Protein AF-0000000078074619 (afdb_homodimer)

Secondary structure (DSSP, 8-state):
-B-GGG--EEEEESSHHHHHHHHHT-SEEPPPBS---TT----EEEEEETTEEEEEEEPPTT--SHHHHHHHHHHHHHHSTT--EEEEEEEEEE---SS----TT-EEEE--BTTBSSEEETT-EEEETTS--EE----PPPPHHHHHHHHHHHHHHHHH---HHHHHHHHHHH-GGGHHHHSPPSS----B-TT----S--SS-HHHHH---GGGB---PPP-SSTTSPPEEEEEEEE-SEEEE-HHHHHHHHHHH-EEEEESSGGGTTTTS-EEEEEEEEE-SSS---GGGHHHHHHHHHHHHHHHHHTSPTTTTS--------/-B-GGG--EEEEESSHHHHHHHHHT-SEEPPPBS---TT----EEEEEETTEEEEEEEPPTT--SHHHHHHHHHHHHHHSTT--EEEEEEEEEE---SS----TT-EEEE--BTTBSSEEETT-EEEETTS--EE----PPPPHHHHHHHHHHHHHHHHH---HHHHHHHHHHH-GGGHHHHSPPSS----B-TT----S--SS-HHHHH---GGGB---PPP-SSTTSPPEEEEEEEE-SEEEE-HHHHHHHHHHH-EEEEESSGGGTTTTS-EEEEEEEEE-SSS---GGGHHHHHHHHHHHHHHHHHTSPTTTTS--------

Nearest PDB structures (foldseek):
  4p54-assembly1_A  TM=7.807E-01  e=2.893E-13  Helicobacter pylori J99
  4jos-assembly1_A  TM=7.667E-01  e=4.729E-13  Francisella philomiragia subsp. philomiragia ATCC 25017
  2qsu-assembly1_B  TM=6.432E-01  e=9.337E-09  Arabidopsis thaliana
  3bsf-assembly1_B  TM=6.662E-01  e=7.090E-08  Arabidopsis thaliana
  7btb-assembly1_b  TM=4.437E-01  e=3.219E+00  Saccharomyces cerevisiae S288C

Organism: Fusarium culmorum (NCBI:txid5516)

Foldseek 3Di:
DDELQQAAEEEEEEDPLLLVLLVLQFPFWDDAYPDFDPPQPWDWTWGDFAQHTYIYTYFDPPDDFLQSLLVNLLRSCRRRVNHFEYEYFFAFAWQDDPVHDAWALAKEKQPDDPPAQREDAPPAADDDPPDDGDHDDHFHHADPLLVVLVVVVVVVCVVVNDCLLVLLVVSCVVVVVLCQQQPADPDDTWAFDQVQAQDPDDPDQSPVVSDPPVVGTDDDDQDPDVSPDHHYHYGYEYEYQDQAAHSVVSNVCCVVRVHTTYDGHVRSNRRPHRYMYMHFHQHNSHNHDRSSSRNNSSNSSSSVVSSSVNSRDDCPSGPPPPPDDD/DDELQQAAEEEEEEDPLLLVLLVLQFPFWDDAYPDFDPPQPWDWTWGDFAQHTYIYTYFDPPDDFLQSLLVNLLRSCRRRVNHFEYEYFFAFAWQDDPVHDAWALAKEKFPDDPPAQREAAPPAADDDPPDDGDHDDHFHHADPLLVVLVVVVVVVCVPPNDCLLVLLVVSCVVVVVLCQQQPADPDDTWAFDQVQAQDPPDPDQSPVVSDPPVVGTDDDDQDPDVRPDHHYHYGYEYEYQDQAAHSVVSNVCCVVRVHTTYDGHCRSNRHPHRYMYMHFHQHNSHNHDRSSSRNNSSNSSSSVVSSSVNSRDDCPSGPPPPPDDD

Radius of gyration: 26.57 Å; Cα contacts (8 Å, |Δi|>4): 1483; chains: 2; bounding box: 69×81×55 Å

Sequence (652 aa):
MSDPLNYTIGWITALKAEYVAAQVFLDEKHPEPRCTSPGDVNHYTLGRIGDHNVVITVLPTGQYGLTSAAMVTADMRHSFPNINSCLLVGIAGGAPNSKNDIRLGDVVVSTPGNDHGGVFQYDFGRSIQQQDFQHTQHLNQPPMVFQEAAKRLRTQRNAKGNQLHNAVLTTLDKYPKLQKKYGRPSTPDQLYLPDVIHSETDDSTCFQDCGSDPSSLVDRAQRSRCEFEPTVHYGLIASGNTLCRDALLRDRISEERDILCFEMEAAGIMNILPCMVVRGICDYSDSHKNKDWQGYAAMVAAAYAKELLKNIPQGSTGYSRVMGRDMSDPLNYTIGWITALKAEYVAAQVFLDEKHPEPRCTSPGDVNHYTLGRIGDHNVVITVLPTGQYGLTSAAMVTADMRHSFPNINSCLLVGIAGGAPNSKNDIRLGDVVVSTPGNDHGGVFQYDFGRSIQQQDFQHTQHLNQPPMVFQEAAKRLRTQRNAKGNQLHNAVLTTLDKYPKLQKKYGRPSTPDQLYLPDVIHSETDDSTCFQDCGSDPSSLVDRAQRSRCEFEPTVHYGLIASGNTLCRDALLRDRISEERDILCFEMEAAGIMNILPCMVVRGICDYSDSHKNKDWQGYAAMVAAAYAKELLKNIPQGSTGYSRVMGRD

InterPro domains:
  IPR000845 Nucleoside phosphorylase domain [PF01048] (11-173)
  IPR035994 Nucleoside phosphorylase superfamily [G3DSA:3.40.50.1580] (2-315)
  IPR035994 Nucleoside phosphorylase superfamily [SSF53167] (7-313)
  IPR053137 Nucleotide-binding leucine-rich repeat (NLR)-like [PTHR46082] (7-313)

pLDDT: mean 90.21, std 14.2, range [22.0, 98.94]

Solvent-accessible surface area (backbone atoms only — not comparable to full-atom values): 34078 Å² total; per-residue (Å²): 108,34,64,43,75,68,26,30,34,37,36,42,18,60,45,70,62,23,37,52,30,47,58,69,64,41,76,39,80,48,57,52,63,66,62,63,39,66,85,54,82,73,63,67,50,34,27,26,41,78,91,40,38,35,39,34,34,50,41,57,85,94,38,68,30,28,35,41,36,10,33,54,48,45,42,45,40,44,34,24,66,45,44,61,37,33,34,39,39,23,61,28,21,26,31,54,51,99,87,42,88,64,48,69,43,15,31,40,34,41,27,66,53,96,95,36,21,9,50,42,50,80,60,30,29,35,39,40,64,98,51,72,74,41,74,67,76,85,51,49,46,43,40,64,66,58,53,51,15,47,51,52,49,54,54,50,29,71,73,73,47,78,57,44,49,57,49,41,51,56,47,33,67,78,38,60,88,45,37,84,58,37,31,80,58,86,71,76,84,77,52,64,37,63,85,62,78,46,80,80,75,66,94,57,62,40,68,76,70,63,52,87,50,66,88,49,38,58,90,70,82,79,68,68,83,72,64,76,51,54,54,79,43,77,32,30,31,32,15,34,52,43,49,58,18,18,32,60,62,40,48,50,50,23,71,75,67,57,28,50,29,42,38,36,38,60,68,20,33,28,79,77,44,38,31,37,43,30,27,1,14,23,36,59,24,26,45,63,70,41,75,64,32,41,29,23,4,12,31,36,17,34,41,48,50,49,54,38,50,58,52,43,66,87,64,73,71,49,84,75,73,76,79,73,82,125,108,33,63,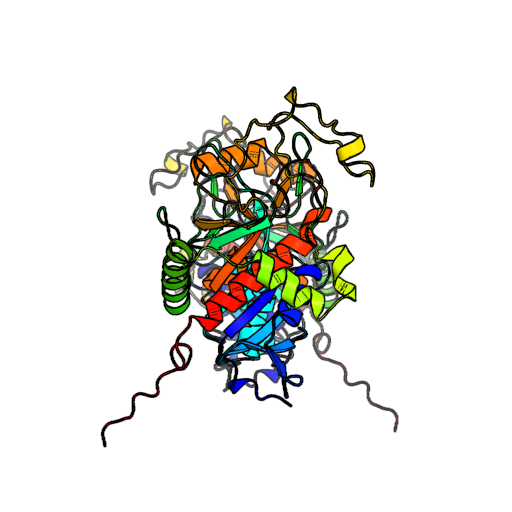42,74,69,27,30,33,36,36,42,18,58,44,69,62,23,37,52,30,47,57,69,62,41,75,38,80,48,57,53,62,66,61,66,39,65,86,54,82,72,63,65,50,33,27,26,39,79,91,39,37,36,40,33,34,51,40,56,87,96,36,69,32,27,37,42,35,10,31,52,49,44,41,46,41,45,34,24,67,45,44,63,38,33,36,41,38,22,63,28,21,26,32,55,51,98,86,40,88,66,49,69,41,14,32,40,34,42,26,67,51,96,95,36,20,9,49,42,51,81,60,30,28,36,39,40,66,98,51,73,73,42,75,67,77,84,52,48,44,44,41,64,67,58,53,51,15,48,52,49,48,52,53,50,28,72,73,73,46,76,60,45,49,57,49,42,51,57,47,33,68,77,37,60,90,45,37,84,58,36,32,81,58,84,72,76,83,78,52,64,36,61,85,61,76,43,81,82,75,65,94,56,62,40,65,76,71,65,51,86,51,65,88,50,36,59,91,69,81,78,67,69,84,73,63,76,50,53,53,79,43,77,32,29,32,32,15,35,52,44,49,57,19,18,32,60,61,39,48,50,50,23,69,74,66,58,26,48,29,41,39,35,37,59,68,19,33,30,80,76,44,37,31,35,43,30,27,1,15,24,38,57,23,27,46,62,71,42,76,64,33,44,29,23,4,13,30,35,17,33,41,48,51,51,55,37,51,59,52,44,65,86,64,72,70,50,82,72,74,74,76,72,81,126

Structure (mmCIF, N/CA/C/O backbone):
data_AF-0000000078074619-model_v1
#
loop_
_entity.id
_entity.type
_entity.pdbx_description
1 polymer 'Nucleoside phosphorylase domain-containing protein'
#
loop_
_atom_site.group_PDB
_atom_site.id
_atom_site.type_symbol
_atom_site.label_atom_id
_atom_site.label_alt_id
_atom_site.label_comp_id
_atom_site.label_asym_id
_atom_site.label_entity_id
_atom_site.label_seq_id
_atom_site.pdbx_PDB_ins_code
_atom_site.Cartn_x
_atom_site.Cartn_y
_atom_site.Cartn_z
_atom_site.occupancy
_atom_site.B_iso_or_equiv
_atom_site.auth_seq_id
_atom_site.auth_comp_id
_atom_site.auth_asym_id
_atom_site.auth_atom_id
_atom_site.pdbx_PDB_model_num
ATOM 1 N N . MET A 1 1 ? -30.562 9.766 11.75 1 85.62 1 MET A N 1
ATOM 2 C CA . MET A 1 1 ? -29.453 9.164 11.016 1 85.62 1 MET A CA 1
ATOM 3 C C . MET A 1 1 ? -29.219 9.891 9.695 1 85.62 1 MET A C 1
ATOM 5 O O . MET A 1 1 ? -30.172 10.406 9.086 1 85.62 1 MET A O 1
ATOM 9 N N . SER A 1 2 ? -27.969 10.141 9.406 1 88.5 2 SER A N 1
ATOM 10 C CA . SER A 1 2 ? -27.609 10.922 8.227 1 88.5 2 SER A CA 1
ATOM 11 C C . SER A 1 2 ? -27.609 10.055 6.973 1 88.5 2 SER A C 1
ATOM 13 O O . SER A 1 2 ? -27.203 8.891 7.016 1 88.5 2 SER A O 1
ATOM 15 N N . ASP A 1 3 ? -28.078 10.602 5.93 1 90.56 3 ASP A N 1
ATOM 16 C CA . ASP A 1 3 ? -28.109 9.914 4.641 1 90.56 3 ASP A CA 1
ATOM 17 C C . ASP A 1 3 ? -26.734 9.977 3.963 1 90.56 3 ASP A C 1
ATOM 19 O O . ASP A 1 3 ? -26.281 11.055 3.57 1 90.56 3 ASP A O 1
ATOM 23 N N . PRO A 1 4 ? -26.141 8.883 3.723 1 89.31 4 PRO A N 1
ATOM 24 C CA . PRO A 1 4 ? -24.797 8.852 3.129 1 89.31 4 PRO A CA 1
ATOM 25 C C . PRO A 1 4 ? -24.75 9.508 1.75 1 89.31 4 PRO A C 1
ATOM 27 O O . PRO A 1 4 ? -23.688 9.938 1.305 1 89.31 4 PRO A O 1
ATOM 30 N N . LEU A 1 5 ? -25.828 9.625 1.089 1 91.19 5 LEU A N 1
ATOM 31 C CA . LEU A 1 5 ? -25.875 10.148 -0.27 1 91.19 5 LEU A CA 1
ATOM 32 C C . LEU A 1 5 ? -25.688 11.664 -0.273 1 91.19 5 LEU A C 1
ATOM 34 O O . LEU A 1 5 ? -25.422 12.258 -1.32 1 91.19 5 LEU A O 1
ATOM 38 N N . ASN A 1 6 ? -25.734 12.297 0.851 1 93.25 6 ASN A N 1
ATOM 39 C CA . ASN A 1 6 ? -25.672 13.75 0.96 1 93.25 6 ASN A CA 1
ATOM 40 C C . ASN A 1 6 ? -24.234 14.242 1.145 1 93.25 6 ASN A C 1
ATOM 42 O O . ASN A 1 6 ? -24 15.438 1.294 1 93.25 6 ASN A O 1
ATOM 46 N N . TYR A 1 7 ? -23.328 13.344 1.135 1 95.69 7 TYR A N 1
ATOM 47 C CA . TYR A 1 7 ? -21.938 13.711 1.384 1 95.69 7 TYR A CA 1
ATOM 48 C C . TYR A 1 7 ? -21.094 13.555 0.123 1 95.69 7 TYR A C 1
ATOM 50 O O . TYR A 1 7 ? -21.125 12.5 -0.517 1 95.69 7 TYR A O 1
ATOM 58 N N . THR A 1 8 ? -20.281 14.609 -0.203 1 95.06 8 THR A N 1
ATOM 59 C CA . THR A 1 8 ? -19.531 14.586 -1.45 1 95.06 8 THR A CA 1
ATOM 60 C C . THR A 1 8 ? -18.031 14.766 -1.18 1 95.06 8 THR A C 1
ATOM 62 O O . THR A 1 8 ? -17.219 14.586 -2.078 1 95.06 8 THR A O 1
ATOM 65 N N . ILE A 1 9 ? -17.656 15.094 0.061 1 97.56 9 ILE A N 1
ATOM 66 C CA . ILE A 1 9 ? -16.25 15.336 0.396 1 97.56 9 ILE A CA 1
ATOM 67 C C . ILE A 1 9 ? -15.812 14.375 1.501 1 97.56 9 ILE A C 1
ATOM 69 O O . ILE A 1 9 ? -16.453 14.297 2.551 1 97.56 9 ILE A O 1
ATOM 73 N N . GLY A 1 10 ? -14.797 13.633 1.237 1 98.19 10 GLY A N 1
ATOM 74 C CA . GLY A 1 10 ? -14.148 12.836 2.268 1 98.19 10 GLY A CA 1
ATOM 75 C C . GLY A 1 10 ? -12.953 13.523 2.898 1 98.19 10 GLY A C 1
ATOM 76 O O . GLY A 1 10 ? -12.211 14.234 2.219 1 98.19 10 GLY A O 1
ATOM 77 N N . TRP A 1 11 ? -12.734 13.375 4.156 1 98.81 11 TRP A N 1
ATOM 78 C CA . TRP A 1 11 ? -11.602 13.836 4.949 1 98.81 11 TRP A CA 1
ATOM 79 C C . TRP A 1 11 ? -10.969 12.68 5.719 1 98.81 11 TRP A C 1
ATOM 81 O O . TRP A 1 11 ? -11.5 12.234 6.734 1 98.81 11 TRP A O 1
ATOM 91 N N . ILE A 1 12 ? -9.797 12.258 5.254 1 98.75 12 ILE A N 1
ATOM 92 C CA . ILE A 1 12 ? -9.133 11.094 5.832 1 98.75 12 ILE A CA 1
ATOM 93 C C . ILE A 1 12 ? -7.973 11.539 6.715 1 98.75 12 ILE A C 1
ATOM 95 O O . ILE A 1 12 ? -7.219 12.445 6.344 1 98.75 12 ILE A O 1
ATOM 99 N N . THR A 1 13 ? -7.836 10.945 7.895 1 98.69 13 THR A N 1
ATOM 100 C CA . THR A 1 13 ? -6.727 11.164 8.812 1 98.69 13 THR A CA 1
ATOM 101 C C . THR A 1 13 ? -6.051 9.844 9.172 1 98.69 13 THR A C 1
ATOM 103 O O . THR A 1 13 ? -6.656 8.781 9.055 1 98.69 13 THR A O 1
ATOM 106 N N . ALA A 1 14 ? -4.832 9.945 9.562 1 97.62 14 ALA A N 1
ATOM 107 C CA . ALA A 1 14 ? -4.102 8.727 9.891 1 97.62 14 ALA A CA 1
ATOM 108 C C . ALA A 1 14 ? -4.078 8.484 11.398 1 97.62 14 ALA A C 1
ATOM 110 O O . ALA A 1 14 ? -4.273 7.359 11.859 1 97.62 14 ALA A O 1
ATOM 111 N N . LEU A 1 15 ? -3.906 9.539 12.18 1 96.94 15 LEU A N 1
ATOM 112 C CA . LEU A 1 15 ? -3.646 9.406 13.609 1 96.94 15 LEU A CA 1
ATOM 113 C C . LEU A 1 15 ? -4.785 10.016 14.422 1 96.94 15 LEU A C 1
ATOM 115 O O . LEU A 1 15 ? -5.52 10.875 13.93 1 96.94 15 LEU A O 1
ATOM 119 N N . LYS A 1 16 ? -4.824 9.633 15.664 1 96.62 16 LYS A N 1
ATOM 120 C CA . LYS A 1 16 ? -5.832 10.141 16.594 1 96.62 16 LYS A CA 1
ATOM 121 C C . LYS A 1 16 ? -5.758 11.664 16.703 1 96.62 16 LYS A C 1
ATOM 123 O O . LYS A 1 16 ? -6.785 12.344 16.656 1 96.62 16 LYS A O 1
ATOM 128 N N . ALA A 1 17 ? -4.586 12.219 16.828 1 97.19 17 ALA A N 1
ATOM 129 C CA . ALA A 1 17 ? -4.422 13.664 16.969 1 97.19 17 ALA A CA 1
ATOM 130 C C . ALA A 1 17 ? -5 14.398 15.758 1 97.19 17 ALA A C 1
ATOM 132 O O . ALA A 1 17 ? -5.598 15.469 15.898 1 97.19 17 ALA A O 1
ATOM 133 N N . GLU A 1 18 ? -4.785 13.852 14.586 1 98.44 18 GLU A N 1
ATOM 134 C CA . GLU A 1 18 ? -5.32 14.43 13.359 1 98.44 18 GLU A CA 1
ATOM 135 C C . GLU A 1 18 ? -6.844 14.367 13.336 1 98.44 18 GLU A C 1
ATOM 137 O O . GLU A 1 18 ? -7.504 15.312 12.914 1 98.44 18 GLU A O 1
ATOM 142 N N . TYR A 1 19 ? -7.332 13.234 13.773 1 98.38 19 TYR A N 1
ATOM 143 C CA . TYR A 1 19 ? -8.773 13.008 13.797 1 98.38 19 TYR A CA 1
ATOM 144 C C . TYR A 1 19 ? -9.461 13.984 14.742 1 98.38 19 TYR A C 1
ATOM 146 O O . TYR A 1 19 ? -10.5 14.555 14.406 1 98.38 19 TYR A O 1
ATOM 154 N N . VAL A 1 20 ? -8.883 14.188 15.898 1 98.44 20 VAL A N 1
ATOM 155 C CA . VAL A 1 20 ? -9.406 15.141 16.875 1 98.44 20 VAL A CA 1
ATOM 156 C C . VAL A 1 20 ? -9.406 16.547 16.266 1 98.44 20 VAL A C 1
ATOM 158 O O . VAL A 1 20 ? -10.422 17.25 16.328 1 98.44 20 VAL A O 1
ATOM 161 N N . ALA A 1 21 ? -8.312 16.891 15.688 1 98.75 21 ALA A N 1
ATOM 162 C CA . ALA A 1 21 ? -8.211 18.203 15.07 1 98.75 21 ALA A CA 1
ATOM 163 C C . ALA A 1 21 ? -9.281 18.391 14 1 98.75 21 ALA A C 1
ATOM 165 O O . ALA A 1 21 ? -9.906 19.453 13.914 1 98.75 21 ALA A O 1
ATOM 166 N N . ALA A 1 22 ? -9.477 17.406 13.172 1 98.75 22 ALA A N 1
ATOM 167 C CA . ALA A 1 22 ? -10.469 17.484 12.109 1 98.75 22 ALA A CA 1
ATOM 168 C C . ALA A 1 22 ? -11.867 17.734 12.672 1 98.75 22 ALA A C 1
ATOM 170 O O . ALA A 1 22 ? -12.609 18.562 12.148 1 98.75 22 ALA A O 1
ATOM 171 N N . GLN A 1 23 ? -12.203 17.094 13.719 1 98.5 23 GLN A N 1
ATOM 172 C CA . GLN A 1 23 ? -13.539 17.172 14.297 1 98.5 23 GLN A CA 1
ATOM 173 C C . GLN A 1 23 ? -13.82 18.562 14.867 1 98.5 23 GLN A C 1
ATOM 175 O O . GLN A 1 23 ? -14.914 19.094 14.688 1 98.5 23 GLN A O 1
ATOM 180 N N . VAL A 1 24 ? -12.875 19.156 15.516 1 98.38 24 VAL A N 1
ATOM 181 C CA . VAL A 1 24 ? -13.133 20.391 16.234 1 98.38 24 VAL A CA 1
ATOM 182 C C . VAL A 1 24 ? -13.195 21.562 15.25 1 98.38 24 VAL A C 1
ATOM 184 O O . VAL A 1 24 ? -13.633 22.656 15.609 1 98.38 24 VAL A O 1
ATOM 187 N N . PHE A 1 25 ? -12.867 21.328 14.023 1 98.38 25 PHE A N 1
ATOM 188 C CA . PHE A 1 25 ? -12.945 22.406 13.023 1 98.38 25 PHE A CA 1
ATOM 189 C C . PHE A 1 25 ? -14.25 22.312 12.242 1 98.38 25 PHE A C 1
ATOM 191 O O . PHE A 1 25 ? -14.508 23.141 11.367 1 98.38 25 PHE A O 1
ATOM 198 N N . LEU A 1 26 ? -15.062 21.297 12.492 1 98.31 26 LEU A N 1
ATOM 199 C CA . LEU A 1 26 ? -16.391 21.219 11.898 1 98.31 26 LEU A CA 1
ATOM 200 C C . LEU A 1 26 ? -17.25 22.406 12.344 1 98.31 26 LEU A C 1
ATOM 202 O O . LEU A 1 26 ? -17.203 22.797 13.508 1 98.31 26 LEU A O 1
ATOM 206 N N . ASP A 1 27 ? -18.016 22.922 11.461 1 98.12 27 ASP A N 1
ATOM 207 C CA . ASP A 1 27 ? -19 23.938 11.844 1 98.12 27 ASP A CA 1
ATOM 208 C C . ASP A 1 27 ? -20.188 23.297 12.555 1 98.12 27 ASP A C 1
ATOM 210 O O . ASP A 1 27 ? -20.781 23.891 13.453 1 98.12 27 ASP A O 1
ATOM 214 N N . GLU A 1 28 ? -20.516 22.109 12.039 1 97.88 28 GLU A N 1
ATOM 215 C CA . GLU A 1 28 ? -21.609 21.328 12.594 1 97.88 28 GLU A CA 1
ATOM 216 C C . GLU A 1 28 ? -21.312 19.828 12.539 1 97.88 28 GLU A C 1
ATOM 218 O O . GLU A 1 28 ? -20.781 19.344 11.547 1 97.88 28 GLU A O 1
ATOM 223 N N . LYS A 1 29 ? -21.641 19.172 13.602 1 97.5 29 LYS A N 1
ATOM 224 C CA . LYS A 1 29 ? -21.562 17.719 13.617 1 97.5 29 LYS A CA 1
ATOM 225 C C . LYS A 1 29 ? -22.922 17.094 13.312 1 97.5 29 LYS A C 1
ATOM 227 O O . LYS A 1 29 ? -23.953 17.531 13.82 1 97.5 29 LYS A O 1
ATOM 232 N N . HIS A 1 30 ? -22.906 16.109 12.438 1 97.75 30 HIS A N 1
ATOM 233 C CA . HIS A 1 30 ? -24.125 15.391 12.078 1 97.75 30 HIS A CA 1
ATOM 234 C C . HIS A 1 30 ? -24.203 14.055 12.812 1 97.75 30 HIS A C 1
ATOM 236 O O . HIS A 1 30 ? -23.219 13.578 13.359 1 97.75 30 HIS A O 1
ATOM 242 N N . PRO A 1 31 ? -25.391 13.492 12.891 1 95.38 31 PRO A N 1
ATOM 243 C CA . PRO A 1 31 ? -25.531 12.148 13.461 1 95.38 31 PRO A CA 1
ATOM 244 C C . PRO A 1 31 ? -24.781 11.094 12.648 1 95.38 31 PRO A C 1
ATOM 246 O O . PRO A 1 31 ? -24.391 11.352 11.508 1 95.38 31 PRO A O 1
ATOM 249 N N . GLU A 1 32 ? -24.609 9.992 13.25 1 93.62 32 GLU A N 1
ATOM 250 C CA . GLU A 1 32 ? -23.953 8.867 12.578 1 93.62 32 GLU A CA 1
ATOM 251 C C . GLU A 1 32 ? -24.688 8.477 11.305 1 93.62 32 GLU A C 1
ATOM 253 O O . GLU A 1 32 ? -25.875 8.773 11.148 1 93.62 32 GLU A O 1
ATOM 258 N N . PRO A 1 33 ? -23.938 7.902 10.445 1 92 33 PRO A N 1
ATOM 259 C CA . PRO A 1 33 ? -24.609 7.492 9.211 1 92 33 PRO A CA 1
ATOM 260 C C . PRO A 1 33 ? -25.688 6.43 9.445 1 92 33 PRO A C 1
ATOM 262 O O . PRO A 1 33 ? -25.516 5.551 10.297 1 92 33 PRO A O 1
ATOM 265 N N . ARG A 1 34 ? -26.719 6.465 8.703 1 85.44 34 ARG A N 1
ATOM 266 C CA . ARG A 1 34 ? -27.828 5.523 8.781 1 85.44 34 ARG A CA 1
ATOM 267 C C . ARG A 1 34 ? -27.359 4.102 8.477 1 85.44 34 ARG A C 1
ATOM 269 O O . ARG A 1 34 ? -27.844 3.145 9.086 1 85.44 34 ARG A O 1
ATOM 276 N N . CYS A 1 35 ? -26.469 3.979 7.5 1 85.69 35 CYS A N 1
ATOM 277 C CA . CYS A 1 35 ? -25.938 2.684 7.09 1 85.69 35 CYS A CA 1
ATOM 278 C C . CYS A 1 35 ? -24.547 2.836 6.469 1 85.69 35 CYS A C 1
ATOM 280 O O . CYS A 1 35 ? -24.188 3.916 5.992 1 85.69 35 CYS A O 1
ATOM 282 N N . THR A 1 36 ? -23.828 1.809 6.648 1 88.12 36 THR A N 1
ATOM 283 C CA . THR A 1 36 ? -22.578 1.665 5.93 1 88.12 36 THR A CA 1
ATOM 284 C C . THR A 1 36 ? -22.562 0.375 5.113 1 88.12 36 THR A C 1
ATOM 286 O O . THR A 1 36 ? -23.375 -0.517 5.34 1 88.12 36 THR A O 1
ATOM 289 N N . SER A 1 37 ? -21.75 0.396 4.148 1 89.31 37 SER A N 1
ATOM 290 C CA . SER A 1 37 ? -21.641 -0.803 3.326 1 89.31 37 SER A CA 1
ATOM 291 C C . SER A 1 37 ? -21.281 -2.023 4.168 1 89.31 37 SER A C 1
ATOM 293 O O . SER A 1 37 ? -20.531 -1.917 5.137 1 89.31 37 SER A O 1
ATOM 295 N N . PRO A 1 38 ? -21.797 -3.201 3.748 1 83.81 38 PRO A N 1
ATOM 296 C CA . PRO A 1 38 ? -21.406 -4.418 4.465 1 83.81 38 PRO A CA 1
ATOM 297 C C . PRO A 1 38 ? -19.906 -4.648 4.473 1 83.81 38 PRO A C 1
ATOM 299 O O . PRO A 1 38 ? -19.234 -4.445 3.453 1 83.81 38 PRO A O 1
ATOM 302 N N . GLY A 1 39 ? -19.391 -4.938 5.656 1 82.88 39 GLY A N 1
ATOM 303 C CA . GLY A 1 39 ? -17.969 -5.223 5.758 1 82.88 39 GLY A CA 1
ATOM 304 C C . GLY A 1 39 ? -17.141 -4.004 6.109 1 82.88 39 GLY A C 1
ATOM 305 O O . GLY A 1 39 ? -15.945 -4.117 6.375 1 82.88 39 GLY A O 1
ATOM 306 N N . ASP A 1 40 ? -17.781 -2.822 6.016 1 91.56 40 ASP A N 1
ATOM 307 C CA . ASP A 1 40 ? -17.094 -1.603 6.418 1 91.56 40 ASP A CA 1
ATOM 308 C C . ASP A 1 40 ? -17.125 -1.432 7.938 1 91.56 40 ASP A C 1
ATOM 310 O O . ASP A 1 40 ? -18.172 -1.165 8.516 1 91.56 40 ASP A O 1
ATOM 314 N N . VAL A 1 41 ? -15.953 -1.518 8.547 1 90.06 41 VAL A N 1
ATOM 315 C CA . VAL A 1 41 ? -15.898 -1.482 10 1 90.06 41 VAL A CA 1
ATOM 316 C C . VAL A 1 41 ? -15.305 -0.153 10.469 1 90.06 41 VAL A C 1
ATOM 318 O O . VAL A 1 41 ? -15.016 0.022 11.648 1 90.06 41 VAL A O 1
ATOM 321 N N . ASN A 1 42 ? -15.148 0.772 9.562 1 93.69 42 ASN A N 1
ATOM 322 C CA . ASN A 1 42 ? -14.539 2.053 9.906 1 93.69 42 ASN A CA 1
ATOM 323 C C . ASN A 1 42 ? -15.516 2.951 10.656 1 93.69 42 ASN A C 1
ATOM 325 O O . ASN A 1 42 ? -16.734 2.824 10.5 1 93.69 42 ASN A O 1
ATOM 329 N N . HIS A 1 43 ? -14.914 3.801 11.5 1 92.88 43 HIS A N 1
ATOM 330 C CA . HIS A 1 43 ? -15.688 4.855 12.148 1 92.88 43 HIS A CA 1
ATOM 331 C C . HIS A 1 43 ? -15.711 6.121 11.297 1 92.88 43 HIS A C 1
ATOM 333 O O . HIS A 1 43 ? -14.695 6.504 10.719 1 92.88 43 HIS A O 1
ATOM 339 N N . TYR A 1 44 ? -16.969 6.738 11.266 1 97.12 44 TYR A N 1
ATOM 340 C CA . TYR A 1 44 ? -17.109 7.969 10.5 1 97.12 44 TYR A CA 1
ATOM 341 C C . TYR A 1 44 ? -17.719 9.078 11.344 1 97.12 44 TYR A C 1
ATOM 343 O O . TYR A 1 44 ? -18.672 8.836 12.086 1 97.12 44 TYR A O 1
ATOM 351 N N . THR A 1 45 ? -17.125 10.219 11.312 1 98 45 THR A N 1
ATOM 352 C CA . THR A 1 45 ? -17.734 11.445 11.828 1 98 45 THR A CA 1
ATOM 353 C C . THR A 1 45 ? -18.281 12.297 10.688 1 98 45 THR A C 1
ATOM 355 O O . THR A 1 45 ? -17.547 12.633 9.75 1 98 45 THR A O 1
ATOM 358 N N . LEU A 1 46 ? -19.547 12.57 10.781 1 98.31 46 LEU A N 1
ATOM 359 C CA . LEU A 1 46 ? -20.203 13.367 9.742 1 98.31 46 LEU A CA 1
ATOM 360 C C . LEU A 1 46 ? -20.406 14.805 10.219 1 98.31 46 LEU A C 1
ATOM 362 O O . LEU A 1 46 ? -20.703 15.039 11.391 1 98.31 46 LEU A O 1
ATOM 366 N N . GLY A 1 47 ? -20.203 15.75 9.281 1 98.19 47 GLY A N 1
ATOM 367 C CA . GLY A 1 47 ? -20.422 17.141 9.633 1 98.19 47 GLY A CA 1
ATOM 368 C C . GLY A 1 47 ? -20.438 18.062 8.422 1 98.19 47 GLY A C 1
ATOM 369 O O . GLY A 1 47 ? -20.578 17.609 7.289 1 98.19 47 GLY A O 1
ATOM 370 N N . ARG A 1 48 ? -20.422 19.328 8.789 1 97.75 48 ARG A N 1
ATOM 371 C CA . ARG A 1 48 ? -20.469 20.359 7.762 1 97.75 48 ARG A CA 1
ATOM 372 C C . ARG A 1 48 ? -19.359 21.391 7.965 1 97.75 48 ARG A C 1
ATOM 374 O O . ARG A 1 48 ? -19.062 21.766 9.102 1 97.75 48 ARG A O 1
ATOM 381 N N . ILE A 1 49 ? -18.766 21.797 6.922 1 97.88 49 ILE A N 1
ATOM 382 C CA . ILE A 1 49 ? -17.859 22.938 6.863 1 97.88 49 ILE A CA 1
ATOM 383 C C . ILE A 1 49 ? -18.312 23.906 5.766 1 97.88 49 ILE A C 1
ATOM 385 O O . ILE A 1 49 ? -18.328 23.547 4.586 1 97.88 49 ILE A O 1
ATOM 389 N N . GLY A 1 50 ? -18.625 25.125 6.176 1 95.69 50 GLY A N 1
ATOM 390 C CA . GLY A 1 50 ? -19.266 25.984 5.199 1 95.69 50 GLY A CA 1
ATOM 391 C C . GLY A 1 50 ? -20.531 25.375 4.602 1 95.69 50 GLY A C 1
ATOM 392 O O . GLY A 1 50 ? -21.438 24.984 5.332 1 95.69 50 GLY A O 1
ATOM 393 N N . ASP A 1 51 ? -20.5 25.188 3.301 1 94.38 51 ASP A N 1
ATOM 394 C CA . ASP A 1 51 ? -21.672 24.656 2.609 1 94.38 51 ASP A CA 1
ATOM 395 C C . ASP A 1 51 ? -21.469 23.203 2.215 1 94.38 51 ASP A C 1
ATOM 397 O O . ASP A 1 51 ? -22.219 22.656 1.405 1 94.38 51 ASP A O 1
ATOM 401 N N . HIS A 1 52 ? -20.5 22.594 2.773 1 96.31 52 HIS A N 1
ATOM 402 C CA . HIS A 1 52 ? -20.141 21.25 2.307 1 96.31 52 HIS A CA 1
ATOM 403 C C . HIS A 1 52 ? -20.359 20.219 3.4 1 96.31 52 HIS A C 1
ATOM 405 O O . HIS A 1 52 ? -19.906 20.406 4.535 1 96.31 52 HIS A O 1
ATOM 411 N N . ASN A 1 53 ? -21.078 19.172 3.072 1 97.19 53 ASN A N 1
ATOM 412 C CA . ASN A 1 53 ? -21.141 18 3.936 1 97.19 53 ASN A CA 1
ATOM 413 C C . ASN A 1 53 ? -19.891 17.141 3.805 1 97.19 53 ASN A C 1
ATOM 415 O O . ASN A 1 53 ? -19.5 16.766 2.697 1 97.19 53 ASN A O 1
ATOM 419 N N . VAL A 1 54 ? -19.297 16.875 4.953 1 97.88 54 VAL A N 1
ATOM 420 C CA . VAL A 1 54 ? -18 16.203 4.953 1 97.88 54 VAL A CA 1
ATOM 421 C C . VAL A 1 54 ? -18.078 14.93 5.793 1 97.88 54 VAL A C 1
ATOM 423 O O . VAL A 1 54 ? -18.781 14.898 6.812 1 97.88 54 VAL A O 1
ATOM 426 N N . VAL A 1 55 ? -17.406 13.891 5.305 1 98.31 55 VAL A N 1
ATOM 427 C CA . VAL A 1 55 ? -17.219 12.641 6.039 1 98.31 55 VAL A CA 1
ATOM 428 C C . VAL A 1 55 ? -15.781 12.531 6.516 1 98.31 55 VAL A C 1
ATOM 430 O O . VAL A 1 55 ? -14.852 12.523 5.703 1 98.31 55 VAL A O 1
ATOM 433 N N . ILE A 1 56 ? -15.594 12.43 7.816 1 98.69 56 ILE A N 1
ATOM 434 C CA . ILE A 1 56 ? -14.258 12.32 8.391 1 98.69 56 ILE A CA 1
ATOM 435 C C . ILE A 1 56 ? -14.023 10.898 8.891 1 98.69 56 ILE A C 1
ATOM 437 O O . ILE A 1 56 ? -14.914 10.297 9.508 1 98.69 56 ILE A O 1
ATOM 441 N N . THR A 1 57 ? -12.867 10.328 8.586 1 98.12 57 THR A N 1
ATOM 442 C CA . THR A 1 57 ? -12.5 9.023 9.125 1 98.12 57 THR A CA 1
ATOM 443 C C . THR A 1 57 ? -11.031 9 9.531 1 98.12 57 THR A C 1
ATOM 445 O O . THR A 1 57 ? -10.305 9.969 9.312 1 98.12 57 THR A O 1
ATOM 448 N N . VAL A 1 58 ? -10.656 7.957 10.242 1 98.12 58 VAL A N 1
ATOM 449 C CA . VAL A 1 58 ? -9.297 7.766 10.727 1 98.12 58 VAL A CA 1
ATOM 450 C C . VAL A 1 58 ? -8.859 6.32 10.492 1 98.12 58 VAL A C 1
ATOM 452 O O . VAL A 1 58 ? -9.68 5.402 10.539 1 98.12 58 VAL A O 1
ATOM 455 N N . LEU A 1 59 ? -7.57 6.168 10.172 1 97.25 59 LEU A N 1
ATOM 456 C CA . LEU A 1 59 ? -7.055 4.812 10.016 1 97.25 59 LEU A CA 1
ATOM 457 C C . LEU A 1 59 ? -7.152 4.039 11.328 1 97.25 59 LEU A C 1
ATOM 459 O O . LEU A 1 59 ? -7.133 4.637 12.406 1 97.25 59 LEU A O 1
ATOM 463 N N . PRO A 1 60 ? -7.234 2.723 11.266 1 93.06 60 PRO A N 1
ATOM 464 C CA . PRO A 1 60 ? -7.301 1.922 12.492 1 93.06 60 PRO A CA 1
ATOM 465 C C . PRO A 1 60 ? -6.078 2.111 13.391 1 93.06 60 PRO A C 1
ATOM 467 O O . PRO A 1 60 ? -4.977 2.363 12.891 1 93.06 60 PRO A O 1
ATOM 470 N N . THR A 1 61 ? -6.367 1.924 14.617 1 89.06 61 THR A N 1
ATOM 471 C CA . THR A 1 61 ? -5.316 2.154 15.602 1 89.06 61 THR A CA 1
ATOM 472 C C . THR A 1 61 ? -4.102 1.275 15.312 1 89.06 61 THR A C 1
ATOM 474 O O . THR A 1 61 ? -4.238 0.067 15.109 1 89.06 61 THR A O 1
ATOM 477 N N . GLY A 1 62 ? -3.002 1.957 15.281 1 84.94 62 GLY A N 1
ATOM 478 C CA . GLY A 1 62 ? -1.759 1.225 15.109 1 84.94 62 GLY A CA 1
ATOM 479 C C . GLY A 1 62 ? -1.528 0.774 13.68 1 84.94 62 GLY A C 1
ATOM 480 O O . GLY A 1 62 ? -0.536 0.105 13.383 1 84.94 62 GLY A O 1
ATOM 481 N N . GLN A 1 63 ? -2.432 1.082 12.773 1 87.44 63 GLN A N 1
ATOM 482 C CA . GLN A 1 63 ? -2.314 0.605 11.398 1 87.44 63 GLN A CA 1
ATOM 483 C C . GLN A 1 63 ? -2.164 1.77 10.422 1 87.44 63 GLN A C 1
ATOM 485 O O . GLN A 1 63 ? -3.023 1.981 9.57 1 87.44 63 GLN A O 1
ATOM 490 N N . TYR A 1 64 ? -1.105 2.4 10.453 1 89.44 64 TYR A N 1
ATOM 491 C CA . TYR A 1 64 ? -0.804 3.438 9.477 1 89.44 64 TYR A CA 1
ATOM 492 C C . TYR A 1 64 ? -0.161 2.842 8.234 1 89.44 64 TYR A C 1
ATOM 494 O O . TYR A 1 64 ? 0.048 1.629 8.156 1 89.44 64 TYR A O 1
ATOM 502 N N . GLY A 1 65 ? -0.023 3.789 7.176 1 95.56 65 GLY A N 1
ATOM 503 C CA . GLY A 1 65 ? 0.662 3.326 5.977 1 95.56 65 GLY A CA 1
ATOM 504 C C . GLY A 1 65 ? -0.22 3.338 4.742 1 95.56 65 GLY A C 1
ATOM 505 O O . GLY A 1 65 ? -1.426 3.574 4.836 1 95.56 65 GLY A O 1
ATOM 506 N N . LEU A 1 66 ? 0.431 3.004 3.639 1 97.69 66 LEU A N 1
ATOM 507 C CA . LEU A 1 66 ? -0.201 3.074 2.324 1 97.69 66 LEU A CA 1
ATOM 508 C C . LEU A 1 66 ? -1.357 2.086 2.225 1 97.69 66 LEU A C 1
ATOM 510 O O . LEU A 1 66 ? -2.445 2.439 1.762 1 97.69 66 LEU A O 1
ATOM 514 N N . THR A 1 67 ? -1.184 0.872 2.695 1 96.44 67 THR A N 1
ATOM 515 C CA . THR A 1 67 ? -2.16 -0.2 2.539 1 96.44 67 THR A CA 1
ATOM 516 C C . THR A 1 67 ? -3.4 0.071 3.387 1 96.44 67 THR A C 1
ATOM 518 O O . THR A 1 67 ? -4.527 -0.078 2.912 1 96.44 67 THR A O 1
ATOM 521 N N . SER A 1 68 ? -3.162 0.491 4.633 1 96.62 68 SER A N 1
ATOM 522 C CA . SER A 1 68 ? -4.273 0.84 5.508 1 96.62 68 SER A CA 1
ATOM 523 C C . SER A 1 68 ? -5.07 2.014 4.949 1 96.62 68 SER A C 1
ATOM 525 O O . SER A 1 68 ? -6.305 2 4.965 1 96.62 68 SER A O 1
ATOM 527 N N . ALA A 1 69 ? -4.352 2.971 4.48 1 98.19 69 ALA A N 1
ATOM 528 C CA . ALA A 1 69 ? -5.008 4.129 3.879 1 98.19 69 ALA A CA 1
ATOM 529 C C . ALA A 1 69 ? -5.844 3.723 2.67 1 98.19 69 ALA A C 1
ATOM 531 O O . ALA A 1 69 ? -6.965 4.203 2.492 1 98.19 69 ALA A O 1
ATOM 532 N N . ALA A 1 70 ? -5.289 2.855 1.827 1 97.69 70 ALA A N 1
ATOM 533 C CA . ALA A 1 70 ? -6.004 2.373 0.648 1 97.69 70 ALA A CA 1
ATOM 534 C C . ALA A 1 70 ? -7.289 1.648 1.043 1 97.69 70 ALA A C 1
ATOM 536 O O . ALA A 1 70 ? -8.344 1.883 0.455 1 97.69 70 ALA A O 1
ATOM 537 N N . MET A 1 71 ? -7.207 0.78 2.023 1 96.25 71 MET A N 1
ATOM 538 C CA . MET A 1 71 ? -8.359 0.006 2.475 1 96.25 71 MET A CA 1
ATOM 539 C C . MET A 1 71 ? -9.461 0.923 3.002 1 96.25 71 MET A C 1
ATOM 541 O O . MET A 1 71 ? -10.617 0.797 2.611 1 96.25 71 MET A O 1
ATOM 545 N N . VAL A 1 72 ? -9.086 1.871 3.848 1 97.31 72 VAL A N 1
ATOM 546 C CA . VAL A 1 72 ? -10.039 2.779 4.469 1 97.31 72 VAL A CA 1
ATOM 547 C C . VAL A 1 72 ? -10.688 3.656 3.398 1 97.31 72 VAL A C 1
ATOM 549 O O . VAL A 1 72 ? -11.898 3.91 3.443 1 97.31 72 VAL A O 1
ATOM 552 N N . THR A 1 73 ? -9.898 4.074 2.457 1 97.38 73 THR A N 1
ATOM 553 C CA . THR A 1 73 ? -10.414 4.914 1.378 1 97.38 73 THR A CA 1
ATOM 554 C C . THR A 1 73 ? -11.398 4.137 0.512 1 97.38 73 THR A C 1
ATOM 556 O O . THR A 1 73 ? -12.461 4.648 0.163 1 97.38 73 THR A O 1
ATOM 559 N N . ALA A 1 74 ? -11.023 2.904 0.161 1 96.06 74 ALA A N 1
ATOM 560 C CA . ALA A 1 74 ? -11.93 2.062 -0.617 1 96.06 74 ALA A CA 1
ATOM 561 C C . ALA A 1 74 ? -13.242 1.836 0.127 1 96.06 74 ALA A C 1
ATOM 563 O O . ALA A 1 74 ? -14.32 1.916 -0.467 1 96.06 74 ALA A O 1
ATOM 564 N N . ASP A 1 75 ? -13.156 1.573 1.427 1 96.12 75 ASP A N 1
ATOM 565 C CA . ASP A 1 75 ? -14.352 1.381 2.242 1 96.12 75 ASP A CA 1
ATOM 566 C C . ASP A 1 75 ? -15.227 2.633 2.236 1 96.12 75 ASP A C 1
ATOM 568 O O . ASP A 1 75 ? -16.453 2.541 2.076 1 96.12 75 ASP A O 1
ATOM 572 N N . MET A 1 76 ? -14.594 3.768 2.391 1 96.62 76 MET A N 1
ATOM 573 C CA . MET A 1 76 ? -15.32 5.035 2.4 1 96.62 76 MET A CA 1
ATOM 574 C C . MET A 1 76 ? -16.062 5.242 1.085 1 96.62 76 MET A C 1
ATOM 576 O O . MET A 1 76 ? -17.219 5.68 1.08 1 96.62 76 MET A O 1
ATOM 580 N N . ARG A 1 77 ? -15.445 4.941 -0.003 1 95 77 ARG A N 1
ATOM 581 C CA . ARG A 1 77 ? -16.047 5.09 -1.327 1 95 77 ARG A CA 1
ATOM 582 C C . ARG A 1 77 ? -17.297 4.234 -1.461 1 95 77 ARG A C 1
ATOM 584 O O . ARG A 1 77 ? -18.266 4.633 -2.117 1 95 77 ARG A O 1
ATOM 591 N N . HIS A 1 78 ? -17.328 3.098 -0.794 1 94.56 78 HIS A N 1
ATOM 592 C CA . HIS A 1 78 ? -18.484 2.209 -0.853 1 94.56 78 HIS A CA 1
ATOM 593 C C . HIS A 1 78 ? -19.594 2.684 0.077 1 94.56 78 HIS A C 1
ATOM 595 O O . HIS A 1 78 ? -20.781 2.625 -0.277 1 94.56 78 HIS A O 1
ATOM 601 N N . SER A 1 79 ? -19.25 3.172 1.207 1 95.38 79 SER A N 1
ATOM 602 C CA . SER A 1 79 ? -20.234 3.594 2.201 1 95.38 79 SER A CA 1
ATOM 603 C C . SER A 1 79 ? -20.844 4.941 1.835 1 95.38 79 SER A C 1
ATOM 605 O O . SER A 1 79 ? -22 5.215 2.168 1 95.38 79 SER A O 1
ATOM 607 N N . PHE A 1 80 ? -20.094 5.789 1.163 1 96.12 80 PHE A N 1
ATOM 608 C CA . PHE A 1 80 ? -20.547 7.105 0.716 1 96.12 80 PHE A CA 1
ATOM 609 C C . PHE A 1 80 ? -20.312 7.273 -0.781 1 96.12 80 PHE A C 1
ATOM 611 O O . PHE A 1 80 ? -19.359 7.949 -1.195 1 96.12 80 PHE A O 1
ATOM 618 N N . PRO A 1 81 ? -21.219 6.785 -1.568 1 93.19 81 PRO A N 1
ATOM 619 C CA . PRO A 1 81 ? -20.969 6.621 -3.004 1 93.19 81 PRO A CA 1
ATOM 620 C C . PRO A 1 81 ? -20.875 7.953 -3.744 1 93.19 81 PRO A C 1
ATOM 622 O O . PRO A 1 81 ? -20.391 8 -4.875 1 93.19 81 PRO A O 1
ATOM 625 N N . ASN A 1 82 ? -21.312 9.07 -3.15 1 94.44 82 ASN A N 1
ATOM 626 C CA . ASN A 1 82 ? -21.312 10.344 -3.854 1 94.44 82 ASN A CA 1
ATOM 627 C C . ASN A 1 82 ? -20.031 11.141 -3.559 1 94.44 82 ASN A C 1
ATOM 629 O O . ASN A 1 82 ? -19.828 12.219 -4.113 1 94.44 82 ASN A O 1
ATOM 633 N N . ILE A 1 83 ? -19.172 10.578 -2.744 1 95.38 83 ILE A N 1
ATOM 634 C CA . ILE A 1 83 ? -17.891 11.25 -2.525 1 95.38 83 ILE A CA 1
ATOM 635 C C . ILE A 1 83 ? -17.109 11.297 -3.834 1 95.38 83 ILE A C 1
ATOM 637 O O . ILE A 1 83 ? -16.859 10.266 -4.457 1 95.38 83 ILE A O 1
ATOM 641 N N . ASN A 1 84 ? -16.719 12.461 -4.215 1 93.12 84 ASN A N 1
ATOM 642 C CA . ASN A 1 84 ? -15.977 12.609 -5.461 1 93.12 84 ASN A CA 1
ATOM 643 C C . ASN A 1 84 ? -14.68 13.383 -5.254 1 93.12 84 ASN A C 1
ATOM 645 O O . ASN A 1 84 ? -13.898 13.555 -6.191 1 93.12 84 ASN A O 1
ATOM 649 N N . SER A 1 85 ? -14.5 13.859 -4.086 1 95.25 85 SER A N 1
ATOM 650 C CA . SER A 1 85 ? -13.273 14.555 -3.703 1 95.25 85 SER A CA 1
ATOM 651 C C . SER A 1 85 ? -12.891 14.242 -2.26 1 95.25 85 SER A C 1
ATOM 653 O O . SER A 1 85 ? -13.758 14.141 -1.389 1 95.25 85 SER A O 1
ATOM 655 N N . CYS A 1 86 ? -11.57 14.148 -2.049 1 97.31 86 CYS A N 1
ATOM 656 C CA . CYS A 1 86 ? -11.109 13.789 -0.712 1 97.31 86 CYS A CA 1
ATOM 657 C C . CYS A 1 86 ? -9.945 14.672 -0.284 1 97.31 86 CYS A C 1
ATOM 659 O O . CYS A 1 86 ? -9.25 15.242 -1.127 1 97.31 86 CYS A O 1
ATOM 661 N N . LEU A 1 87 ? -9.852 14.898 0.967 1 98.69 87 LEU A N 1
ATOM 662 C CA . LEU A 1 87 ? -8.68 15.484 1.61 1 98.69 87 LEU A CA 1
ATOM 663 C C . LEU A 1 87 ? -7.98 14.461 2.502 1 98.69 87 LEU A C 1
ATOM 665 O O . LEU A 1 87 ? -8.641 13.695 3.213 1 98.69 87 LEU A O 1
ATOM 669 N N . LEU A 1 88 ? -6.73 14.344 2.352 1 98.88 88 LEU A N 1
ATOM 670 C CA . LEU A 1 88 ? -5.902 13.711 3.369 1 98.88 88 LEU A CA 1
ATOM 671 C C . LEU A 1 88 ? -5.199 14.758 4.23 1 98.88 88 LEU A C 1
ATOM 673 O O . LEU A 1 88 ? -4.281 15.43 3.764 1 98.88 88 LEU A O 1
ATOM 677 N N . VAL A 1 89 ? -5.637 14.891 5.465 1 98.94 89 VAL A N 1
ATOM 678 C CA . VAL A 1 89 ? -5.156 15.953 6.34 1 98.94 89 VAL A CA 1
ATOM 679 C C . VAL A 1 89 ? -4.461 15.344 7.555 1 98.94 89 VAL A C 1
ATOM 681 O O . VAL A 1 89 ? -5.035 14.508 8.258 1 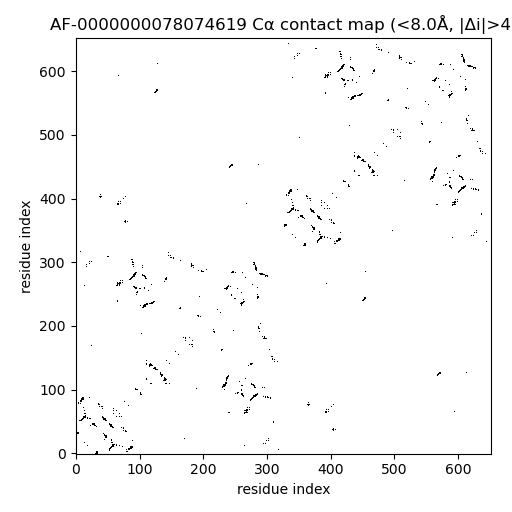98.94 89 VAL A O 1
ATOM 684 N N . GLY A 1 90 ? -3.283 15.727 7.801 1 98.62 90 GLY A N 1
ATOM 685 C CA . GLY A 1 90 ? -2.539 15.211 8.938 1 98.62 90 GLY A CA 1
ATOM 686 C C . GLY A 1 90 ? -1.162 15.836 9.078 1 98.62 90 GLY A C 1
ATOM 687 O O . GLY A 1 90 ? -0.926 16.953 8.617 1 98.62 90 GLY A O 1
ATOM 688 N N . ILE A 1 91 ? -0.253 15.164 9.82 1 98.69 91 ILE A N 1
ATOM 689 C CA . ILE A 1 91 ? 1.067 15.703 10.117 1 98.69 91 ILE A CA 1
ATOM 690 C C . ILE A 1 91 ? 2.121 15 9.266 1 98.69 91 ILE A C 1
ATOM 692 O O . ILE A 1 91 ? 1.856 13.938 8.695 1 98.69 91 ILE A O 1
ATOM 696 N N . ALA A 1 92 ? 3.264 15.586 9.125 1 98.5 92 ALA A N 1
ATOM 697 C CA . ALA A 1 92 ? 4.367 15.039 8.344 1 98.5 92 ALA A CA 1
ATOM 698 C C . ALA A 1 92 ? 5.711 15.578 8.836 1 98.5 92 ALA A C 1
ATOM 700 O O . ALA A 1 92 ? 5.754 16.516 9.633 1 98.5 92 ALA A O 1
ATOM 701 N N . GLY A 1 93 ? 6.758 14.93 8.406 1 98.25 93 GLY A N 1
ATOM 702 C CA . GLY A 1 93 ? 8.102 15.43 8.617 1 98.25 93 GLY A CA 1
ATOM 703 C C . GLY A 1 93 ? 8.594 16.328 7.496 1 98.25 93 GLY A C 1
ATOM 704 O O . GLY A 1 93 ? 8.625 15.914 6.336 1 98.25 93 GLY A O 1
ATOM 705 N N . GLY A 1 94 ? 8.984 17.453 7.84 1 98.38 94 GLY A N 1
ATOM 706 C CA . GLY A 1 94 ? 9.43 18.438 6.863 1 98.38 94 GLY A CA 1
ATOM 707 C C . GLY A 1 94 ? 10.773 18.094 6.246 1 98.38 94 GLY A C 1
ATOM 708 O O . GLY A 1 94 ? 11.57 17.359 6.852 1 98.38 94 GLY A O 1
ATOM 709 N N . ALA A 1 95 ? 10.969 18.594 5.055 1 98.19 95 ALA A N 1
ATOM 710 C CA . ALA A 1 95 ? 12.234 18.453 4.34 1 98.19 95 ALA A CA 1
ATOM 711 C C . ALA A 1 95 ? 12.773 19.812 3.898 1 98.19 95 ALA A C 1
ATOM 713 O O . ALA A 1 95 ? 12.844 20.094 2.701 1 98.19 95 ALA A O 1
ATOM 714 N N . PRO A 1 96 ? 13.211 20.547 4.867 1 96.62 96 PRO A N 1
ATOM 715 C CA . PRO A 1 96 ? 13.773 21.844 4.492 1 96.62 96 PRO A CA 1
ATOM 716 C C . PRO A 1 96 ? 15.047 21.719 3.666 1 96.62 96 PRO A C 1
ATOM 718 O O . PRO A 1 96 ? 15.773 20.719 3.793 1 96.62 96 PRO A O 1
ATOM 721 N N . ASN A 1 97 ? 15.242 22.609 2.795 1 94 97 ASN A N 1
ATOM 722 C CA . ASN A 1 97 ? 16.484 22.75 2.033 1 94 97 ASN A CA 1
ATOM 723 C C . ASN A 1 97 ? 16.766 24.203 1.697 1 94 97 ASN A C 1
ATOM 725 O O . ASN A 1 97 ? 16.156 25.109 2.27 1 94 97 ASN A O 1
ATOM 729 N N . SER A 1 98 ? 17.781 24.484 0.892 1 91.06 98 SER A N 1
ATOM 730 C CA . SER A 1 98 ? 18.219 25.844 0.604 1 91.06 98 SER A CA 1
ATOM 731 C C . SER A 1 98 ? 17.125 26.625 -0.119 1 91.06 98 SER A C 1
ATOM 733 O O . SER A 1 98 ? 17.047 27.859 0.004 1 91.06 98 SER A O 1
ATOM 735 N N . LYS A 1 99 ? 16.219 26.016 -0.735 1 92.31 99 LYS A N 1
ATOM 736 C CA . LYS A 1 99 ? 15.172 26.656 -1.523 1 92.31 99 LYS A CA 1
ATOM 737 C C . LYS A 1 99 ? 13.891 26.812 -0.711 1 92.31 99 LYS A C 1
ATOM 739 O O . LYS A 1 99 ? 13.141 27.766 -0.906 1 92.31 99 LYS A O 1
ATOM 744 N N . ASN A 1 100 ? 13.688 25.875 0.151 1 94.88 100 ASN A N 1
ATOM 745 C CA . ASN A 1 100 ? 12.438 25.828 0.898 1 94.88 100 ASN A CA 1
ATOM 746 C C . ASN A 1 100 ? 12.68 25.922 2.402 1 94.88 100 ASN A C 1
ATOM 748 O O . ASN A 1 100 ? 13.125 24.953 3.023 1 94.88 100 ASN A O 1
ATOM 752 N N . ASP A 1 101 ? 12.242 26.969 2.98 1 94.44 101 ASP A N 1
ATOM 753 C CA . ASP A 1 101 ? 12.391 27.188 4.418 1 94.44 101 ASP A CA 1
ATOM 754 C C . ASP A 1 101 ? 11.172 26.672 5.176 1 94.44 101 ASP A C 1
ATOM 756 O O . ASP A 1 101 ? 10.414 27.453 5.762 1 94.44 101 ASP A O 1
ATOM 760 N N . ILE A 1 102 ? 11.094 25.422 5.27 1 96.38 102 ILE A N 1
ATOM 761 C CA . ILE A 1 102 ? 10 24.766 5.984 1 96.38 102 ILE A CA 1
ATOM 762 C C . ILE A 1 102 ? 10.289 24.766 7.484 1 96.38 102 ILE A C 1
ATOM 764 O O . ILE A 1 102 ? 11.383 24.406 7.91 1 96.38 102 ILE A O 1
ATOM 768 N N . ARG A 1 103 ? 9.312 25.125 8.242 1 95.56 103 ARG A N 1
ATOM 769 C CA . ARG A 1 103 ? 9.469 25.203 9.688 1 95.56 103 ARG A CA 1
ATOM 770 C C . ARG A 1 103 ? 8.398 24.375 10.398 1 95.56 103 ARG A C 1
ATOM 772 O O . ARG A 1 103 ? 7.387 24.016 9.797 1 95.56 103 ARG A O 1
ATOM 779 N N . LEU A 1 104 ? 8.711 24.094 11.68 1 95.94 104 LEU A N 1
ATOM 780 C CA . LEU A 1 104 ? 7.699 23.406 12.477 1 95.94 104 LEU A CA 1
ATOM 781 C C . LEU A 1 104 ? 6.438 24.266 12.586 1 95.94 104 LEU A C 1
ATOM 783 O O . LEU A 1 104 ? 6.52 25.484 12.789 1 95.94 104 LEU A O 1
ATOM 787 N N . GLY A 1 105 ? 5.27 23.609 12.352 1 96 105 GLY A N 1
ATOM 788 C CA . GLY A 1 105 ? 4.008 24.328 12.414 1 96 105 GLY A CA 1
ATOM 789 C C . GLY A 1 105 ? 3.531 24.812 11.062 1 96 105 GLY A C 1
ATOM 790 O O . GLY A 1 105 ? 2.367 25.188 10.906 1 96 105 GLY A O 1
ATOM 791 N N . ASP A 1 106 ? 4.43 24.844 10.07 1 97 106 ASP A N 1
ATOM 792 C CA . ASP A 1 106 ? 4.016 25.188 8.719 1 97 106 ASP A CA 1
ATOM 793 C C . ASP A 1 106 ? 3.086 24.125 8.133 1 97 106 ASP A C 1
ATOM 795 O O . ASP A 1 106 ? 2.883 23.078 8.742 1 97 106 ASP A O 1
ATOM 799 N N . VAL A 1 107 ? 2.488 24.484 6.996 1 98.31 107 VAL A N 1
ATOM 800 C CA . VAL A 1 107 ? 1.587 23.562 6.297 1 98.31 107 VAL A CA 1
ATOM 801 C C . VAL A 1 107 ? 2.098 23.328 4.879 1 98.31 107 VAL A C 1
ATOM 803 O O . VAL A 1 107 ? 2.561 24.25 4.211 1 98.31 107 VAL A O 1
ATOM 806 N N . VAL A 1 108 ? 2.09 22.078 4.48 1 98.69 108 VAL A N 1
ATOM 807 C CA . VAL A 1 108 ? 2.414 21.719 3.107 1 98.69 108 VAL A CA 1
ATOM 808 C C . VAL A 1 108 ? 1.159 21.203 2.4 1 98.69 108 VAL A C 1
ATOM 810 O O . VAL A 1 108 ? 0.423 20.375 2.943 1 98.69 108 VAL A O 1
ATOM 813 N N . VAL A 1 109 ? 0.876 21.703 1.233 1 98.69 109 VAL A N 1
ATOM 814 C CA . VAL A 1 109 ? -0.267 21.328 0.415 1 98.69 109 VAL A CA 1
ATOM 815 C C . VAL A 1 109 ? 0.22 20.688 -0.889 1 98.69 109 VAL A C 1
ATOM 817 O O . VAL A 1 109 ? 1.03 21.281 -1.605 1 98.69 109 VAL A O 1
ATOM 820 N N . SER A 1 110 ? -0.271 19.484 -1.188 1 98.62 110 SER A N 1
ATOM 821 C CA . SER A 1 110 ? 0.148 18.781 -2.4 1 98.62 110 SER A CA 1
ATOM 822 C C . SER A 1 110 ? -0.286 19.547 -3.65 1 98.62 110 SER A C 1
ATOM 824 O O . SER A 1 110 ? -1.479 19.781 -3.857 1 98.62 110 SER A O 1
ATOM 826 N N . THR A 1 111 ? 0.641 19.859 -4.453 1 97.06 111 THR A N 1
ATOM 827 C CA . THR A 1 111 ? 0.41 20.609 -5.691 1 97.06 111 THR A CA 1
ATOM 828 C C . THR A 1 111 ? 1.233 20.016 -6.832 1 97.06 111 THR A C 1
ATOM 830 O O . THR A 1 111 ? 2.396 19.656 -6.645 1 97.06 111 THR A O 1
ATOM 833 N N . PRO A 1 112 ? 0.552 19.891 -8.008 1 95 112 PRO A N 1
ATOM 834 C CA . PRO A 1 112 ? 1.287 19.312 -9.141 1 95 112 PRO A CA 1
ATOM 835 C C . PRO A 1 112 ? 2.533 20.125 -9.5 1 95 112 PRO A C 1
ATOM 837 O O . PRO A 1 112 ? 2.525 21.359 -9.406 1 95 112 PRO A O 1
ATOM 840 N N . GLY A 1 113 ? 3.57 19.375 -9.867 1 89.56 113 GLY A N 1
ATOM 841 C CA . GLY A 1 113 ? 4.832 19.969 -10.281 1 89.56 113 GLY A CA 1
ATOM 842 C C . GLY A 1 113 ? 5.906 18.938 -10.578 1 89.56 113 GLY A C 1
ATOM 843 O O . GLY A 1 113 ? 5.805 17.781 -10.156 1 89.56 113 GLY A O 1
ATOM 844 N N . ASN A 1 114 ? 6.859 19.312 -11.391 1 85.62 114 ASN A N 1
ATOM 845 C CA . ASN A 1 114 ? 8.008 18.469 -11.695 1 85.62 114 ASN A CA 1
ATOM 846 C C . ASN A 1 114 ? 7.578 17.109 -12.211 1 85.62 114 ASN A C 1
ATOM 848 O O . ASN A 1 114 ? 8.055 16.078 -11.719 1 85.62 114 ASN A O 1
ATOM 852 N N . ASP A 1 115 ? 6.527 16.938 -13 1 88.31 115 ASP A N 1
ATOM 853 C CA . ASP A 1 115 ? 6.035 15.742 -13.68 1 88.31 115 ASP A CA 1
ATOM 854 C C . ASP A 1 115 ? 5.332 14.797 -12.711 1 88.31 115 ASP A C 1
ATOM 856 O O . ASP A 1 115 ? 5.301 13.586 -12.93 1 88.31 115 ASP A O 1
ATOM 860 N N . HIS A 1 116 ? 4.926 15.344 -11.602 1 92.25 116 HIS A N 1
ATOM 861 C CA . HIS A 1 116 ? 4.145 14.578 -10.641 1 92.25 116 HIS A CA 1
ATOM 862 C C . HIS A 1 116 ? 2.84 15.289 -10.297 1 92.25 116 HIS A C 1
ATOM 864 O O . HIS A 1 116 ? 2.73 16.5 -10.461 1 92.25 116 HIS A O 1
ATOM 870 N N . GLY A 1 117 ? 1.897 14.57 -9.805 1 94 117 GLY A N 1
ATOM 871 C CA . GLY A 1 117 ? 0.583 15.094 -9.484 1 94 117 GLY A CA 1
ATOM 872 C C . GLY A 1 117 ? 0.518 15.727 -8.109 1 94 117 GLY A C 1
ATOM 873 O O . GLY A 1 117 ? -0.55 16.156 -7.668 1 94 117 GLY A O 1
ATOM 874 N N . GLY A 1 118 ? 1.58 15.859 -7.43 1 97.19 118 GLY A N 1
ATOM 875 C CA . GLY A 1 118 ? 1.612 16.453 -6.105 1 97.19 118 GLY A CA 1
ATOM 876 C C . GLY A 1 118 ? 2.146 15.523 -5.039 1 97.19 118 GLY A C 1
ATOM 877 O O . GLY A 1 118 ? 2.504 15.961 -3.943 1 97.19 118 GLY A O 1
ATOM 878 N N . VAL A 1 119 ? 2.104 14.266 -5.344 1 98.25 119 VAL A N 1
ATOM 879 C CA . VAL A 1 119 ? 2.627 13.242 -4.445 1 98.25 119 VAL A CA 1
ATOM 880 C C . VAL A 1 119 ? 3.648 12.383 -5.18 1 98.25 119 VAL A C 1
ATOM 882 O O . VAL A 1 119 ? 3.434 12 -6.336 1 98.25 119 VAL A O 1
ATOM 885 N N . PHE A 1 120 ? 4.742 12.172 -4.578 1 97.19 120 PHE A N 1
ATOM 886 C CA . PHE A 1 120 ? 5.816 11.344 -5.117 1 97.19 120 PHE A CA 1
ATOM 887 C C . PHE A 1 120 ? 6.047 10.117 -4.238 1 97.19 120 PHE A C 1
ATOM 889 O O . PHE A 1 120 ? 6.535 10.242 -3.115 1 97.19 120 PHE A O 1
ATOM 896 N N . GLN A 1 121 ? 5.684 8.945 -4.684 1 97.25 121 GLN A N 1
ATOM 897 C CA . GLN A 1 121 ? 5.996 7.73 -3.945 1 97.25 121 GLN A CA 1
ATOM 898 C C . GLN A 1 121 ? 7.438 7.289 -4.195 1 97.25 121 GLN A C 1
ATOM 900 O O . GLN A 1 121 ? 7.73 6.672 -5.223 1 97.25 121 GLN A O 1
ATOM 905 N N . TYR A 1 122 ? 8.25 7.434 -3.271 1 95.5 122 TYR A N 1
ATOM 906 C CA . TYR A 1 122 ? 9.688 7.359 -3.5 1 95.5 122 TYR A CA 1
ATOM 907 C C . TYR A 1 122 ? 10.188 5.922 -3.398 1 95.5 122 TYR A C 1
ATOM 909 O O . TYR A 1 122 ? 11.32 5.621 -3.773 1 95.5 122 TYR A O 1
ATOM 917 N N . ASP A 1 123 ? 9.352 4.977 -2.908 1 95.75 123 ASP A N 1
ATOM 918 C CA . ASP A 1 123 ? 9.805 3.604 -2.705 1 95.75 123 ASP A CA 1
ATOM 919 C C . ASP A 1 123 ? 9.109 2.646 -3.674 1 95.75 123 ASP A C 1
ATOM 921 O O . ASP A 1 123 ? 9.117 1.432 -3.467 1 95.75 123 ASP A O 1
ATOM 925 N N . PHE A 1 124 ? 8.484 3.148 -4.711 1 96.75 124 PHE A N 1
ATOM 926 C CA . PHE A 1 124 ? 7.809 2.303 -5.684 1 96.75 124 PHE A CA 1
ATOM 927 C C . PHE A 1 124 ? 8.578 2.268 -7 1 96.75 124 PHE A C 1
ATOM 929 O O . PHE A 1 124 ? 8.812 3.311 -7.613 1 96.75 124 PHE A O 1
ATOM 936 N N . GLY A 1 125 ? 8.922 1.042 -7.398 1 95.38 125 GLY A N 1
ATOM 937 C CA . GLY A 1 125 ? 9.625 0.916 -8.664 1 95.38 125 GLY A CA 1
ATOM 938 C C . GLY A 1 125 ? 10.461 -0.343 -8.758 1 95.38 125 GLY A C 1
ATOM 939 O O . GLY A 1 125 ? 10.031 -1.418 -8.336 1 95.38 125 GLY A O 1
ATOM 940 N N . ARG A 1 126 ? 11.625 -0.261 -9.414 1 93.75 126 ARG A N 1
ATOM 941 C CA . ARG A 1 126 ? 12.5 -1.401 -9.664 1 93.75 126 ARG A CA 1
ATOM 942 C C . ARG A 1 126 ? 13.883 -1.168 -9.07 1 93.75 126 ARG A C 1
ATOM 944 O O . ARG A 1 126 ? 14.43 -0.065 -9.164 1 93.75 126 ARG A O 1
ATOM 951 N N . SER A 1 127 ? 14.312 -2.111 -8.391 1 93.12 127 SER A N 1
ATOM 952 C CA . SER A 1 127 ? 15.727 -2.158 -8.016 1 93.12 127 SER A CA 1
ATOM 953 C C . SER A 1 127 ? 16.531 -3.025 -8.984 1 93.12 127 SER A C 1
ATOM 955 O O . SER A 1 127 ? 16.344 -4.242 -9.031 1 93.12 127 SER A O 1
ATOM 957 N N . ILE A 1 128 ? 17.281 -2.461 -9.75 1 90.19 128 ILE A N 1
ATOM 958 C CA . ILE A 1 128 ? 18.156 -3.16 -10.688 1 90.19 128 ILE A CA 1
ATOM 959 C C . ILE A 1 128 ? 19.609 -3.082 -10.211 1 90.19 128 ILE A C 1
ATOM 961 O O . ILE A 1 128 ? 20.094 -2.002 -9.883 1 90.19 128 ILE A O 1
ATOM 965 N N . GLN A 1 129 ? 20.234 -4.184 -10.219 1 89.81 129 GLN A N 1
ATOM 966 C CA . GLN A 1 129 ? 21.562 -4.289 -9.648 1 89.81 129 GLN A CA 1
ATOM 967 C C . GLN A 1 129 ? 22.531 -3.289 -10.289 1 89.81 129 GLN A C 1
ATOM 969 O O . GLN A 1 129 ? 22.578 -3.174 -11.516 1 89.81 129 GLN A O 1
ATOM 974 N N . GLN A 1 130 ? 23.219 -2.502 -9.484 1 86.31 130 GLN A N 1
ATOM 975 C CA . GLN A 1 130 ? 24.234 -1.522 -9.844 1 86.31 130 GLN A CA 1
ATOM 976 C C . GLN A 1 130 ? 23.625 -0.343 -10.594 1 86.31 130 GLN A C 1
ATOM 978 O O . GLN A 1 130 ? 24.297 0.287 -11.422 1 86.31 130 GLN A O 1
ATOM 983 N N . GLN A 1 131 ? 22.375 -0.152 -10.477 1 89 131 GLN A N 1
ATOM 984 C CA . GLN A 1 131 ? 21.688 1.014 -11.023 1 89 131 GLN A CA 1
ATOM 985 C C . GLN A 1 131 ? 20.938 1.77 -9.938 1 89 131 GLN A C 1
ATOM 987 O O . GLN A 1 131 ? 20.703 1.231 -8.852 1 89 131 GLN A O 1
ATOM 992 N N . ASP A 1 132 ? 20.688 3.045 -10.289 1 89.38 132 ASP A N 1
ATOM 993 C CA . ASP A 1 132 ? 19.844 3.816 -9.391 1 89.38 132 ASP A CA 1
ATOM 994 C C . ASP A 1 132 ? 18.406 3.27 -9.391 1 89.38 132 ASP A C 1
ATOM 996 O O . ASP A 1 132 ? 17.953 2.703 -10.391 1 89.38 132 ASP A O 1
ATOM 1000 N N . PHE A 1 133 ? 17.828 3.438 -8.273 1 91.94 133 PHE A N 1
ATOM 1001 C CA . PHE A 1 133 ? 16.422 3.029 -8.156 1 91.94 133 PHE A CA 1
ATOM 1002 C C . PHE A 1 133 ? 15.578 3.689 -9.242 1 91.94 133 PHE A C 1
ATOM 1004 O O . PHE A 1 133 ? 15.688 4.895 -9.469 1 91.94 133 PHE A O 1
ATOM 1011 N N . GLN A 1 134 ? 14.766 2.863 -9.945 1 93.12 134 GLN A N 1
ATOM 1012 C CA . GLN A 1 134 ? 13.906 3.367 -11.008 1 93.12 134 GLN A CA 1
ATOM 1013 C C . GLN A 1 134 ? 12.461 3.51 -10.523 1 93.12 134 GLN A C 1
ATOM 1015 O O . GLN A 1 134 ? 11.758 2.514 -10.352 1 93.12 134 GLN A O 1
ATOM 1020 N N . HIS A 1 135 ? 12.102 4.738 -10.398 1 93.06 135 HIS A N 1
ATOM 1021 C CA . HIS A 1 135 ? 10.727 5.004 -9.977 1 93.06 135 HIS A CA 1
ATOM 1022 C C . HIS A 1 135 ? 9.75 4.797 -11.125 1 93.06 135 HIS A C 1
ATOM 1024 O O . HIS A 1 135 ? 9.977 5.27 -12.242 1 93.06 135 HIS A O 1
ATOM 1030 N N . THR A 1 136 ? 8.609 4.062 -10.875 1 90.69 136 THR A N 1
ATOM 1031 C CA . THR A 1 136 ? 7.707 3.727 -11.969 1 90.69 136 THR A CA 1
ATOM 1032 C C . THR A 1 136 ? 6.27 4.102 -11.625 1 90.69 136 THR A C 1
ATOM 1034 O O . THR A 1 136 ? 5.367 3.955 -12.461 1 90.69 136 THR A O 1
ATOM 1037 N N . GLN A 1 137 ? 5.988 4.633 -10.492 1 88.38 137 GLN A N 1
ATOM 1038 C CA . GLN A 1 137 ? 4.617 4.883 -10.062 1 88.38 137 GLN A CA 1
ATOM 1039 C C . GLN A 1 137 ? 4.082 6.184 -10.656 1 88.38 137 GLN A C 1
ATOM 1041 O O . GLN A 1 137 ? 4.812 7.168 -10.766 1 88.38 137 GLN A O 1
ATOM 1046 N N . HIS A 1 138 ? 2.828 6.152 -11.086 1 88.75 138 HIS A N 1
ATOM 1047 C CA . HIS A 1 138 ? 2.078 7.34 -11.477 1 88.75 138 HIS A CA 1
ATOM 1048 C C . HIS A 1 138 ? 0.883 7.566 -10.555 1 88.75 138 HIS A C 1
ATOM 1050 O O . HIS A 1 138 ? 0.039 6.68 -10.398 1 88.75 138 HIS A O 1
ATOM 1056 N N . LEU A 1 139 ? 0.888 8.688 -9.953 1 95.19 139 LEU A N 1
ATOM 1057 C CA . LEU A 1 139 ? -0.192 9.039 -9.031 1 95.19 139 LEU A CA 1
ATOM 1058 C C . LEU A 1 139 ? -1.01 10.203 -9.578 1 95.19 139 LEU A C 1
ATOM 1060 O O . LEU A 1 139 ? -0.461 11.109 -10.211 1 95.19 139 LEU A O 1
ATOM 1064 N N . ASN A 1 140 ? -2.27 10.219 -9.273 1 95.19 140 ASN A N 1
ATOM 1065 C CA . ASN A 1 140 ? -3.178 11.25 -9.758 1 95.19 140 ASN A CA 1
ATOM 1066 C C . ASN A 1 140 ? -2.881 12.609 -9.117 1 95.19 140 ASN A C 1
ATOM 1068 O O . ASN A 1 140 ? -2.193 12.68 -8.102 1 95.19 140 ASN A O 1
ATOM 1072 N N . GLN A 1 141 ? -3.361 13.648 -9.781 1 95.69 141 GLN A N 1
ATOM 1073 C CA . GLN A 1 141 ? -3.289 15 -9.227 1 95.69 141 GLN A CA 1
ATOM 1074 C C . GLN A 1 141 ? -4.523 15.32 -8.391 1 95.69 141 GLN A C 1
ATOM 1076 O O . GLN A 1 141 ? -5.555 14.656 -8.516 1 95.69 141 GLN A O 1
ATOM 1081 N N . PRO A 1 142 ? -4.418 16.312 -7.512 1 96.25 142 PRO A N 1
ATOM 1082 C CA . PRO A 1 142 ? -5.605 16.734 -6.766 1 96.25 142 PRO A CA 1
ATOM 1083 C C . PRO A 1 142 ? -6.742 17.203 -7.672 1 96.25 142 PRO A C 1
ATOM 1085 O O . PRO A 1 142 ? -6.5 17.625 -8.805 1 96.25 142 PRO A O 1
ATOM 1088 N N . PRO A 1 143 ? -7.996 17.094 -7.18 1 95.56 143 PRO A N 1
ATOM 1089 C CA . PRO A 1 143 ? -9.117 17.562 -7.996 1 95.56 143 PRO A CA 1
ATOM 1090 C C . PRO A 1 143 ? -9.039 19.047 -8.312 1 95.56 143 PRO A C 1
ATOM 1092 O O . PRO A 1 143 ? -8.602 19.844 -7.477 1 95.56 143 PRO A O 1
ATOM 1095 N N . MET A 1 144 ? -9.531 19.391 -9.469 1 93.88 144 MET A N 1
ATOM 1096 C CA . MET A 1 144 ? -9.43 20.75 -9.961 1 93.88 144 MET A CA 1
ATOM 1097 C C . MET A 1 144 ? -10.109 21.734 -9.008 1 93.88 144 MET A C 1
ATOM 1099 O O . MET A 1 144 ? -9.625 22.844 -8.797 1 93.88 144 MET A O 1
ATOM 1103 N N . VAL A 1 145 ? -11.18 21.312 -8.469 1 94.12 145 VAL A N 1
ATOM 1104 C CA . VAL A 1 145 ? -11.938 22.188 -7.574 1 94.12 145 VAL A CA 1
ATOM 1105 C C . VAL A 1 145 ? -11.078 22.562 -6.371 1 94.12 145 VAL A C 1
ATOM 1107 O O . VAL A 1 145 ? -11.117 23.703 -5.91 1 94.12 145 VAL A O 1
ATOM 1110 N N . PHE A 1 146 ? -10.258 21.609 -5.887 1 97.06 146 PHE A N 1
ATOM 1111 C CA . PHE A 1 146 ? -9.383 21.891 -4.75 1 97.06 146 PHE A CA 1
ATOM 1112 C C . PHE A 1 146 ? -8.18 22.703 -5.184 1 97.06 146 PHE A C 1
ATOM 1114 O O . PHE A 1 146 ? -7.715 23.578 -4.441 1 97.06 146 PHE A O 1
ATOM 1121 N N . GLN A 1 147 ? -7.703 22.469 -6.344 1 96.56 147 GLN A N 1
ATOM 1122 C CA . GLN A 1 147 ? -6.582 23.234 -6.863 1 96.56 147 GLN A CA 1
ATOM 1123 C C . GLN A 1 147 ? -6.953 24.703 -7.039 1 96.56 147 GLN A C 1
ATOM 1125 O O . GLN A 1 147 ? -6.184 25.594 -6.672 1 96.56 147 GLN A O 1
ATOM 1130 N N . GLU A 1 148 ? -8.141 24.938 -7.555 1 95.69 148 GLU A N 1
ATOM 1131 C CA . GLU A 1 148 ? -8.609 26.312 -7.746 1 95.69 148 GLU A CA 1
ATOM 1132 C C . GLU A 1 148 ? -8.844 27 -6.41 1 95.69 148 GLU A C 1
ATOM 1134 O O . GLU A 1 148 ? -8.516 28.188 -6.25 1 95.69 148 GLU A O 1
ATOM 1139 N N . ALA A 1 149 ? -9.406 26.266 -5.535 1 96.62 149 ALA A N 1
ATOM 1140 C CA . ALA A 1 149 ? -9.609 26.828 -4.199 1 96.62 149 ALA A CA 1
ATOM 1141 C C . ALA A 1 149 ? -8.281 27.188 -3.551 1 96.62 149 ALA A C 1
ATOM 1143 O O . ALA A 1 149 ? -8.156 28.234 -2.908 1 96.62 149 ALA A O 1
ATOM 1144 N N . ALA A 1 150 ? -7.301 26.328 -3.682 1 96.88 150 ALA A N 1
ATOM 1145 C CA . ALA A 1 150 ? -5.973 26.594 -3.137 1 96.88 150 ALA A CA 1
ATOM 1146 C C . ALA A 1 150 ? -5.355 27.828 -3.768 1 96.88 150 ALA A C 1
ATOM 1148 O O . ALA A 1 150 ? -4.723 28.641 -3.08 1 96.88 150 ALA A O 1
ATOM 1149 N N . LYS A 1 151 ? -5.539 27.984 -5.047 1 95.31 151 LYS A N 1
ATOM 1150 C CA . LYS A 1 151 ? -5.043 29.172 -5.758 1 95.31 151 LYS A CA 1
ATOM 1151 C C . LYS A 1 151 ? -5.695 30.438 -5.23 1 95.31 151 LYS A C 1
ATOM 1153 O O . LYS A 1 151 ? -5.016 31.438 -4.996 1 95.31 151 LYS A O 1
ATOM 1158 N N . ARG A 1 152 ? -6.977 30.375 -5.047 1 94 152 ARG A N 1
ATOM 1159 C CA . ARG A 1 152 ? -7.703 31.516 -4.5 1 94 152 ARG A CA 1
ATOM 1160 C C . ARG A 1 152 ? -7.211 31.859 -3.098 1 94 152 ARG A C 1
ATOM 1162 O O . ARG A 1 152 ? -6.992 33.031 -2.781 1 94 152 ARG A O 1
ATOM 1169 N N . LEU A 1 153 ? -7.051 30.844 -2.35 1 94 153 LEU A N 1
ATOM 1170 C CA . LEU A 1 153 ? -6.578 31.062 -0.983 1 94 153 LEU A CA 1
ATOM 1171 C C . LEU A 1 153 ? -5.188 31.672 -0.976 1 94 153 LEU A C 1
ATOM 1173 O O . LEU A 1 153 ? -4.895 32.562 -0.152 1 94 153 LEU A O 1
ATOM 1177 N N . ARG A 1 154 ? -4.375 31.203 -1.805 1 92.5 154 ARG A N 1
ATOM 1178 C CA . ARG A 1 154 ? -3.018 31.734 -1.913 1 92.5 154 ARG A CA 1
ATOM 1179 C C . ARG A 1 154 ? -3.033 33.219 -2.256 1 92.5 154 ARG A C 1
ATOM 1181 O O . ARG A 1 154 ? -2.262 34 -1.695 1 92.5 154 ARG A O 1
ATOM 1188 N N . THR A 1 155 ? -3.885 33.594 -3.113 1 92.19 155 THR A N 1
ATOM 1189 C CA . THR A 1 155 ? -4.02 34.969 -3.535 1 92.19 155 THR A CA 1
ATOM 1190 C C . THR A 1 155 ? -4.539 35.844 -2.391 1 92.19 155 THR A C 1
ATOM 1192 O O . THR A 1 155 ? -4.039 36.938 -2.16 1 92.19 155 THR A O 1
ATOM 1195 N N . GLN A 1 156 ? -5.48 35.344 -1.709 1 90.62 156 GLN A N 1
ATOM 1196 C CA . GLN A 1 156 ? -6.043 36.062 -0.575 1 90.62 156 GLN A CA 1
ATOM 1197 C C . GLN A 1 156 ? -5 36.281 0.516 1 90.62 156 GLN A C 1
ATOM 1199 O O . GLN A 1 156 ? -4.926 37.344 1.11 1 90.62 156 GLN A O 1
ATOM 1204 N N . ARG A 1 157 ? -4.227 35.281 0.708 1 87.69 157 ARG A N 1
ATOM 1205 C CA . ARG A 1 157 ? -3.223 35.344 1.766 1 87.69 157 ARG A CA 1
ATOM 1206 C C . ARG A 1 157 ? -2.088 36.281 1.403 1 87.69 157 ARG A C 1
ATOM 1208 O O . ARG A 1 157 ? -1.496 36.906 2.281 1 87.69 157 ARG A O 1
ATOM 1215 N N . ASN A 1 158 ? -1.807 36.406 0.204 1 84.88 158 ASN A N 1
ATOM 1216 C CA . ASN A 1 158 ? -0.804 37.375 -0.241 1 84.88 158 ASN A CA 1
ATOM 1217 C C . ASN A 1 158 ? -1.234 38.812 0.049 1 84.88 158 ASN A C 1
ATOM 1219 O O . ASN A 1 158 ? -0.401 39.656 0.369 1 84.88 158 ASN A O 1
ATOM 1223 N N . ALA A 1 159 ? -2.494 39 0.058 1 84 159 ALA A N 1
ATOM 1224 C CA . ALA A 1 159 ? -3.021 40.344 0.255 1 84 159 ALA A CA 1
ATOM 1225 C C . ALA A 1 159 ? -3.248 40.625 1.736 1 84 159 ALA A C 1
ATOM 1227 O O . ALA A 1 159 ? -2.889 41.719 2.227 1 84 159 ALA A O 1
ATOM 1228 N N . LYS A 1 160 ? -3.816 39.719 2.424 1 82.25 160 LYS A N 1
ATOM 1229 C CA . LYS A 1 160 ? -4.297 40 3.773 1 82.25 160 LYS A CA 1
ATOM 1230 C C . LYS A 1 160 ? -3.459 39.25 4.82 1 82.25 160 LYS A C 1
ATOM 1232 O O . LYS A 1 160 ? -3.613 39.5 6.02 1 82.25 160 LYS A O 1
ATOM 1237 N N . GLY A 1 161 ? -2.559 38.469 4.367 1 80.25 161 GLY A N 1
ATOM 1238 C CA . GLY A 1 161 ? -1.854 37.625 5.305 1 80.25 161 GLY A CA 1
ATOM 1239 C C . GLY A 1 161 ? -2.633 36.375 5.672 1 80.25 161 GLY A C 1
ATOM 1240 O O . GLY A 1 161 ? -3.752 36.156 5.191 1 80.25 161 GLY A O 1
ATOM 1241 N N . ASN A 1 162 ? -1.941 35.438 6.344 1 79.69 162 ASN A N 1
ATOM 1242 C CA . ASN A 1 162 ? -2.652 34.219 6.758 1 79.69 162 ASN A CA 1
ATOM 1243 C C . ASN A 1 162 ? -3.092 34.312 8.219 1 79.69 162 ASN A C 1
ATOM 1245 O O . ASN A 1 162 ? -2.545 35.094 8.992 1 79.69 162 ASN A O 1
ATOM 1249 N N . GLN A 1 163 ? -4.184 33.594 8.562 1 87.25 163 GLN A N 1
ATOM 1250 C CA . GLN A 1 163 ? -4.77 33.625 9.898 1 87.25 163 GLN A CA 1
ATOM 1251 C C . GLN A 1 163 ? -4.918 32.219 10.469 1 87.25 163 GLN A C 1
ATOM 1253 O O . GLN A 1 163 ? -5.902 31.922 11.141 1 87.25 163 GLN A O 1
ATOM 1258 N N . LEU A 1 164 ? -3.951 31.375 10.062 1 94.38 164 LEU A N 1
ATOM 1259 C CA . LEU A 1 164 ? -4.062 29.984 10.5 1 94.38 164 LEU A CA 1
ATOM 1260 C C . LEU A 1 164 ? -3.859 29.875 12.008 1 94.38 164 LEU A C 1
ATOM 1262 O O . LEU A 1 164 ? -4.598 29.156 12.68 1 94.38 164 LEU A O 1
ATOM 1266 N N . HIS A 1 165 ? -2.861 30.609 12.469 1 94.06 165 HIS A N 1
ATOM 1267 C CA . HIS A 1 165 ? -2.615 30.578 13.906 1 94.06 165 HIS A CA 1
ATOM 1268 C C . HIS A 1 165 ? -3.822 31.094 14.68 1 94.06 165 HIS A C 1
ATOM 1270 O O . HIS A 1 165 ? -4.219 30.5 15.688 1 94.06 165 HIS A O 1
ATOM 1276 N N . ASN A 1 166 ? -4.41 32.156 14.227 1 93.62 166 ASN A N 1
ATOM 1277 C CA . ASN A 1 166 ? -5.594 32.719 14.867 1 93.62 166 ASN A CA 1
ATOM 1278 C C . ASN A 1 166 ? -6.766 31.734 14.828 1 93.62 166 ASN A C 1
ATOM 1280 O O . ASN A 1 166 ? -7.535 31.641 15.789 1 93.62 166 ASN A O 1
ATOM 1284 N N . ALA A 1 167 ? -6.883 31.109 13.727 1 95.81 167 ALA A N 1
ATOM 1285 C CA . ALA A 1 167 ? -7.938 30.109 13.609 1 95.81 167 ALA A CA 1
ATOM 1286 C C . ALA A 1 167 ? -7.762 29 14.656 1 95.81 167 ALA A C 1
ATOM 1288 O O . ALA A 1 167 ? -8.734 28.547 15.258 1 95.81 167 ALA A O 1
ATOM 1289 N N . VAL A 1 168 ? -6.551 28.594 14.875 1 97.38 168 VAL A N 1
ATOM 1290 C CA . VAL A 1 168 ? -6.254 27.562 15.867 1 97.38 168 VAL A CA 1
ATOM 1291 C C . VAL A 1 168 ? -6.594 28.078 17.266 1 97.38 168 VAL A C 1
ATOM 1293 O O . VAL A 1 168 ? -7.258 27.391 18.047 1 97.38 168 VAL A O 1
ATOM 1296 N N . LEU A 1 169 ? -6.195 29.297 17.547 1 96.19 169 LEU A N 1
ATOM 1297 C CA . LEU A 1 169 ? -6.469 29.891 18.844 1 96.19 169 LEU A CA 1
ATOM 1298 C C . LEU A 1 169 ? -7.969 29.969 19.109 1 96.19 169 LEU A C 1
ATOM 1300 O O . LEU A 1 169 ? -8.438 29.625 20.188 1 96.19 169 LEU A O 1
ATOM 1304 N N . THR A 1 170 ? -8.672 30.438 18.141 1 97.44 170 THR A N 1
ATOM 1305 C CA . THR A 1 170 ? -10.117 30.578 18.266 1 97.44 170 THR A CA 1
ATOM 1306 C C . THR A 1 170 ? -10.773 29.219 18.531 1 97.44 170 THR A C 1
ATOM 1308 O O . THR A 1 170 ? -11.672 29.125 19.375 1 97.44 170 THR A O 1
ATOM 1311 N N . THR A 1 171 ? -10.32 28.234 17.828 1 97.75 171 THR A N 1
ATOM 1312 C CA . THR A 1 171 ? -10.867 26.891 18.016 1 97.75 171 THR A CA 1
ATOM 1313 C C . THR A 1 171 ? -10.523 26.344 19.391 1 97.75 171 THR A C 1
ATOM 1315 O O . THR A 1 171 ? -11.375 25.75 20.062 1 97.75 171 THR A O 1
ATOM 1318 N N . LEU A 1 172 ? -9.336 26.578 19.828 1 97.69 172 LEU A N 1
ATOM 1319 C CA . LEU A 1 172 ? -8.906 26.078 21.125 1 97.69 172 LEU A CA 1
ATOM 1320 C C . LEU A 1 172 ? -9.641 26.781 22.25 1 97.69 172 LEU A C 1
ATOM 1322 O O . LEU A 1 172 ? -9.805 26.219 23.344 1 97.69 172 LEU A O 1
ATOM 1326 N N . ASP A 1 173 ? -10.047 28.016 22.047 1 97.81 173 ASP A N 1
ATOM 1327 C CA . ASP A 1 173 ? -10.867 28.719 23.031 1 97.81 173 ASP A CA 1
ATOM 1328 C C . ASP A 1 173 ? -12.195 28 23.266 1 97.81 173 ASP A C 1
ATOM 1330 O O . ASP A 1 173 ? -12.719 28 24.375 1 97.81 173 ASP A O 1
ATOM 1334 N N . LYS A 1 174 ? -12.719 27.469 22.219 1 97.31 174 LYS A N 1
ATOM 1335 C CA . LYS A 1 174 ? -13.977 26.719 22.297 1 97.31 174 LYS A CA 1
ATOM 1336 C C . LYS A 1 174 ? -13.766 25.359 22.938 1 97.31 174 LYS A C 1
ATOM 1338 O O . LYS A 1 174 ? -14.703 24.781 23.5 1 97.31 174 LYS A O 1
ATOM 1343 N N . TYR A 1 175 ? -12.539 24.875 22.781 1 97.25 175 TYR A N 1
ATOM 1344 C CA . TYR A 1 175 ? -12.203 23.562 23.328 1 97.25 175 TYR A CA 1
ATOM 1345 C C . TYR A 1 175 ? -11 23.656 24.266 1 97.25 175 TYR A C 1
ATOM 1347 O O . TYR A 1 175 ? -9.945 23.078 23.984 1 97.25 175 TYR A O 1
ATOM 1355 N N . PRO A 1 176 ? -11.148 24.125 25.422 1 96.31 176 PRO A N 1
ATOM 1356 C CA . PRO A 1 176 ? -10.023 24.438 26.312 1 96.31 176 PRO A CA 1
ATOM 1357 C C . PRO A 1 176 ? -9.25 23.188 26.734 1 96.31 176 PRO A C 1
ATOM 1359 O O . PRO A 1 176 ? -8.055 23.266 27.016 1 96.31 176 PRO A O 1
ATOM 1362 N N . LYS A 1 177 ? -9.891 22.047 26.781 1 97.06 177 LYS A N 1
ATOM 1363 C CA . LYS A 1 177 ? -9.242 20.812 27.203 1 97.06 177 LYS A CA 1
ATOM 1364 C C . LYS A 1 177 ? -8.148 20.391 26.219 1 97.06 177 LYS A C 1
ATOM 1366 O O . LYS A 1 177 ? -7.27 19.594 26.562 1 97.06 177 LYS A O 1
ATOM 1371 N N . LEU A 1 178 ? -8.188 20.938 25 1 97.75 178 LEU A N 1
ATOM 1372 C CA . LEU A 1 178 ? -7.234 20.562 23.953 1 97.75 178 LEU A CA 1
ATOM 1373 C C . LEU A 1 178 ? -6.02 21.484 23.984 1 97.75 178 LEU A C 1
ATOM 1375 O O . LEU A 1 178 ? -5.023 21.234 23.312 1 97.75 178 LEU A O 1
ATOM 1379 N N . GLN A 1 179 ? -6.008 22.5 24.766 1 96.38 179 GLN A N 1
ATOM 1380 C CA . GLN A 1 179 ? -4.98 23.531 24.734 1 96.38 179 GLN A CA 1
ATOM 1381 C C . GLN A 1 179 ? -3.598 22.953 25 1 96.38 179 GLN A C 1
ATOM 1383 O O . GLN A 1 179 ? -2.637 23.281 24.297 1 96.38 179 GLN A O 1
ATOM 1388 N N . LYS A 1 180 ? -3.471 22.109 25.922 1 94.88 180 LYS A N 1
ATOM 1389 C CA . LYS A 1 180 ? -2.174 21.578 26.344 1 94.88 180 LYS A CA 1
ATOM 1390 C C . LYS A 1 180 ? -1.535 20.75 25.219 1 94.88 180 LYS A C 1
ATOM 1392 O O . LYS A 1 180 ? -0.36 20.938 24.906 1 94.88 180 LYS A O 1
ATOM 1397 N N . LYS A 1 181 ? -2.311 19.969 24.562 1 96.19 181 LYS A N 1
ATOM 1398 C CA . LYS A 1 181 ? -1.769 19.016 23.609 1 96.19 181 LYS A CA 1
ATOM 1399 C C . LYS A 1 181 ? -1.782 19.578 22.188 1 96.19 181 LYS A C 1
ATOM 1401 O O . LYS A 1 181 ? -0.99 19.156 21.344 1 96.19 181 LYS A O 1
ATOM 1406 N N . TYR A 1 182 ? -2.641 20.562 21.906 1 98.06 182 TYR A N 1
ATOM 1407 C CA . TYR A 1 182 ? -2.865 20.969 20.516 1 98.06 182 TYR A CA 1
ATOM 1408 C C . TYR A 1 182 ? -2.484 22.422 20.312 1 98.06 182 TYR A C 1
ATOM 1410 O O . TYR A 1 182 ? -2.533 22.938 19.188 1 98.06 182 TYR A O 1
ATOM 1418 N N . GLY A 1 183 ? -2.137 23.109 21.406 1 96.75 183 GLY A N 1
ATOM 1419 C CA . GLY A 1 183 ? -1.637 24.469 21.281 1 96.75 183 GLY A CA 1
ATOM 1420 C C . GLY A 1 183 ? -0.204 24.531 20.797 1 96.75 183 GLY A C 1
ATOM 1421 O O . GLY A 1 183 ? 0.492 23.516 20.75 1 96.75 183 GLY A O 1
ATOM 1422 N N . ARG A 1 184 ? 0.199 25.719 20.375 1 94.88 184 ARG A N 1
ATOM 1423 C CA . ARG A 1 184 ? 1.583 25.891 19.953 1 94.88 184 ARG A CA 1
ATOM 1424 C C . ARG A 1 184 ? 2.549 25.656 21.109 1 94.88 184 ARG A C 1
ATOM 1426 O O . ARG A 1 184 ? 2.43 26.281 22.156 1 94.88 184 ARG A O 1
ATOM 1433 N N . PRO A 1 185 ? 3.455 24.766 20.859 1 93.12 185 PRO A N 1
ATOM 1434 C CA . PRO A 1 185 ? 4.383 24.5 21.953 1 93.12 185 PRO A CA 1
ATOM 1435 C C . PRO A 1 185 ? 5.414 25.609 22.156 1 93.12 185 PRO A C 1
ATOM 1437 O O . PRO A 1 185 ? 5.621 26.422 21.266 1 93.12 185 PRO A O 1
ATOM 1440 N N . SER A 1 186 ? 6.047 25.578 23.344 1 89.19 186 SER A N 1
ATOM 1441 C CA . SER A 1 186 ? 7.102 26.547 23.672 1 89.19 186 SER A CA 1
ATOM 1442 C C . SER A 1 186 ? 8.461 26.047 23.172 1 89.19 186 SER A C 1
ATOM 1444 O O . SER A 1 186 ? 9.422 26.828 23.109 1 89.19 186 SER A O 1
ATOM 1446 N N . THR A 1 187 ? 8.461 24.812 22.844 1 86.56 187 THR A N 1
ATOM 1447 C CA . THR A 1 187 ? 9.711 24.266 22.328 1 86.56 187 THR A CA 1
ATOM 1448 C C . THR A 1 187 ? 10.109 24.969 21.031 1 86.56 187 THR A C 1
ATOM 1450 O O . THR A 1 187 ? 9.297 25.109 20.125 1 86.56 187 THR A O 1
ATOM 1453 N N . PRO A 1 188 ? 11.352 25.406 20.984 1 86 188 PRO A N 1
ATOM 1454 C CA . PRO A 1 188 ? 11.789 26.156 19.812 1 86 188 PRO A CA 1
ATOM 1455 C C . PRO A 1 188 ? 11.891 25.297 18.562 1 86 188 PRO A C 1
ATOM 1457 O O . PRO A 1 188 ? 12.125 24.078 18.656 1 86 188 PRO A O 1
ATOM 1460 N N . ASP A 1 189 ? 11.711 25.891 17.438 1 91.12 189 ASP A N 1
ATOM 1461 C CA . ASP A 1 189 ? 11.938 25.281 16.125 1 91.12 189 ASP A CA 1
ATOM 1462 C C . ASP A 1 189 ? 13.43 25.156 15.828 1 91.12 189 ASP A C 1
ATOM 1464 O O . ASP A 1 189 ? 14.078 26.156 15.484 1 91.12 189 ASP A O 1
ATOM 1468 N N . GLN A 1 190 ? 13.969 23.984 15.961 1 90 190 GLN A N 1
ATOM 1469 C CA . GLN A 1 190 ? 15.398 23.766 15.758 1 90 190 GLN A CA 1
ATOM 1470 C C . GLN A 1 190 ? 15.641 22.734 14.656 1 90 190 GLN A C 1
ATOM 1472 O O . GLN A 1 190 ? 15.094 21.641 14.703 1 90 190 GLN A O 1
ATOM 1477 N N . LEU A 1 191 ? 16.406 23.125 13.703 1 93.94 191 LEU A N 1
ATOM 1478 C CA . LEU A 1 191 ? 16.859 22.219 12.648 1 93.94 191 LEU A CA 1
ATOM 1479 C C . LEU A 1 191 ? 18.328 21.859 12.852 1 93.94 191 LEU A C 1
ATOM 1481 O O . LEU A 1 191 ? 19.203 22.734 12.82 1 93.94 191 LEU A O 1
ATOM 1485 N N . TYR A 1 192 ? 18.594 20.641 13.023 1 92.81 192 TYR A N 1
ATOM 1486 C CA . TYR A 1 192 ? 19.953 20.188 13.266 1 92.81 192 TYR A CA 1
ATOM 1487 C C . TYR A 1 192 ? 20.672 19.875 11.953 1 92.81 192 TYR A C 1
ATOM 1489 O O . TYR A 1 192 ? 20.016 19.531 10.953 1 92.81 192 TYR A O 1
ATOM 1497 N N . LEU A 1 193 ? 21.969 19.984 12.062 1 93.88 193 LEU A N 1
ATOM 1498 C CA . LEU A 1 193 ? 22.797 19.547 10.938 1 93.88 193 LEU A CA 1
ATOM 1499 C C . LEU A 1 193 ? 22.609 18.047 10.672 1 93.88 193 LEU A C 1
ATOM 1501 O O . LEU A 1 193 ? 22.391 17.281 11.609 1 93.88 193 LEU A O 1
ATOM 1505 N N . PRO A 1 194 ? 22.719 17.656 9.43 1 93.25 194 PRO A N 1
ATOM 1506 C CA . PRO A 1 194 ? 22.391 16.281 9.047 1 93.25 194 PRO A CA 1
ATOM 1507 C C . PRO A 1 194 ? 23.281 15.25 9.75 1 93.25 194 PRO A C 1
ATOM 1509 O O . PRO A 1 194 ? 22.875 14.109 9.953 1 93.25 194 PRO A O 1
ATOM 1512 N N . ASP A 1 195 ? 24.438 15.641 10.148 1 90.88 195 ASP A N 1
ATOM 1513 C CA . ASP A 1 195 ? 25.375 14.68 10.727 1 90.88 195 ASP A CA 1
ATOM 1514 C C . ASP A 1 195 ? 25.141 14.523 12.227 1 90.88 195 ASP A C 1
ATOM 1516 O O . ASP A 1 195 ? 25.75 13.672 12.867 1 90.88 195 ASP A O 1
ATOM 1520 N N . VAL A 1 196 ? 24.266 15.359 12.781 1 89.62 196 VAL A N 1
ATOM 1521 C CA . VAL A 1 196 ? 23.938 15.258 14.195 1 89.62 196 VAL A CA 1
ATOM 1522 C C . VAL A 1 196 ? 22.906 14.164 14.414 1 89.62 196 VAL A C 1
ATOM 1524 O O . VAL A 1 196 ? 21.797 14.242 13.883 1 89.62 196 VAL A O 1
ATOM 1527 N N . ILE A 1 197 ? 23.281 13.133 15.133 1 88.12 197 ILE A N 1
ATOM 1528 C CA . ILE A 1 197 ? 22.406 11.992 15.383 1 88.12 197 ILE A CA 1
ATOM 1529 C C . ILE A 1 197 ? 21.969 11.992 16.844 1 88.12 197 ILE A C 1
ATOM 1531 O O . ILE A 1 197 ? 22.797 12.125 17.75 1 88.12 197 ILE A O 1
ATOM 1535 N N . HIS A 1 198 ? 20.672 11.875 17 1 83.44 198 HIS A N 1
ATOM 1536 C CA . HIS A 1 198 ? 20.141 11.875 18.359 1 83.44 198 HIS A CA 1
ATOM 1537 C C . HIS A 1 198 ? 19.812 10.453 18.828 1 83.44 198 HIS A C 1
ATOM 1539 O O . HIS A 1 198 ? 19.422 9.609 18.016 1 83.44 198 HIS A O 1
ATOM 1545 N N . SER A 1 199 ? 20.203 9.992 20.047 1 70.94 199 SER A N 1
ATOM 1546 C CA . SER A 1 199 ? 19.953 8.664 20.578 1 70.94 199 SER A CA 1
ATOM 1547 C C . SER A 1 199 ? 18.453 8.414 20.766 1 70.94 199 SER A C 1
ATOM 1549 O O . SER A 1 199 ? 17.719 9.336 21.109 1 70.94 199 SER A O 1
ATOM 1551 N N . GLU A 1 200 ? 17.969 7.379 20.156 1 62.59 200 GLU A N 1
ATOM 1552 C CA . GLU A 1 200 ? 16.562 6.996 20.203 1 62.59 200 GLU A CA 1
ATOM 1553 C C . GLU A 1 200 ? 16.141 6.652 21.625 1 62.59 200 GLU A C 1
ATOM 1555 O O . GLU A 1 200 ? 14.945 6.453 21.891 1 62.59 200 GLU A O 1
ATOM 1560 N N . THR A 1 201 ? 17.141 6.305 22.484 1 53.41 201 THR A N 1
ATOM 1561 C CA . THR A 1 201 ? 16.75 5.641 23.719 1 53.41 201 THR A CA 1
ATOM 1562 C C . THR A 1 201 ? 15.602 6.395 24.406 1 53.41 201 THR A C 1
ATOM 1564 O O . THR A 1 201 ? 14.641 5.789 24.875 1 53.41 201 THR A O 1
ATOM 1567 N N . ASP A 1 202 ? 15.992 7.434 25.391 1 45.69 202 ASP A N 1
ATOM 1568 C CA . ASP A 1 202 ? 15.266 7.82 26.594 1 45.69 202 ASP A CA 1
ATOM 1569 C C . ASP A 1 202 ? 14.102 8.75 26.266 1 45.69 202 ASP A C 1
ATOM 1571 O O . ASP A 1 202 ? 14.148 9.492 25.281 1 45.69 202 ASP A O 1
ATOM 1575 N N . ASP A 1 203 ? 12.914 8.336 26.719 1 47.12 203 ASP A N 1
ATOM 1576 C CA . ASP A 1 203 ? 11.734 9.188 26.859 1 47.12 203 ASP A CA 1
ATOM 1577 C C . ASP A 1 203 ? 12.133 10.656 26.969 1 47.12 203 ASP A C 1
ATOM 1579 O O . ASP A 1 203 ? 11.281 11.516 27.219 1 47.12 203 ASP A O 1
ATOM 1583 N N . SER A 1 204 ? 13.383 10.891 27.172 1 46.72 204 SER A N 1
ATOM 1584 C CA . SER A 1 204 ? 13.742 12.258 27.531 1 46.72 204 SER A CA 1
ATOM 1585 C C . SER A 1 204 ? 13.727 13.18 26.328 1 46.72 204 SER A C 1
ATOM 1587 O O . SER A 1 204 ? 14.039 12.742 25.203 1 46.72 204 SER A O 1
ATOM 1589 N N . THR A 1 205 ? 12.969 14.203 26.344 1 52.28 205 THR A N 1
ATOM 1590 C CA . THR A 1 205 ? 12.953 15.32 25.406 1 52.28 205 THR A CA 1
ATOM 1591 C C . THR A 1 205 ? 14.367 15.633 24.922 1 52.28 205 THR A C 1
ATOM 1593 O O . THR A 1 205 ? 15.289 15.766 25.719 1 52.28 205 THR A O 1
ATOM 1596 N N . CYS A 1 206 ? 14.727 15.102 23.688 1 56.12 206 CYS A N 1
ATOM 1597 C CA . CYS A 1 206 ? 16 15.375 23.031 1 56.12 206 CYS A CA 1
ATOM 1598 C C . CYS A 1 206 ? 16.609 16.672 23.531 1 56.12 206 CYS A C 1
ATOM 1600 O O . CYS A 1 206 ? 17.828 16.859 23.484 1 56.12 206 CYS A O 1
ATOM 1602 N N . PHE A 1 207 ? 15.797 17.625 23.875 1 52.5 207 PHE A N 1
ATOM 1603 C CA . PHE A 1 207 ? 16.344 18.938 24.234 1 52.5 207 PHE A CA 1
ATOM 1604 C C . PHE A 1 207 ? 17.406 18.797 25.328 1 52.5 207 PHE A C 1
ATOM 1606 O O . PHE A 1 207 ? 18.422 19.5 25.297 1 52.5 207 PHE A O 1
ATOM 1613 N N . GLN A 1 208 ? 17.031 17.938 26.188 1 50.88 208 GLN A N 1
ATOM 1614 C CA . GLN A 1 208 ? 17.984 17.906 27.281 1 50.88 208 GLN A CA 1
ATOM 1615 C C . GLN A 1 208 ? 19.297 17.266 26.844 1 50.88 208 GLN A C 1
ATOM 1617 O O . GLN A 1 208 ? 20.375 17.672 27.281 1 50.88 208 GLN A O 1
ATOM 1622 N N . ASP A 1 209 ? 19.156 16.344 25.938 1 53.38 209 ASP A N 1
ATOM 1623 C CA . ASP A 1 209 ? 20.359 15.586 25.625 1 53.38 209 ASP A CA 1
ATOM 1624 C C . ASP A 1 209 ? 21.016 16.109 24.344 1 53.38 209 ASP A C 1
ATOM 1626 O O . ASP A 1 209 ? 22.234 16.062 24.203 1 53.38 209 ASP A O 1
ATOM 1630 N N . CYS A 1 210 ? 20.25 16.438 23.438 1 58.88 210 CYS A N 1
ATOM 1631 C CA . CYS A 1 210 ? 20.844 16.734 22.141 1 58.88 210 CYS A CA 1
ATOM 1632 C C . CYS A 1 210 ? 21.375 18.172 22.094 1 58.88 210 CYS A C 1
ATOM 1634 O O . CYS A 1 210 ? 22.062 18.562 21.141 1 58.88 210 CYS A O 1
ATOM 1636 N N . GLY A 1 211 ? 21.625 18.75 23.203 1 58.16 211 GLY A N 1
ATOM 1637 C CA . GLY A 1 211 ? 22.297 20.016 23.438 1 58.16 211 GLY A CA 1
ATOM 1638 C C . GLY A 1 211 ? 21.875 21.094 22.469 1 58.16 211 GLY A C 1
ATOM 1639 O O . GLY A 1 211 ? 21.344 20.812 21.391 1 58.16 211 GLY A O 1
ATOM 1640 N N . SER A 1 212 ? 21.484 22.328 22.797 1 67 212 SER A N 1
ATOM 1641 C CA . SER A 1 212 ? 21.234 23.594 22.125 1 67 212 SER A CA 1
ATOM 1642 C C . SER A 1 212 ? 22.531 24.234 21.656 1 67 212 SER A C 1
ATOM 1644 O O . SER A 1 212 ? 22.625 25.469 21.578 1 67 212 SER A O 1
ATOM 1646 N N . ASP A 1 213 ? 23.453 23.234 21.422 1 78.19 213 ASP A N 1
ATOM 1647 C CA . ASP A 1 213 ? 24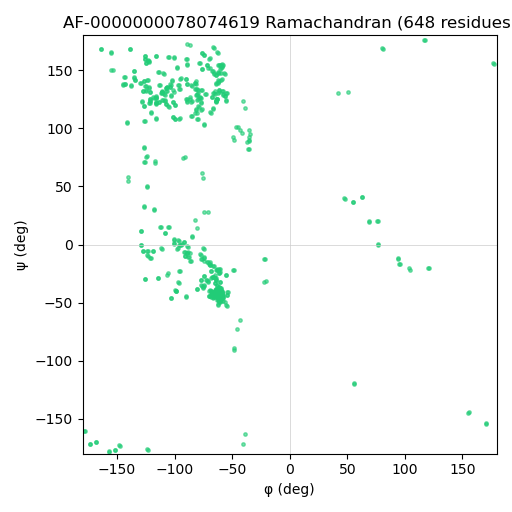.672 23.828 20.891 1 78.19 213 ASP A CA 1
ATOM 1648 C C . ASP A 1 213 ? 24.438 24.422 19.5 1 78.19 213 ASP A C 1
ATOM 1650 O O . ASP A 1 213 ? 24.078 23.719 18.562 1 78.19 213 ASP A O 1
ATOM 1654 N N . PRO A 1 214 ? 24.609 25.672 19.406 1 85.44 214 PRO A N 1
ATOM 1655 C CA . PRO A 1 214 ? 24.375 26.375 18.141 1 85.44 214 PRO A CA 1
ATOM 1656 C C . PRO A 1 214 ? 25.188 25.797 16.984 1 85.44 214 PRO A C 1
ATOM 1658 O O . PRO A 1 214 ? 24.781 25.891 15.828 1 85.44 214 PRO A O 1
ATOM 1661 N N . SER A 1 215 ? 26.312 25.188 17.297 1 88.75 215 SER A N 1
ATOM 1662 C CA . SER A 1 215 ? 27.172 24.625 16.25 1 88.75 215 SER A CA 1
ATOM 1663 C C . SER A 1 215 ? 26.531 23.406 15.609 1 88.75 215 SER A C 1
ATOM 1665 O O . SER A 1 215 ? 26.922 22.984 14.523 1 88.75 215 SER A O 1
ATOM 1667 N N . SER A 1 216 ? 25.531 22.859 16.281 1 91.19 216 SER A N 1
ATOM 1668 C CA . SER A 1 216 ? 24.875 21.656 15.781 1 91.19 216 SER A CA 1
ATOM 1669 C C . SER A 1 216 ? 23.609 22.016 15 1 91.19 216 SER A C 1
ATOM 1671 O O . SER A 1 216 ? 22.969 21.141 14.406 1 91.19 216 SER A O 1
ATOM 1673 N N . LEU A 1 217 ? 23.391 23.297 14.961 1 92.75 217 LEU A N 1
ATOM 1674 C CA . LEU A 1 217 ? 22.141 23.734 14.359 1 92.75 217 LEU A CA 1
ATOM 1675 C C . LEU A 1 217 ? 22.391 24.422 13.023 1 92.75 217 LEU A C 1
ATOM 1677 O O . LEU A 1 217 ? 23.438 25.031 12.82 1 92.75 217 LEU A O 1
ATOM 1681 N N . VAL A 1 218 ? 21.469 24.266 12.133 1 93.5 218 VAL A N 1
ATOM 1682 C CA . VAL A 1 218 ? 21.484 25.031 10.891 1 93.5 218 VAL A CA 1
ATOM 1683 C C . VAL A 1 218 ? 21.094 26.469 11.172 1 93.5 218 VAL A C 1
ATOM 1685 O O . VAL A 1 218 ? 20.078 26.734 11.82 1 93.5 218 VAL A O 1
ATOM 1688 N N . ASP A 1 219 ? 21.906 27.406 10.695 1 90.25 219 ASP A N 1
ATOM 1689 C CA . ASP A 1 219 ? 21.594 28.828 10.867 1 90.25 219 ASP A CA 1
ATOM 1690 C C . ASP A 1 219 ? 20.5 29.266 9.891 1 90.25 219 ASP A C 1
ATOM 1692 O O . ASP A 1 219 ? 20.688 29.203 8.68 1 90.25 219 ASP A O 1
ATOM 1696 N N . ARG A 1 220 ? 19.406 29.656 10.469 1 90.44 220 ARG A N 1
ATOM 1697 C CA . ARG A 1 220 ? 18.281 30.094 9.656 1 90.44 220 ARG A CA 1
ATOM 1698 C C . ARG A 1 220 ? 17.828 31.484 10.078 1 90.44 220 ARG A C 1
ATOM 1700 O O . ARG A 1 220 ? 17.719 31.781 11.273 1 90.44 220 ARG A O 1
ATOM 1707 N N . ALA A 1 221 ? 17.562 32.344 9.102 1 86.19 221 ALA A N 1
ATOM 1708 C CA . ALA A 1 221 ? 17.094 33.688 9.375 1 86.19 221 ALA A CA 1
ATOM 1709 C C . ALA A 1 221 ? 15.734 33.688 10.055 1 86.19 221 ALA A C 1
ATOM 1711 O O . ALA A 1 221 ? 14.875 32.844 9.727 1 86.19 221 ALA A O 1
ATOM 1712 N N . GLN A 1 222 ? 15.672 34.562 11.016 1 82.19 222 GLN A N 1
ATOM 1713 C CA . GLN A 1 222 ? 14.375 34.688 11.664 1 82.19 222 GLN A CA 1
ATOM 1714 C C . GLN A 1 222 ? 13.32 35.25 10.695 1 82.19 222 GLN A C 1
ATOM 1716 O O . GLN A 1 222 ? 13.609 36.125 9.898 1 82.19 222 GLN A O 1
ATOM 1721 N N . ARG A 1 223 ? 12.219 34.562 10.656 1 82.44 223 ARG A N 1
ATOM 1722 C CA . ARG A 1 223 ? 11.117 35.062 9.859 1 82.44 223 ARG A CA 1
ATOM 1723 C C . ARG A 1 223 ? 10.602 36.375 10.422 1 82.44 223 ARG A C 1
ATOM 1725 O O . ARG A 1 223 ? 10.711 36.625 11.625 1 82.44 223 ARG A O 1
ATOM 1732 N N . SER A 1 224 ? 10.469 37.469 9.453 1 61.41 224 SER A N 1
ATOM 1733 C CA . SER A 1 224 ? 10 38.781 9.891 1 61.41 224 SER A CA 1
ATOM 1734 C C . SER A 1 224 ? 8.898 38.625 10.938 1 61.41 224 SER A C 1
ATOM 1736 O O . SER A 1 224 ? 8.453 37.531 11.242 1 61.41 224 SER A O 1
ATOM 1738 N N . ARG A 1 225 ? 8.133 39.75 11.164 1 56.41 225 ARG A N 1
ATOM 1739 C CA . ARG A 1 225 ? 7.234 40.156 12.234 1 56.41 225 ARG A CA 1
ATOM 1740 C C . ARG A 1 225 ? 6.293 39.031 12.625 1 56.41 225 ARG A C 1
ATOM 1742 O O . ARG A 1 225 ? 6.074 38.781 13.812 1 56.41 225 ARG A O 1
ATOM 1749 N N . CYS A 1 226 ? 5.281 38.656 11.828 1 58 226 CYS A N 1
ATOM 1750 C CA . CYS A 1 226 ? 4.262 37.844 12.469 1 58 226 CYS A CA 1
ATOM 1751 C C . CYS A 1 226 ? 4.758 36.406 12.648 1 58 226 CYS A C 1
ATOM 1753 O O . CYS A 1 226 ? 4.336 35.5 11.922 1 58 226 CYS A O 1
ATOM 1755 N N . GLU A 1 227 ? 5.922 36.25 13.477 1 60.69 227 GLU A N 1
ATOM 1756 C CA . GLU A 1 227 ? 6.816 35.125 13.68 1 60.69 227 GLU A CA 1
ATOM 1757 C C . GLU A 1 227 ? 6.023 33.844 13.938 1 60.69 227 GLU A C 1
ATOM 1759 O O . GLU A 1 227 ? 6.457 32.75 13.555 1 60.69 227 GLU A O 1
ATOM 1764 N N . PHE A 1 228 ? 4.832 34.031 14.367 1 71.5 228 PHE A N 1
ATOM 1765 C CA . PHE A 1 228 ? 4.152 32.844 14.844 1 71.5 228 PHE A CA 1
ATOM 1766 C C . PHE A 1 228 ? 3.186 32.312 13.789 1 71.5 228 PHE A C 1
ATOM 1768 O O . PHE A 1 228 ? 2.621 31.234 13.945 1 71.5 228 PHE A O 1
ATOM 1775 N N . GLU A 1 229 ? 3.189 33.031 12.68 1 86.31 229 GLU A N 1
ATOM 1776 C CA . GLU A 1 229 ? 2.213 32.594 11.695 1 86.31 229 GLU A CA 1
ATOM 1777 C C . GLU A 1 229 ? 2.789 31.5 10.805 1 86.31 229 GLU A C 1
ATOM 1779 O O . GLU A 1 229 ? 3.828 31.688 10.164 1 86.31 229 GLU A O 1
ATOM 1784 N N . PRO A 1 230 ? 2.07 30.391 10.758 1 93.62 230 PRO A N 1
ATOM 1785 C CA . PRO A 1 230 ? 2.537 29.312 9.875 1 93.62 230 PRO A CA 1
ATOM 1786 C C . PRO A 1 230 ? 2.562 29.719 8.406 1 93.62 230 PRO A C 1
ATOM 1788 O O . PRO A 1 230 ? 1.691 30.469 7.953 1 93.62 230 PRO A O 1
ATOM 1791 N N . THR A 1 231 ? 3.557 29.328 7.715 1 93.88 231 THR A N 1
ATOM 1792 C CA . THR A 1 231 ? 3.629 29.516 6.27 1 93.88 231 THR A CA 1
ATOM 1793 C C . THR A 1 231 ? 3.023 28.312 5.547 1 93.88 231 THR A C 1
ATOM 1795 O O . THR A 1 231 ? 3.178 27.172 5.988 1 93.88 231 THR A O 1
ATOM 1798 N N . VAL A 1 232 ? 2.322 28.578 4.441 1 96.75 232 VAL A N 1
ATOM 1799 C CA . VAL A 1 232 ? 1.781 27.516 3.611 1 96.75 232 VAL A CA 1
ATOM 1800 C C . VAL A 1 232 ? 2.693 27.281 2.408 1 96.75 232 VAL A C 1
ATOM 1802 O O . VAL A 1 232 ? 2.98 28.203 1.649 1 96.75 232 VAL A O 1
ATOM 1805 N N . HIS A 1 233 ? 3.193 26.125 2.305 1 96.81 233 HIS A N 1
ATOM 1806 C CA . HIS A 1 233 ? 4.031 25.719 1.186 1 96.81 233 HIS A CA 1
ATOM 1807 C C . HIS A 1 233 ? 3.252 24.828 0.216 1 96.81 233 HIS A C 1
ATOM 1809 O O . HIS A 1 233 ? 2.463 23.984 0.639 1 96.81 233 HIS A O 1
ATOM 1815 N N . TYR A 1 234 ? 3.447 25.062 -1.065 1 97.19 234 TYR A N 1
ATOM 1816 C CA . TYR A 1 234 ? 2.779 24.297 -2.104 1 97.19 234 TYR A CA 1
ATOM 1817 C C . TYR A 1 234 ? 3.793 23.516 -2.941 1 97.19 234 TYR A C 1
ATOM 1819 O O . TYR A 1 234 ? 4.746 24.094 -3.465 1 97.19 234 TYR A O 1
ATOM 1827 N N . GLY A 1 235 ? 3.639 22.188 -2.996 1 97.38 235 GLY A N 1
ATOM 1828 C CA . GLY A 1 235 ? 4.578 21.422 -3.791 1 97.38 235 GLY A CA 1
ATOM 1829 C C . GLY A 1 235 ? 4.441 19.922 -3.582 1 97.38 235 GLY A C 1
ATOM 1830 O O . GLY A 1 235 ? 3.359 19.422 -3.252 1 97.38 235 GLY A O 1
ATOM 1831 N N . LEU A 1 236 ? 5.547 19.172 -3.811 1 97.69 236 LEU A N 1
ATOM 1832 C CA . LEU A 1 236 ? 5.523 17.719 -3.824 1 97.69 236 LEU A CA 1
ATOM 1833 C C . LEU A 1 236 ? 5.68 17.156 -2.412 1 97.69 236 LEU A C 1
ATOM 1835 O O . LEU A 1 236 ? 6.496 17.656 -1.632 1 97.69 236 LEU A O 1
ATOM 1839 N N . ILE A 1 237 ? 4.918 16.203 -2.141 1 98.38 237 ILE A N 1
ATOM 1840 C CA . ILE A 1 237 ? 4.965 15.461 -0.886 1 98.38 237 ILE A CA 1
ATOM 1841 C C . ILE A 1 237 ? 5.48 14.047 -1.141 1 98.38 237 ILE A C 1
ATOM 1843 O O . ILE A 1 237 ? 4.957 13.328 -2 1 98.38 237 ILE A O 1
ATOM 1847 N N . ALA A 1 238 ? 6.527 13.633 -0.467 1 98.12 238 ALA A N 1
ATOM 1848 C CA . ALA A 1 238 ? 7.051 12.273 -0.576 1 98.12 238 ALA A CA 1
ATOM 1849 C C . ALA A 1 238 ? 6.25 11.305 0.293 1 98.12 238 ALA A C 1
ATOM 1851 O O . ALA A 1 238 ? 6.023 11.57 1.477 1 98.12 238 ALA A O 1
ATOM 1852 N N . SER A 1 239 ? 5.828 10.281 -0.274 1 98.38 239 SER A N 1
ATOM 1853 C CA . SER A 1 239 ? 5.031 9.266 0.407 1 98.38 239 SER A CA 1
ATOM 1854 C C . SER A 1 239 ? 5.645 7.875 0.239 1 98.38 239 SER A C 1
ATOM 1856 O O . SER A 1 239 ? 6.188 7.555 -0.82 1 98.38 239 SER A O 1
ATOM 1858 N N . GLY A 1 240 ? 5.625 7.012 1.289 1 97.56 240 GLY A N 1
ATOM 1859 C CA . GLY A 1 240 ? 6.164 5.664 1.222 1 97.56 240 GLY A CA 1
ATOM 1860 C C . GLY A 1 240 ? 5.887 4.848 2.471 1 97.56 240 GLY A C 1
ATOM 1861 O O . GLY A 1 240 ? 5.172 5.301 3.367 1 97.56 240 GLY A O 1
ATOM 1862 N N . ASN A 1 241 ? 6.492 3.678 2.531 1 96.94 241 ASN A N 1
ATOM 1863 C CA . ASN A 1 241 ? 6.262 2.736 3.621 1 96.94 241 ASN A CA 1
ATOM 1864 C C . ASN A 1 241 ? 7.207 2.986 4.789 1 96.94 241 ASN A C 1
ATOM 1866 O O . ASN A 1 241 ? 7.066 2.375 5.852 1 96.94 241 ASN A O 1
ATOM 1870 N N . THR A 1 242 ? 8.047 3.906 4.645 1 94.94 242 THR A N 1
ATOM 1871 C CA . THR A 1 242 ? 9.117 4.086 5.621 1 94.94 242 THR A CA 1
ATOM 1872 C C . THR A 1 242 ? 8.945 5.402 6.375 1 94.94 242 THR A C 1
ATOM 1874 O O . THR A 1 242 ? 8.805 6.461 5.758 1 94.94 242 THR A O 1
ATOM 1877 N N . LEU A 1 243 ? 8.859 5.344 7.637 1 94.81 243 LEU A N 1
ATOM 1878 C CA . LEU A 1 243 ? 9 6.543 8.453 1 94.81 243 LEU A CA 1
ATOM 1879 C C . LEU A 1 243 ? 10.438 7.059 8.414 1 94.81 243 LEU A C 1
ATOM 1881 O O . LEU A 1 243 ? 11.352 6.402 8.906 1 94.81 243 LEU A O 1
ATOM 1885 N N . CYS A 1 244 ? 10.609 8.164 7.859 1 94.94 244 CYS A N 1
ATOM 1886 C CA . CYS A 1 244 ? 11.945 8.711 7.633 1 94.94 244 CYS A CA 1
ATOM 1887 C C . CYS A 1 244 ? 12.438 9.469 8.859 1 94.94 244 CYS A C 1
ATOM 1889 O O . CYS A 1 244 ? 11.883 10.516 9.203 1 94.94 244 CYS A O 1
ATOM 1891 N N . ARG A 1 245 ? 13.383 8.961 9.508 1 94.88 245 ARG A N 1
ATOM 1892 C CA . ARG A 1 245 ? 14.133 9.617 10.57 1 94.88 245 ARG A CA 1
ATOM 1893 C C . ARG A 1 245 ? 15.625 9.625 10.258 1 94.88 245 ARG A C 1
ATOM 1895 O O . ARG A 1 245 ? 16.453 9.242 11.094 1 94.88 245 ARG A O 1
ATOM 1902 N N . ASP A 1 246 ? 15.914 10.062 9.07 1 95.31 246 ASP A N 1
ATOM 1903 C CA . ASP A 1 246 ? 17.25 10.055 8.477 1 95.31 246 ASP A CA 1
ATOM 1904 C C . ASP A 1 246 ? 17.484 11.328 7.664 1 95.31 246 ASP A C 1
ATOM 1906 O O . ASP A 1 246 ? 17.062 11.422 6.508 1 95.31 246 ASP A O 1
ATOM 1910 N N . ALA A 1 247 ? 18.312 12.203 8.305 1 95.69 247 ALA A N 1
ATOM 1911 C CA . ALA A 1 247 ? 18.531 13.516 7.699 1 95.69 247 ALA A CA 1
ATOM 1912 C C . ALA A 1 247 ? 19.25 13.391 6.363 1 95.69 247 ALA A C 1
ATOM 1914 O O . ALA A 1 247 ? 19.016 14.18 5.445 1 95.69 247 ALA A O 1
ATOM 1915 N N . LEU A 1 248 ? 20.125 12.414 6.234 1 95.25 248 LEU A N 1
ATOM 1916 C CA . LEU A 1 248 ? 20.859 12.242 4.984 1 95.25 248 LEU A CA 1
ATOM 1917 C C . LEU A 1 248 ? 19.938 11.781 3.865 1 95.25 248 LEU A C 1
ATOM 1919 O O . LEU A 1 248 ? 20.016 12.281 2.74 1 95.25 248 LEU A O 1
ATOM 1923 N N . LEU A 1 249 ? 19.109 10.828 4.211 1 93.62 249 LEU A N 1
ATOM 1924 C CA . LEU A 1 249 ? 18.109 10.391 3.248 1 93.62 249 LEU A CA 1
ATOM 1925 C C . LEU A 1 249 ? 17.156 11.531 2.885 1 93.62 249 LEU A C 1
ATOM 1927 O O . LEU A 1 249 ? 16.859 11.742 1.708 1 93.62 249 LEU A O 1
ATOM 1931 N N . ARG A 1 250 ? 16.719 12.25 3.873 1 96.56 250 ARG A N 1
ATOM 1932 C CA . ARG A 1 250 ? 15.844 13.398 3.678 1 96.56 250 ARG A CA 1
ATOM 1933 C C . ARG A 1 250 ? 16.453 14.398 2.707 1 96.56 250 ARG A C 1
ATOM 1935 O O . ARG A 1 250 ? 15.836 14.781 1.717 1 96.56 250 ARG A O 1
ATOM 1942 N N . ASP A 1 251 ? 17.688 14.781 3.002 1 96.94 251 ASP A N 1
ATOM 1943 C CA . ASP A 1 251 ? 18.344 15.805 2.193 1 96.94 251 ASP A CA 1
ATOM 1944 C C . ASP A 1 251 ? 18.547 15.32 0.759 1 96.94 251 ASP A C 1
ATOM 1946 O O . ASP A 1 251 ? 18.375 16.094 -0.19 1 96.94 251 ASP A O 1
ATOM 1950 N N . ARG A 1 252 ? 18.875 14.07 0.632 1 95.06 252 ARG A N 1
ATOM 1951 C CA . ARG A 1 252 ? 19.094 13.516 -0.699 1 95.06 252 ARG A CA 1
ATOM 1952 C C . ARG A 1 252 ? 17.828 13.586 -1.54 1 95.06 252 ARG A C 1
ATOM 1954 O O . ARG A 1 252 ? 17.844 14.117 -2.652 1 95.06 252 ARG A O 1
ATOM 1961 N N . ILE A 1 253 ? 16.703 13.094 -1.018 1 94.62 253 ILE A N 1
ATOM 1962 C CA . ILE A 1 253 ? 15.461 13.055 -1.775 1 94.62 253 ILE A CA 1
ATOM 1963 C C . ILE A 1 253 ? 14.945 14.477 -1.993 1 94.62 253 ILE A C 1
ATOM 1965 O O . ILE A 1 253 ? 14.43 14.797 -3.066 1 94.62 253 ILE A O 1
ATOM 1969 N N . SER A 1 254 ? 15.055 15.305 -0.979 1 96 254 SER A N 1
ATOM 1970 C CA . SER A 1 254 ? 14.625 16.688 -1.08 1 96 254 SER A CA 1
ATOM 1971 C C . SER A 1 254 ? 15.367 17.422 -2.199 1 96 254 SER A C 1
ATOM 1973 O O . SER A 1 254 ? 14.758 18.156 -2.975 1 96 254 SER A O 1
ATOM 1975 N N . GLU A 1 255 ? 16.641 17.234 -2.273 1 93.75 255 GLU A N 1
ATOM 1976 C CA . GLU A 1 255 ? 17.453 17.891 -3.293 1 93.75 255 GLU A CA 1
ATOM 1977 C C . GLU A 1 255 ? 17.156 17.328 -4.68 1 93.75 255 GLU A C 1
ATOM 1979 O O . GLU A 1 255 ? 17.078 18.078 -5.656 1 93.75 255 GLU A O 1
ATOM 1984 N N . GLU A 1 256 ? 16.984 16.047 -4.758 1 92.75 256 GLU A N 1
ATOM 1985 C CA . GLU A 1 256 ? 16.797 15.383 -6.043 1 92.75 256 GLU A CA 1
ATOM 1986 C C . GLU A 1 256 ? 15.406 15.648 -6.605 1 92.75 256 GLU A C 1
ATOM 1988 O O . GLU A 1 256 ? 15.234 15.789 -7.816 1 92.75 256 GLU A O 1
ATOM 1993 N N . ARG A 1 257 ? 14.43 15.727 -5.742 1 94.25 257 ARG A N 1
ATOM 1994 C CA . ARG A 1 257 ? 13.055 15.711 -6.246 1 94.25 257 ARG A CA 1
ATOM 1995 C C . ARG A 1 257 ? 12.289 16.953 -5.793 1 94.25 257 ARG A C 1
ATOM 1997 O O . ARG A 1 257 ? 11.125 17.125 -6.156 1 94.25 257 ARG A O 1
ATOM 2004 N N . ASP A 1 258 ? 12.898 17.766 -4.961 1 96 258 ASP A N 1
ATOM 2005 C CA . ASP A 1 258 ? 12.305 19 -4.473 1 96 258 ASP A CA 1
ATOM 2006 C C . ASP A 1 258 ? 11.039 18.719 -3.664 1 96 258 ASP A C 1
ATOM 2008 O O . ASP A 1 258 ? 10.008 19.375 -3.869 1 96 258 ASP A O 1
ATOM 2012 N N . ILE A 1 259 ? 11.102 17.703 -2.877 1 97.44 259 ILE A N 1
ATOM 2013 C CA . ILE A 1 259 ? 9.969 17.375 -2.016 1 97.44 259 ILE A CA 1
ATOM 2014 C C . ILE A 1 259 ? 9.961 18.312 -0.803 1 97.44 259 ILE A C 1
ATOM 2016 O O . ILE A 1 259 ? 11.008 18.797 -0.373 1 97.44 259 ILE A O 1
ATOM 2020 N N . LEU A 1 260 ? 8.789 18.484 -0.216 1 98.38 260 LEU A N 1
ATOM 2021 C CA . LEU A 1 260 ? 8.633 19.438 0.882 1 98.38 260 LEU A CA 1
ATOM 2022 C C . LEU A 1 260 ? 8.5 18.703 2.215 1 98.38 260 LEU A C 1
ATOM 2024 O O . LEU A 1 260 ? 8.82 19.266 3.268 1 98.38 260 LEU A O 1
ATOM 2028 N N . CYS A 1 261 ? 8.039 17.453 2.18 1 98.5 261 CYS A N 1
ATOM 2029 C CA . CYS A 1 261 ? 7.906 16.688 3.408 1 98.5 261 CYS A CA 1
ATOM 2030 C C . CYS A 1 261 ? 7.75 15.195 3.104 1 98.5 261 CYS A C 1
ATOM 2032 O O . CYS A 1 261 ? 7.621 14.805 1.94 1 98.5 261 CYS A O 1
ATOM 2034 N N . PHE A 1 262 ? 7.859 14.367 4.148 1 98.19 262 PHE A N 1
ATOM 2035 C CA . PHE A 1 262 ? 7.684 12.922 4.105 1 98.19 262 PHE A CA 1
ATOM 2036 C C . PHE A 1 262 ? 6.445 12.5 4.891 1 98.19 262 PHE A C 1
ATOM 2038 O O . PHE A 1 262 ? 6.18 13.031 5.973 1 98.19 262 PHE A O 1
ATOM 2045 N N . GLU A 1 263 ? 5.699 11.609 4.348 1 98.19 263 GLU A N 1
ATOM 2046 C CA . GLU A 1 263 ? 4.602 11 5.094 1 98.19 263 GLU A CA 1
ATOM 2047 C C . GLU A 1 263 ? 4.312 9.594 4.594 1 98.19 263 GLU A C 1
ATOM 2049 O O . GLU A 1 263 ? 5.062 9.047 3.779 1 98.19 263 GLU A O 1
ATOM 2054 N N . MET A 1 264 ? 3.26 8.914 5.164 1 98.12 264 MET A N 1
ATOM 2055 C CA . MET A 1 264 ? 3.213 7.473 4.941 1 98.12 264 MET A CA 1
ATOM 2056 C C . MET A 1 264 ? 1.843 7.047 4.426 1 98.12 264 MET A C 1
ATOM 2058 O O . MET A 1 264 ? 1.542 5.855 4.367 1 98.12 264 MET A O 1
ATOM 2062 N N . GLU A 1 265 ? 0.941 7.98 4.012 1 98.5 265 GLU A N 1
ATOM 2063 C CA . GLU A 1 265 ? -0.403 7.531 3.66 1 98.5 265 GLU A CA 1
ATOM 2064 C C . GLU A 1 265 ? -0.783 7.977 2.252 1 98.5 265 GLU A C 1
ATOM 2066 O O . GLU A 1 265 ? -1.562 7.305 1.571 1 98.5 265 GLU A O 1
ATOM 2071 N N . ALA A 1 266 ? -0.344 9.031 1.703 1 98.69 266 ALA A N 1
ATOM 2072 C CA . ALA A 1 266 ? -0.899 9.742 0.555 1 98.69 266 ALA A CA 1
ATOM 2073 C C . ALA A 1 266 ? -0.888 8.867 -0.693 1 98.69 266 ALA A C 1
ATOM 2075 O O . ALA A 1 266 ? -1.883 8.797 -1.419 1 98.69 266 ALA A O 1
ATOM 2076 N N . ALA A 1 267 ? 0.198 8.188 -0.969 1 98.25 267 ALA A N 1
ATOM 2077 C CA . ALA A 1 267 ? 0.318 7.379 -2.176 1 98.25 267 ALA A CA 1
ATOM 2078 C C . ALA A 1 267 ? -0.712 6.254 -2.186 1 98.25 267 ALA A C 1
ATOM 2080 O O . ALA A 1 267 ? -1.031 5.703 -3.242 1 98.25 267 ALA A O 1
ATOM 2081 N N . GLY A 1 268 ? -1.199 5.887 -1.072 1 97.88 268 GLY A N 1
ATOM 2082 C CA . GLY A 1 268 ? -2.211 4.848 -0.975 1 97.88 268 GLY A CA 1
ATOM 2083 C C . GLY A 1 268 ? -3.596 5.324 -1.373 1 97.88 268 GLY A C 1
ATOM 2084 O O . GLY A 1 268 ? -4.492 4.512 -1.613 1 97.88 268 GLY A O 1
ATOM 2085 N N . ILE A 1 269 ? -3.822 6.605 -1.509 1 98 269 ILE A N 1
ATOM 2086 C CA . ILE A 1 269 ? -5.164 7.164 -1.647 1 98 269 ILE A CA 1
ATOM 2087 C C . ILE A 1 269 ? -5.324 7.777 -3.035 1 98 269 ILE A C 1
ATOM 2089 O O . ILE A 1 269 ? -6.414 7.742 -3.613 1 98 269 ILE A O 1
ATOM 2093 N N . MET A 1 270 ? -4.273 8.242 -3.646 1 97.56 270 MET A N 1
ATOM 2094 C CA . MET A 1 270 ? -4.297 9.172 -4.77 1 97.56 270 MET A CA 1
ATOM 2095 C C . MET A 1 270 ? -4.969 8.531 -5.984 1 97.56 270 MET A C 1
ATOM 2097 O O . MET A 1 270 ? -5.586 9.234 -6.793 1 97.56 270 MET A O 1
ATOM 2101 N N . ASN A 1 271 ? -4.852 7.23 -6.121 1 95.12 271 ASN A N 1
ATOM 2102 C CA . ASN A 1 271 ? -5.406 6.574 -7.297 1 95.12 271 ASN A CA 1
ATOM 2103 C C . ASN A 1 271 ? -6.75 5.914 -6.992 1 95.12 271 ASN A C 1
ATOM 2105 O O . ASN A 1 271 ? -7.312 5.219 -7.84 1 95.12 271 ASN A O 1
ATOM 2109 N N . ILE A 1 272 ? -7.25 6.078 -5.828 1 95.25 272 ILE A N 1
ATOM 2110 C CA . ILE A 1 272 ? -8.523 5.48 -5.43 1 95.25 272 ILE A CA 1
ATOM 2111 C C . ILE A 1 272 ? -9.617 6.543 -5.449 1 95.25 272 ILE A C 1
ATOM 2113 O O . ILE A 1 272 ? -10.695 6.32 -6.008 1 95.25 272 ILE A O 1
ATOM 2117 N N . LEU A 1 273 ? -9.336 7.703 -4.883 1 95.44 273 LEU A N 1
ATOM 2118 C CA . LEU A 1 273 ? -10.195 8.875 -4.898 1 95.44 273 LEU A CA 1
ATOM 2119 C C . LEU A 1 273 ? -9.398 10.133 -5.238 1 95.44 273 LEU A C 1
ATOM 2121 O O . LEU A 1 273 ? -8.25 10.273 -4.832 1 95.44 273 LEU A O 1
ATOM 2125 N N . PRO A 1 274 ? -10.016 11.031 -6.02 1 95.88 274 PRO A N 1
ATOM 2126 C CA . PRO A 1 274 ? -9.344 12.328 -6.164 1 95.88 274 PRO A CA 1
ATOM 2127 C C . PRO A 1 274 ? -9.07 13 -4.82 1 95.88 274 PRO A C 1
ATOM 2129 O O . PRO A 1 274 ? -9.992 13.242 -4.043 1 95.88 274 PRO A O 1
ATOM 2132 N N . CYS A 1 275 ? -7.773 13.305 -4.613 1 98.25 275 CYS A N 1
ATOM 2133 C CA . CYS A 1 275 ? -7.434 13.703 -3.254 1 98.25 275 CYS A CA 1
ATOM 2134 C C . CYS A 1 275 ? -6.387 14.812 -3.256 1 98.25 275 CYS A C 1
ATOM 2136 O O . CYS A 1 275 ? -5.484 14.82 -4.098 1 98.25 275 CYS A O 1
ATOM 2138 N N . MET A 1 276 ? -6.566 15.742 -2.43 1 98.69 276 MET A N 1
ATOM 2139 C CA . MET A 1 276 ? -5.531 16.719 -2.09 1 98.69 276 MET A CA 1
ATOM 2140 C C . MET A 1 276 ? -4.969 16.438 -0.697 1 98.69 276 MET A C 1
ATOM 2142 O O . MET A 1 276 ? -5.723 16.203 0.246 1 98.69 276 MET A O 1
ATOM 2146 N N . VAL A 1 277 ? -3.656 16.5 -0.562 1 98.88 277 VAL A N 1
ATOM 2147 C CA . VAL A 1 277 ? -2.986 16.188 0.695 1 98.88 277 VAL A CA 1
ATOM 2148 C C . VAL A 1 277 ? -2.566 17.469 1.398 1 98.88 277 VAL A C 1
ATOM 2150 O O . VAL A 1 277 ? -1.964 18.359 0.782 1 98.88 277 VAL A O 1
ATOM 2153 N N . VAL A 1 278 ? -2.924 17.641 2.666 1 98.94 278 VAL A N 1
ATOM 2154 C CA . VAL A 1 278 ? -2.553 18.766 3.525 1 98.94 278 VAL A CA 1
ATOM 2155 C C . VAL A 1 278 ? -1.811 18.25 4.754 1 98.94 278 VAL A C 1
ATOM 2157 O O . VAL A 1 278 ? -2.365 17.484 5.547 1 98.94 278 VAL A O 1
ATOM 2160 N N . ARG A 1 279 ? -0.585 18.719 4.941 1 98.88 279 ARG A N 1
ATOM 2161 C CA . ARG A 1 279 ? 0.232 18.188 6.023 1 98.88 279 ARG A CA 1
ATOM 2162 C C . ARG A 1 279 ? 0.801 19.297 6.891 1 98.88 279 ARG A C 1
ATOM 2164 O O . ARG A 1 279 ? 1.453 20.219 6.379 1 98.88 279 ARG A O 1
ATOM 2171 N N . GLY A 1 280 ? 0.51 19.266 8.195 1 98.81 280 GLY A N 1
ATOM 2172 C CA . GLY A 1 280 ? 1.219 20.094 9.148 1 98.81 280 GLY A CA 1
ATOM 2173 C C . GLY A 1 280 ? 2.578 19.547 9.539 1 98.81 280 GLY A C 1
ATOM 2174 O O . GLY A 1 280 ? 2.705 18.359 9.852 1 98.81 280 GLY A O 1
ATOM 2175 N N . ILE A 1 281 ? 3.594 20.359 9.547 1 98.56 281 ILE A N 1
ATOM 2176 C CA . ILE A 1 281 ? 4.961 19.906 9.789 1 98.56 281 ILE A CA 1
ATOM 2177 C C . ILE A 1 281 ? 5.219 19.844 11.297 1 98.56 281 ILE A C 1
ATOM 2179 O O . ILE A 1 281 ? 5.094 20.844 12 1 98.56 281 ILE A O 1
ATOM 2183 N N . CYS A 1 282 ? 5.613 18.656 11.781 1 98 282 CYS A N 1
ATOM 2184 C CA . CYS A 1 282 ? 5.777 18.484 13.219 1 98 282 CYS A CA 1
ATOM 2185 C C . CYS A 1 282 ? 7.199 18.062 13.562 1 98 282 CYS A C 1
ATOM 2187 O O . CYS A 1 282 ? 7.594 18.078 14.727 1 98 282 CYS A O 1
ATOM 2189 N N . ASP A 1 283 ? 7.973 17.703 12.594 1 96.56 283 ASP A N 1
ATOM 2190 C CA . ASP A 1 283 ? 9.383 17.344 12.742 1 96.56 283 ASP A CA 1
ATOM 2191 C C . ASP A 1 283 ? 10.133 17.531 11.422 1 96.56 283 ASP A C 1
ATOM 2193 O O . ASP A 1 283 ? 9.562 18 10.438 1 96.56 283 ASP A O 1
ATOM 2197 N N . TYR A 1 284 ? 11.453 17.188 11.422 1 97 284 TYR A N 1
ATOM 2198 C CA . TYR A 1 284 ? 12.258 17.438 10.227 1 97 284 TYR A CA 1
ATOM 2199 C C . TYR A 1 284 ? 12.797 16.125 9.656 1 97 284 TYR A C 1
ATOM 2201 O O . TYR A 1 284 ? 13.898 16.094 9.109 1 97 284 TYR A O 1
ATOM 2209 N N . SER A 1 285 ? 12.023 15.062 9.859 1 96.38 285 SER A N 1
ATOM 2210 C CA . SER A 1 285 ? 12.406 13.758 9.328 1 96.38 285 SER A CA 1
ATOM 2211 C C . SER A 1 285 ? 13.867 13.445 9.633 1 96.38 285 SER A C 1
ATOM 2213 O O . SER A 1 285 ? 14.625 13.047 8.742 1 96.38 285 SER A O 1
ATOM 2215 N N . ASP A 1 286 ? 14.32 13.766 10.773 1 94.56 286 ASP A N 1
ATOM 2216 C CA . ASP A 1 286 ? 15.648 13.445 11.289 1 94.56 286 ASP A CA 1
ATOM 2217 C C . ASP A 1 286 ? 15.555 12.695 12.609 1 94.56 286 ASP A C 1
ATOM 2219 O O . ASP A 1 286 ? 14.477 12.273 13.016 1 94.56 286 ASP A O 1
ATOM 2223 N N . SER A 1 287 ? 16.656 12.43 13.195 1 90.44 287 SER A N 1
ATOM 2224 C CA . SER A 1 287 ? 16.672 11.586 14.383 1 90.44 287 SER A CA 1
ATOM 2225 C C . SER A 1 287 ? 16.172 12.352 15.609 1 90.44 287 SER A C 1
ATOM 2227 O O . SER A 1 287 ? 16.016 11.766 16.688 1 90.44 287 SER A O 1
ATOM 2229 N N . HIS A 1 288 ? 15.875 13.68 15.398 1 86.81 288 HIS A N 1
ATOM 2230 C CA . HIS A 1 288 ? 15.414 14.492 16.516 1 86.81 288 HIS A CA 1
ATOM 2231 C C . HIS A 1 288 ? 13.945 14.234 16.828 1 86.81 288 HIS A C 1
ATOM 2233 O O . HIS A 1 288 ? 13.102 14.273 15.93 1 86.81 288 HIS A O 1
ATOM 2239 N N . LYS A 1 289 ? 13.727 13.914 18.094 1 74.88 289 LYS A N 1
ATOM 2240 C CA . LYS A 1 289 ? 12.344 13.68 18.5 1 74.88 289 LYS A CA 1
ATOM 2241 C C . LYS A 1 289 ? 11.609 14.992 18.734 1 74.88 289 LYS A C 1
ATOM 2243 O O . LYS A 1 289 ? 12.133 15.898 19.391 1 74.88 289 LYS A O 1
ATOM 2248 N N . ASN A 1 290 ? 10.469 15.211 18.203 1 78.81 290 ASN A N 1
ATOM 2249 C CA . ASN A 1 290 ? 9.703 16.438 18.297 1 78.81 290 ASN A CA 1
ATOM 2250 C C . ASN A 1 290 ? 8.211 16.156 18.453 1 78.81 290 ASN A C 1
ATOM 2252 O O . ASN A 1 290 ? 7.387 16.766 17.75 1 78.81 290 ASN A O 1
ATOM 2256 N N . LYS A 1 291 ? 7.848 15.375 19.438 1 87.81 291 LYS A N 1
ATOM 2257 C CA . LYS A 1 291 ? 6.445 14.977 19.578 1 87.81 291 LYS A CA 1
ATOM 2258 C C . LYS A 1 291 ? 5.59 16.141 20.047 1 87.81 291 LYS A C 1
ATOM 2260 O O . LYS A 1 291 ? 4.371 16.141 19.875 1 87.81 291 LYS A O 1
ATOM 2265 N N . ASP A 1 292 ? 6.207 17.234 20.562 1 92.38 292 ASP A N 1
ATOM 2266 C CA . ASP A 1 292 ? 5.512 18.391 21.141 1 92.38 292 ASP A CA 1
ATOM 2267 C C . ASP A 1 292 ? 4.73 19.141 20.062 1 92.38 292 ASP A C 1
ATOM 2269 O O . ASP A 1 292 ? 3.701 19.75 20.344 1 92.38 292 ASP A O 1
ATOM 2273 N N . TRP A 1 293 ? 5.211 19.047 18.891 1 95.94 293 TRP A N 1
ATOM 2274 C CA . TRP A 1 293 ? 4.645 19.859 17.828 1 95.94 293 TRP A CA 1
ATOM 2275 C C . TRP A 1 293 ? 3.486 19.141 17.141 1 95.94 293 TRP A C 1
ATOM 2277 O O . TRP A 1 293 ? 2.775 19.734 16.328 1 95.94 293 TRP A O 1
ATOM 2287 N N . GLN A 1 294 ? 3.201 17.891 17.422 1 97.69 294 GLN A N 1
ATOM 2288 C CA . GLN A 1 294 ? 2.256 17.078 16.672 1 97.69 294 GLN A CA 1
ATOM 2289 C C . GLN A 1 294 ? 0.843 17.656 16.75 1 97.69 294 GLN A C 1
ATOM 2291 O O . GLN A 1 294 ? 0.166 17.797 15.734 1 97.69 294 GLN A O 1
ATOM 2296 N N . GLY A 1 295 ? 0.445 17.984 17.984 1 98.19 295 GLY A N 1
ATOM 2297 C CA . GLY A 1 295 ? -0.893 18.531 18.156 1 98.19 295 GLY A CA 1
ATOM 2298 C C . GLY A 1 295 ? -1.108 19.828 17.406 1 98.19 295 GLY A C 1
ATOM 2299 O O . GLY A 1 295 ? -2.1 19.984 16.688 1 98.19 295 GLY A O 1
ATOM 2300 N N . TYR A 1 296 ? -0.208 20.75 17.562 1 97.88 296 TYR A N 1
ATOM 2301 C CA . TYR A 1 296 ? -0.313 22.047 16.906 1 97.88 296 TYR A CA 1
ATOM 2302 C C . TYR A 1 296 ? -0.287 21.891 15.391 1 97.88 296 TYR A C 1
ATOM 2304 O O . TYR A 1 296 ? -1.078 22.516 14.68 1 97.88 296 TYR A O 1
ATOM 2312 N N . ALA A 1 297 ? 0.619 21.062 14.867 1 98.5 297 ALA A N 1
ATOM 2313 C CA . ALA A 1 297 ? 0.717 20.812 13.43 1 98.5 297 ALA A CA 1
ATOM 2314 C C . ALA A 1 297 ? -0.592 20.25 12.883 1 98.5 297 ALA A C 1
ATOM 2316 O O . ALA A 1 297 ? -1.037 20.656 11.797 1 98.5 297 ALA A O 1
ATOM 2317 N N . ALA A 1 298 ? -1.178 19.312 13.602 1 98.81 298 ALA A N 1
ATOM 2318 C CA . ALA A 1 298 ? -2.463 18.75 13.195 1 98.81 298 ALA A CA 1
ATOM 2319 C C . ALA A 1 298 ? -3.537 19.844 13.125 1 98.81 298 ALA A C 1
ATOM 2321 O O . ALA A 1 298 ? -4.328 19.875 12.18 1 98.81 298 ALA A O 1
ATOM 2322 N N . MET A 1 299 ? -3.543 20.75 14.094 1 98.75 299 MET A N 1
ATOM 2323 C CA . MET A 1 299 ? -4.527 21.828 14.148 1 98.75 299 MET A CA 1
ATOM 2324 C C . MET A 1 299 ? -4.359 22.781 12.977 1 98.75 299 MET A C 1
ATOM 2326 O O . MET A 1 299 ? -5.344 23.188 12.352 1 98.75 299 MET A O 1
ATOM 2330 N N . VAL A 1 300 ? -3.146 23.109 12.719 1 98.38 300 VAL A N 1
ATOM 2331 C CA . VAL A 1 300 ? -2.889 24.062 11.648 1 98.38 300 VAL A CA 1
ATOM 2332 C C . VAL A 1 300 ? -3.293 23.453 10.305 1 98.38 300 VAL A C 1
ATOM 2334 O O . VAL A 1 300 ? -3.877 24.141 9.461 1 98.38 300 VAL A O 1
ATOM 2337 N N . ALA A 1 301 ? -2.961 22.188 10.086 1 98.81 301 ALA A N 1
ATOM 2338 C CA . ALA A 1 301 ? -3.381 21.516 8.859 1 98.81 301 ALA A CA 1
ATOM 2339 C C . ALA A 1 301 ? -4.902 21.5 8.734 1 98.81 301 ALA A C 1
ATOM 2341 O O . ALA A 1 301 ? -5.445 21.75 7.66 1 98.81 301 ALA A O 1
ATOM 2342 N N . ALA A 1 302 ? -5.562 21.188 9.805 1 98.88 302 ALA A N 1
ATOM 2343 C CA . ALA A 1 302 ? -7.023 21.156 9.805 1 98.88 302 ALA A CA 1
ATOM 2344 C C . ALA A 1 302 ? -7.602 22.547 9.531 1 98.88 302 ALA A C 1
ATOM 2346 O O . ALA A 1 302 ? -8.594 22.688 8.82 1 98.88 302 ALA A O 1
ATOM 2347 N N . ALA A 1 303 ? -6.98 23.562 10.109 1 98.5 303 ALA A N 1
ATOM 2348 C CA . ALA A 1 303 ? -7.414 24.938 9.875 1 98.5 303 ALA A CA 1
ATOM 2349 C C . ALA A 1 303 ? -7.328 25.297 8.398 1 98.5 303 ALA A C 1
ATOM 2351 O O . ALA A 1 303 ? -8.258 25.891 7.844 1 98.5 303 ALA A O 1
ATOM 2352 N N . TYR A 1 304 ? -6.258 24.953 7.828 1 98.38 304 TYR A N 1
ATOM 2353 C CA . TYR A 1 304 ? -6.113 25.219 6.398 1 98.38 304 TYR A CA 1
ATOM 2354 C C . TYR A 1 304 ? -7.191 24.5 5.602 1 98.38 304 TYR A C 1
ATOM 2356 O O . TYR A 1 304 ? -7.777 25.062 4.676 1 98.38 304 TYR A O 1
ATOM 2364 N N . ALA A 1 305 ? -7.375 23.203 5.898 1 98.69 305 ALA A N 1
ATOM 2365 C CA . ALA A 1 305 ? -8.375 22.406 5.191 1 98.69 305 ALA A CA 1
ATOM 2366 C C . ALA A 1 305 ? -9.75 23.062 5.273 1 98.69 305 ALA A C 1
ATOM 2368 O O . ALA A 1 305 ? -10.492 23.094 4.285 1 98.69 305 ALA A O 1
ATOM 2369 N N . LYS A 1 306 ? -10.094 23.531 6.422 1 98.19 306 LYS A N 1
ATOM 2370 C CA . LYS A 1 306 ? -11.375 24.219 6.574 1 98.19 306 LYS A CA 1
ATOM 2371 C C . LYS A 1 306 ? -11.438 25.453 5.672 1 98.19 306 LYS A C 1
ATOM 2373 O O . LYS A 1 306 ? -12.445 25.672 4.984 1 98.19 306 LYS A O 1
ATOM 2378 N N . GLU A 1 307 ? -10.383 26.234 5.723 1 97.06 307 GLU A N 1
ATOM 2379 C CA . GLU A 1 307 ? -10.359 27.422 4.879 1 97.06 307 GLU A CA 1
ATOM 2380 C C . GLU A 1 307 ? -10.484 27.062 3.402 1 97.06 307 GLU A C 1
ATOM 2382 O O . GLU A 1 307 ? -11.156 27.75 2.639 1 97.06 307 GLU A O 1
ATOM 2387 N N . LEU A 1 308 ? -9.797 26.016 3.012 1 97.56 308 LEU A N 1
ATOM 2388 C CA . LEU A 1 308 ? -9.867 25.547 1.635 1 97.56 308 LEU A CA 1
ATOM 2389 C C . LEU A 1 308 ? -11.305 25.219 1.24 1 97.56 308 LEU A C 1
ATOM 2391 O O . LEU A 1 308 ? -11.781 25.672 0.195 1 97.56 308 LEU A O 1
ATOM 2395 N N . LEU A 1 309 ? -11.977 24.469 2.062 1 97.31 309 LEU A N 1
ATOM 2396 C CA . LEU A 1 309 ? -13.344 24.031 1.773 1 97.31 309 LEU A CA 1
ATOM 2397 C C . LEU A 1 309 ? -14.281 25.234 1.694 1 97.31 309 LEU A C 1
ATOM 2399 O O . LEU A 1 309 ? -15.203 25.25 0.872 1 97.31 309 LEU A O 1
ATOM 2403 N N . LYS A 1 310 ? -14.047 26.234 2.502 1 95.56 310 LYS A N 1
ATOM 2404 C CA . LYS A 1 310 ? -14.883 27.422 2.5 1 95.56 310 LYS A CA 1
ATOM 2405 C C . LYS A 1 310 ? -14.695 28.234 1.218 1 95.56 310 LYS A C 1
ATOM 2407 O O . LYS A 1 310 ? -15.523 29.078 0.882 1 95.56 310 LYS A O 1
ATOM 2412 N N . ASN A 1 311 ? -13.617 27.953 0.555 1 94.25 311 ASN A N 1
ATOM 2413 C CA . ASN A 1 311 ? -13.328 28.672 -0.685 1 94.25 311 ASN A CA 1
ATOM 2414 C C . ASN A 1 311 ? -13.781 27.875 -1.907 1 94.25 311 ASN A C 1
ATOM 2416 O O . ASN A 1 311 ? -13.469 28.234 -3.041 1 94.25 311 ASN A O 1
ATOM 2420 N N . ILE A 1 312 ? -14.406 26.75 -1.688 1 93.5 312 ILE A N 1
ATOM 2421 C CA . ILE A 1 312 ? -15.008 25.984 -2.768 1 93.5 312 ILE A CA 1
ATOM 2422 C C . ILE A 1 312 ? -16.453 26.438 -2.984 1 93.5 312 ILE A C 1
ATOM 2424 O O . ILE A 1 312 ? -17.25 26.469 -2.045 1 93.5 312 ILE A O 1
ATOM 2428 N N . PRO A 1 313 ? -16.766 26.875 -4.281 1 85 313 PRO A N 1
ATOM 2429 C CA . PRO A 1 313 ? -18.141 27.312 -4.539 1 85 313 PRO A CA 1
ATOM 2430 C C . PRO A 1 313 ? -19.156 26.203 -4.285 1 85 313 PRO A C 1
ATOM 2432 O O . PRO A 1 313 ? -18.859 25.016 -4.492 1 85 313 PRO A O 1
ATOM 2435 N N . GLN A 1 314 ? -20.312 26.672 -4 1 73.38 314 GLN A N 1
ATOM 2436 C CA . GLN A 1 314 ? -21.422 25.766 -3.758 1 73.38 314 GLN A CA 1
ATOM 2437 C C . GLN A 1 314 ? -21.828 25.031 -5.039 1 73.38 314 GLN A C 1
ATOM 2439 O O . GLN A 1 314 ? -21.766 25.609 -6.129 1 73.38 314 GLN A O 1
ATOM 2444 N N . GLY A 1 315 ? -21.938 23.703 -5.188 1 65.44 315 GLY A N 1
ATOM 2445 C CA . GLY A 1 315 ? -22.375 22.938 -6.348 1 65.44 315 GLY A CA 1
ATOM 2446 C C . GLY A 1 315 ? -21.234 22.297 -7.098 1 65.44 315 GLY A C 1
ATOM 2447 O O . GLY A 1 315 ? -21.453 21.469 -7.988 1 65.44 315 GLY A O 1
ATOM 2448 N N . SER A 1 316 ? -20.109 22.812 -6.895 1 55.28 316 SER A N 1
ATOM 2449 C CA . SER A 1 316 ? -18.969 22.344 -7.684 1 55.28 316 SER A CA 1
ATOM 2450 C C . SER A 1 316 ? -18.594 20.922 -7.312 1 55.28 316 SER A C 1
ATOM 2452 O O . SER A 1 316 ? -17.859 20.266 -8.047 1 55.28 316 SER A O 1
ATOM 2454 N N . THR A 1 317 ? -18.938 20.484 -6.164 1 57.34 317 THR A N 1
ATOM 2455 C CA . THR A 1 317 ? -18.594 19.109 -5.793 1 57.34 317 THR A CA 1
ATOM 2456 C C . THR A 1 317 ? -19.719 18.141 -6.188 1 57.34 317 THR A C 1
ATOM 2458 O O . THR A 1 317 ? -19.531 16.922 -6.133 1 57.34 317 THR A O 1
ATOM 2461 N N . GLY A 1 318 ? -20.984 18.656 -6.637 1 51.69 318 GLY A N 1
ATOM 2462 C CA . GLY A 1 318 ? -22.141 17.859 -7.004 1 51.69 318 GLY A CA 1
ATOM 2463 C C . GLY A 1 318 ? -22.25 17.609 -8.5 1 51.69 318 GLY A C 1
ATOM 2464 O O . GLY A 1 318 ? -21.672 18.359 -9.297 1 51.69 318 GLY A O 1
ATOM 2465 N N . TYR A 1 319 ? -22.594 16.344 -8.992 1 45.09 319 TYR A N 1
ATOM 2466 C CA . TYR A 1 319 ? -22.969 16.109 -10.391 1 45.09 319 TYR A CA 1
ATOM 2467 C C . TYR A 1 319 ? -24.031 17.109 -10.836 1 45.09 319 TYR A C 1
ATOM 2469 O O . TYR A 1 319 ? -25.109 17.188 -10.242 1 45.09 319 TYR A O 1
ATOM 2477 N N . SER A 1 320 ? -23.688 18.219 -11.406 1 33.94 320 SER A N 1
ATOM 2478 C CA . SER A 1 320 ? -24.703 18.891 -12.211 1 33.94 320 SER A CA 1
ATOM 2479 C C . SER A 1 320 ? -25.469 17.906 -13.086 1 33.94 320 SER A C 1
ATOM 2481 O O . SER A 1 320 ? -24.875 17.172 -13.875 1 33.94 320 SER A O 1
ATOM 2483 N N . ARG A 1 321 ? -26.703 17.391 -12.7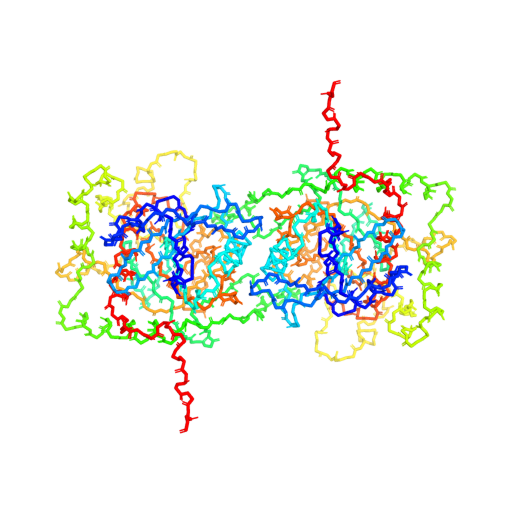42 1 34.88 321 ARG A N 1
ATOM 2484 C CA . ARG A 1 321 ? -27.625 16.812 -13.711 1 34.88 321 ARG A CA 1
ATOM 2485 C C . ARG A 1 321 ? -27.766 17.703 -14.938 1 34.88 321 ARG A C 1
ATOM 2487 O O . ARG A 1 321 ? -28.078 18.891 -14.812 1 34.88 321 ARG A O 1
ATOM 2494 N N . VAL A 1 322 ? -27.125 17.391 -16.016 1 32.16 322 VAL A N 1
ATOM 2495 C CA . VAL A 1 322 ? -27.531 17.953 -17.312 1 32.16 322 VAL A CA 1
ATOM 2496 C C . VAL A 1 322 ? -29.047 18.094 -17.359 1 32.16 322 VAL A C 1
ATOM 2498 O O . VAL A 1 322 ? -29.766 17.094 -17.203 1 32.16 322 VAL A O 1
ATOM 2501 N N . MET A 1 323 ? -29.703 19.156 -17.031 1 32.16 323 MET A N 1
ATOM 2502 C CA . MET A 1 323 ? -31.062 19.438 -17.484 1 32.16 323 MET A CA 1
ATOM 2503 C C . MET A 1 323 ? -31.281 18.953 -18.906 1 32.16 323 MET A C 1
ATOM 2505 O O . MET A 1 323 ? -30.578 19.391 -19.828 1 32.16 323 MET A O 1
ATOM 2509 N N . GLY A 1 324 ? -31.562 17.703 -19.078 1 23.67 324 GLY A N 1
ATOM 2510 C CA . GLY A 1 324 ? -32.094 17.219 -20.344 1 23.67 324 GLY A CA 1
ATOM 2511 C C . GLY A 1 324 ? -33.125 18.156 -20.953 1 23.67 324 GLY A C 1
ATOM 2512 O O . GLY A 1 324 ? -33.938 18.766 -20.25 1 23.67 324 GLY A O 1
ATOM 2513 N N . ARG A 1 325 ? -32.938 18.656 -22.266 1 29.31 325 ARG A N 1
ATOM 2514 C CA . ARG A 1 325 ? -33.812 19.141 -23.328 1 29.31 325 ARG A CA 1
ATOM 2515 C C . ARG A 1 325 ? -35.125 18.328 -23.375 1 29.31 325 ARG A C 1
ATOM 2517 O O . ARG A 1 325 ? -35.062 17.109 -23.547 1 29.31 325 ARG A O 1
ATOM 2524 N N . ASP A 1 326 ? -36.156 18.719 -22.625 1 22 326 ASP A N 1
ATOM 2525 C CA . ASP A 1 326 ? -37.375 18.609 -23.422 1 22 326 ASP A CA 1
ATOM 2526 C C . ASP A 1 326 ? -37.281 19.453 -24.703 1 22 326 ASP A C 1
ATOM 2528 O O . ASP A 1 326 ? -36.781 20.578 -24.656 1 22 326 ASP A O 1
ATOM 2532 N N . MET B 1 1 ? -27.938 -14.766 -13.383 1 85.19 1 MET B N 1
ATOM 2533 C CA . MET B 1 1 ? -26.984 -13.992 -12.602 1 85.19 1 MET B CA 1
ATOM 2534 C C . MET B 1 1 ? -26.688 -14.68 -11.273 1 85.19 1 MET B C 1
ATOM 2536 O O . MET B 1 1 ? -27.562 -15.352 -10.711 1 85.19 1 MET B O 1
ATOM 2540 N N . SER B 1 2 ? -25.438 -14.727 -10.93 1 88.5 2 SER B N 1
ATOM 2541 C CA . SER B 1 2 ? -25 -15.438 -9.734 1 88.5 2 SER B CA 1
ATOM 2542 C C . SER B 1 2 ? -25.188 -14.586 -8.484 1 88.5 2 SER B C 1
ATOM 2544 O O . SER B 1 2 ? -24.969 -13.375 -8.508 1 88.5 2 SER B O 1
ATOM 2546 N N . ASP B 1 3 ? -25.641 -15.203 -7.461 1 90.56 3 ASP B N 1
ATOM 2547 C CA . ASP B 1 3 ? -25.844 -14.539 -6.18 1 90.56 3 ASP B CA 1
ATOM 2548 C C . ASP B 1 3 ? -24.516 -14.383 -5.426 1 90.56 3 ASP B C 1
ATOM 2550 O O . ASP B 1 3 ? -23.906 -15.367 -5.012 1 90.56 3 ASP B O 1
ATOM 2554 N N . PRO B 1 4 ? -24.125 -13.203 -5.164 1 89.69 4 PRO B N 1
ATOM 2555 C CA . PRO B 1 4 ? -22.828 -12.961 -4.504 1 89.69 4 PRO B CA 1
ATOM 2556 C C . PRO B 1 4 ? -22.75 -13.602 -3.119 1 89.69 4 PRO B C 1
ATOM 2558 O O . PRO B 1 4 ? -21.656 -13.859 -2.621 1 89.69 4 PRO B O 1
ATOM 2561 N N . LEU B 1 5 ? -23.828 -13.891 -2.516 1 91.5 5 LEU B N 1
ATOM 2562 C CA . LEU B 1 5 ? -23.859 -14.422 -1.156 1 91.5 5 LEU B CA 1
ATOM 2563 C C . LEU B 1 5 ? -23.422 -15.891 -1.135 1 91.5 5 LEU B C 1
ATOM 2565 O O . LEU B 1 5 ? -23.125 -16.438 -0.072 1 91.5 5 LEU B O 1
ATOM 2569 N N . ASN B 1 6 ? -23.312 -16.516 -2.262 1 93.31 6 ASN B N 1
ATOM 2570 C CA . ASN B 1 6 ? -23.016 -17.938 -2.361 1 93.31 6 ASN B CA 1
ATOM 2571 C C . ASN B 1 6 ? -21.516 -18.203 -2.473 1 93.31 6 ASN B C 1
ATOM 2573 O O . ASN B 1 6 ? -21.078 -19.344 -2.6 1 93.31 6 ASN B O 1
ATOM 2577 N N . TYR B 1 7 ? -20.766 -17.172 -2.426 1 95.75 7 TYR B N 1
ATOM 2578 C CA . TYR B 1 7 ? -19.312 -17.312 -2.602 1 95.75 7 TYR B CA 1
ATOM 2579 C C . TYR B 1 7 ? -18.578 -17.016 -1.301 1 95.75 7 TYR B C 1
ATOM 2581 O O . TYR B 1 7 ? -18.797 -15.984 -0.667 1 95.75 7 TYR B O 1
ATOM 2589 N N . THR B 1 8 ? -17.641 -17.922 -0.926 1 95.12 8 THR B N 1
ATOM 2590 C CA . THR B 1 8 ? -16.953 -17.797 0.36 1 95.12 8 THR B CA 1
ATOM 2591 C C . THR B 1 8 ? -15.445 -17.734 0.17 1 95.12 8 THR B C 1
ATOM 2593 O O . THR B 1 8 ? -14.711 -17.422 1.111 1 95.12 8 THR B O 1
ATOM 2596 N N . ILE B 1 9 ? -14.945 -18 -1.044 1 97.56 9 ILE B N 1
ATOM 2597 C CA . ILE B 1 9 ? -13.508 -18 -1.304 1 97.56 9 ILE B CA 1
ATOM 2598 C C . ILE B 1 9 ? -13.172 -16.984 -2.387 1 97.56 9 ILE B C 1
ATOM 2600 O O . ILE B 1 9 ? -13.766 -17 -3.469 1 97.56 9 ILE B O 1
ATOM 2604 N N . GLY B 1 10 ? -12.305 -16.078 -2.074 1 98.19 10 GLY B N 1
ATOM 2605 C CA . GLY B 1 10 ? -11.742 -15.188 -3.072 1 98.19 10 GLY B CA 1
ATOM 2606 C C . GLY B 1 10 ? -10.422 -15.672 -3.637 1 98.19 10 GLY B C 1
ATOM 2607 O O . GLY B 1 10 ? -9.609 -16.25 -2.916 1 98.19 10 GLY B O 1
ATOM 2608 N N . TRP B 1 11 ? -10.156 -15.484 -4.887 1 98.81 11 TRP B N 1
ATOM 2609 C CA . TRP B 1 11 ? -8.922 -15.758 -5.617 1 98.81 11 TRP B CA 1
ATOM 2610 C C . TRP B 1 11 ? -8.445 -14.516 -6.355 1 98.81 11 TRP B C 1
ATOM 2612 O O . TRP B 1 11 ? -8.992 -14.156 -7.402 1 98.81 11 TRP B O 1
ATOM 2622 N N . ILE B 1 12 ? -7.383 -13.906 -5.828 1 98.75 12 ILE B N 1
ATOM 2623 C CA . ILE B 1 12 ? -6.887 -12.648 -6.375 1 98.75 12 ILE B CA 1
ATOM 2624 C C . ILE B 1 12 ? -5.625 -12.898 -7.191 1 98.75 12 ILE B C 1
ATOM 2626 O O . ILE B 1 12 ? -4.754 -13.672 -6.781 1 98.75 12 ILE B O 1
ATOM 2630 N N . THR B 1 13 ? -5.527 -12.289 -8.367 1 98.62 13 THR B N 1
ATOM 2631 C CA . THR B 1 13 ? -4.352 -12.328 -9.227 1 98.62 13 THR B CA 1
ATOM 2632 C C . THR B 1 13 ? -3.875 -10.914 -9.555 1 98.62 13 THR B C 1
ATOM 2634 O O . THR B 1 13 ? -4.648 -9.953 -9.477 1 98.62 13 THR B O 1
ATOM 2637 N N . ALA B 1 14 ? -2.635 -10.812 -9.883 1 97.56 14 ALA B N 1
ATOM 2638 C CA . ALA B 1 14 ? -2.088 -9.492 -10.172 1 97.56 14 ALA B CA 1
ATOM 2639 C C . ALA B 1 14 ? -2.025 -9.242 -11.68 1 97.56 14 ALA B C 1
ATOM 2641 O O . ALA B 1 14 ? -2.375 -8.164 -12.156 1 97.56 14 ALA B O 1
ATOM 2642 N N . LEU B 1 15 ? -1.651 -10.25 -12.445 1 96.88 15 LEU B N 1
ATOM 2643 C CA . LEU B 1 15 ? -1.343 -10.078 -13.859 1 96.88 15 LEU B CA 1
ATOM 2644 C C . LEU B 1 15 ? -2.324 -10.852 -14.727 1 96.88 15 LEU B C 1
ATOM 2646 O O . LEU B 1 15 ? -2.934 -11.82 -14.273 1 96.88 15 LEU B O 1
ATOM 2650 N N . LYS B 1 16 ? -2.361 -10.469 -15.977 1 96.5 16 LYS B N 1
ATOM 2651 C CA . LYS B 1 16 ? -3.223 -11.133 -16.953 1 96.5 16 LYS B CA 1
ATOM 2652 C C . LYS B 1 16 ? -2.9 -12.617 -17.047 1 96.5 16 LYS B C 1
ATOM 2654 O O . LYS B 1 16 ? -3.805 -13.453 -17.062 1 96.5 16 LYS B O 1
ATOM 2659 N N . ALA B 1 17 ? -1.646 -12.977 -17.125 1 97.12 17 ALA B N 1
ATOM 2660 C CA . ALA B 1 17 ? -1.242 -14.383 -17.25 1 97.12 17 ALA B CA 1
ATOM 2661 C C . ALA B 1 17 ? -1.755 -15.203 -16.062 1 97.12 17 ALA B C 1
ATOM 2663 O O . ALA B 1 17 ? -2.16 -16.359 -16.234 1 97.12 17 ALA B O 1
ATOM 2664 N N . GLU B 1 18 ? -1.704 -14.633 -14.883 1 98.44 18 GLU B N 1
ATOM 2665 C CA . GLU B 1 18 ? -2.201 -15.297 -13.688 1 98.44 18 GLU B CA 1
ATOM 2666 C C . GLU B 1 18 ? -3.715 -15.477 -13.742 1 98.44 18 GLU B C 1
ATOM 2668 O O . GLU B 1 18 ? -4.23 -16.531 -13.344 1 98.44 18 GLU B O 1
ATOM 2673 N N . TYR B 1 19 ? -4.359 -14.438 -14.203 1 98.38 19 TYR B N 1
ATOM 2674 C CA . TYR B 1 19 ? -5.812 -14.453 -14.305 1 98.38 19 TYR B CA 1
ATOM 2675 C C . TYR B 1 19 ? -6.285 -15.523 -15.281 1 98.38 19 TYR B C 1
ATOM 2677 O O . TYR B 1 19 ? -7.234 -16.266 -14.992 1 98.38 19 TYR B O 1
ATOM 2685 N N . VAL B 1 20 ? -5.609 -15.633 -16.406 1 98.38 20 VAL B N 1
ATOM 2686 C CA . VAL B 1 20 ? -5.922 -16.656 -17.391 1 98.38 20 VAL B CA 1
ATOM 2687 C C . VAL B 1 20 ? -5.73 -18.047 -16.781 1 98.38 20 VAL B C 1
ATOM 2689 O O . VAL B 1 20 ? -6.609 -18.906 -16.891 1 98.38 20 VAL B O 1
ATOM 2692 N N . ALA B 1 21 ? -4.625 -18.203 -16.141 1 98.75 21 ALA B N 1
ATOM 2693 C CA . ALA B 1 21 ? -4.344 -19.484 -15.516 1 98.75 21 ALA B CA 1
ATOM 2694 C C . ALA B 1 21 ? -5.426 -19.844 -14.5 1 98.75 21 ALA B C 1
ATOM 2696 O O . ALA B 1 21 ? -5.875 -20.984 -14.438 1 98.75 21 ALA B O 1
ATOM 2697 N N . ALA B 1 22 ? -5.828 -18.906 -13.695 1 98.69 22 ALA B N 1
ATOM 2698 C CA . ALA B 1 22 ? -6.852 -19.141 -12.68 1 98.69 22 ALA B CA 1
ATOM 2699 C C . ALA B 1 22 ? -8.156 -19.625 -13.32 1 98.69 22 ALA B C 1
ATOM 2701 O O . ALA B 1 22 ? -8.781 -20.562 -12.828 1 98.69 22 ALA B O 1
ATOM 2702 N N . GLN B 1 23 ? -8.531 -19.031 -14.391 1 98.5 23 GLN B N 1
ATOM 2703 C CA . GLN B 1 23 ? -9.812 -19.328 -15.031 1 98.5 23 GLN B CA 1
ATOM 2704 C C . GLN B 1 23 ? -9.836 -20.734 -15.602 1 98.5 23 GLN B C 1
ATOM 2706 O O . GLN B 1 23 ? -10.836 -21.453 -15.484 1 98.5 23 GLN B O 1
ATOM 2711 N N . VAL B 1 24 ? -8.773 -21.172 -16.203 1 98.38 24 VAL B N 1
ATOM 2712 C CA . VAL B 1 24 ? -8.789 -22.438 -16.922 1 98.38 24 VAL B CA 1
ATOM 2713 C C . VAL B 1 24 ? -8.719 -23.594 -15.938 1 98.38 24 VAL B C 1
ATOM 2715 O O . VAL B 1 24 ? -8.953 -24.75 -16.312 1 98.38 24 VAL B O 1
ATOM 2718 N N . PHE B 1 25 ? -8.484 -23.328 -14.695 1 98.38 25 PHE B N 1
ATOM 2719 C CA . PHE B 1 25 ? -8.445 -24.391 -13.703 1 98.38 25 PHE B CA 1
ATOM 2720 C C . PHE B 1 25 ? -9.781 -24.516 -12.984 1 98.38 25 PHE B C 1
ATOM 2722 O O . PHE B 1 25 ? -9.953 -25.391 -12.133 1 98.38 25 PHE B O 1
ATOM 2729 N N . LEU B 1 26 ? -10.734 -23.641 -13.289 1 98.31 26 LEU B N 1
ATOM 2730 C CA . LEU B 1 26 ? -12.086 -23.797 -12.758 1 98.31 26 LEU B CA 1
ATOM 2731 C C . LEU B 1 26 ? -12.711 -25.094 -13.242 1 98.31 26 LEU B C 1
ATOM 2733 O O . LEU B 1 26 ? -12.547 -25.469 -14.406 1 98.31 26 LEU B O 1
ATOM 2737 N N . ASP B 1 27 ? -13.445 -25.734 -12.391 1 98.06 27 ASP B N 1
ATOM 2738 C CA . ASP B 1 27 ? -14.234 -26.891 -12.82 1 98.06 27 ASP B CA 1
ATOM 2739 C C . ASP B 1 27 ? -15.469 -26.438 -13.602 1 98.06 27 ASP B C 1
ATOM 2741 O O . ASP B 1 27 ? -15.914 -27.125 -14.523 1 98.06 27 ASP B O 1
ATOM 2745 N N . GLU B 1 28 ? -16 -25.312 -13.109 1 97.88 28 GLU B N 1
ATOM 2746 C CA . GLU B 1 28 ? -17.188 -24.719 -13.727 1 97.88 28 GLU B CA 1
ATOM 2747 C C . GLU B 1 28 ? -17.141 -23.203 -13.664 1 97.88 28 GLU B C 1
ATOM 2749 O O . GLU B 1 28 ? -16.75 -22.625 -12.648 1 97.88 28 GLU B O 1
ATOM 2754 N N . LYS B 1 29 ? -17.5 -22.609 -14.734 1 97.5 29 LYS B N 1
ATOM 2755 C CA . LYS B 1 29 ? -17.656 -21.156 -14.766 1 97.5 29 LYS B CA 1
ATOM 2756 C C . LYS B 1 29 ? -19.109 -20.75 -14.531 1 97.5 29 LYS B C 1
ATOM 2758 O O . LYS B 1 29 ? -20.031 -21.359 -15.094 1 97.5 29 LYS B O 1
ATOM 2763 N N . HIS B 1 30 ? -19.297 -19.781 -13.672 1 97.75 30 HIS B N 1
ATOM 2764 C CA . HIS B 1 30 ? -20.641 -19.266 -13.383 1 97.75 30 HIS B CA 1
ATOM 2765 C C . HIS B 1 30 ? -20.906 -17.969 -14.125 1 97.75 30 HIS B C 1
ATOM 2767 O O . HIS B 1 30 ? -19.969 -17.328 -14.617 1 97.75 30 HIS B O 1
ATOM 2773 N N . PRO B 1 31 ? -22.156 -17.609 -14.266 1 95.38 31 PRO B N 1
ATOM 2774 C CA . PRO B 1 31 ? -22.469 -16.297 -14.852 1 95.38 31 PRO B CA 1
ATOM 2775 C C . PRO B 1 31 ? -21.953 -15.141 -14 1 95.38 31 PRO B C 1
ATOM 2777 O O . PRO B 1 31 ? -21.578 -15.336 -12.844 1 95.38 31 PRO B O 1
ATOM 2780 N N . GLU B 1 32 ? -21.938 -14.023 -14.594 1 93.5 32 GLU B N 1
ATOM 2781 C CA . GLU B 1 32 ? -21.5 -12.812 -13.906 1 93.5 32 GLU B CA 1
ATOM 2782 C C . GLU B 1 32 ? -22.359 -12.547 -12.672 1 93.5 32 GLU B C 1
ATOM 2784 O O . GLU B 1 32 ? -23.484 -13.039 -12.57 1 93.5 32 GLU B O 1
ATOM 2789 N N . PRO B 1 33 ? -21.766 -11.859 -11.789 1 91.81 33 PRO B N 1
ATOM 2790 C CA . PRO B 1 33 ? -22.547 -11.562 -10.586 1 91.81 33 PRO B CA 1
ATOM 2791 C C . PRO B 1 33 ? -23.766 -10.688 -10.883 1 91.81 33 PRO B C 1
ATOM 2793 O O . PRO B 1 33 ? -23.688 -9.789 -11.727 1 91.81 33 PRO B O 1
ATOM 2796 N N . ARG B 1 34 ? -24.812 -10.891 -10.195 1 85.12 34 ARG B N 1
ATOM 2797 C CA . ARG B 1 34 ? -26.062 -10.141 -10.336 1 85.12 34 ARG B CA 1
ATOM 2798 C C . ARG B 1 34 ? -25.844 -8.664 -10.016 1 85.12 34 ARG B C 1
ATOM 2800 O O . ARG B 1 34 ? -26.438 -7.789 -10.648 1 85.12 34 ARG B O 1
ATOM 2807 N N . CYS B 1 35 ? -25.016 -8.406 -8.992 1 85.5 35 CYS B N 1
ATOM 2808 C CA . CYS B 1 35 ? -24.719 -7.043 -8.562 1 85.5 35 CYS B CA 1
ATOM 2809 C C . CYS B 1 35 ? -23.375 -6.973 -7.863 1 85.5 35 CYS B C 1
ATOM 2811 O O . CYS B 1 35 ? -22.875 -7.984 -7.367 1 85.5 35 CYS B O 1
ATOM 2813 N N . THR B 1 36 ? -22.812 -5.84 -8.023 1 87.81 36 THR B N 1
ATOM 2814 C CA . THR B 1 36 ? -21.641 -5.496 -7.234 1 87.81 36 THR B CA 1
ATOM 2815 C C . THR B 1 36 ? -21.875 -4.223 -6.43 1 87.81 36 THR B C 1
ATOM 2817 O O . THR B 1 36 ? -22.812 -3.477 -6.703 1 87.81 36 THR B O 1
ATOM 2820 N N . SER B 1 37 ? -21.125 -4.113 -5.426 1 89.06 37 SER B N 1
ATOM 2821 C CA . SER B 1 37 ? -21.266 -2.92 -4.598 1 89.06 37 SER B CA 1
ATOM 2822 C C . SER B 1 37 ? -21.062 -1.652 -5.422 1 89.06 37 SER B C 1
ATOM 2824 O O . SER B 1 37 ? -20.234 -1.631 -6.348 1 89.06 37 SER B O 1
ATOM 2826 N N . PRO B 1 38 ? -21.781 -0.572 -5.027 1 83.56 38 PRO B N 1
ATOM 2827 C CA . PRO B 1 38 ? -21.547 0.696 -5.727 1 83.56 38 PRO B CA 1
ATOM 2828 C C . PRO B 1 38 ? -20.094 1.16 -5.641 1 83.56 38 PRO B C 1
ATOM 2830 O O . PRO B 1 38 ? -19.469 1.055 -4.582 1 83.56 38 PRO B O 1
ATOM 2833 N N . GLY B 1 39 ? -19.562 1.535 -6.781 1 82.88 39 GLY B N 1
ATOM 2834 C CA . GLY B 1 39 ? -18.203 2.041 -6.797 1 82.88 39 GLY B CA 1
ATOM 2835 C C . GLY B 1 39 ? -17.172 0.968 -7.105 1 82.88 39 GLY B C 1
ATOM 2836 O O . GLY B 1 39 ? -15.992 1.269 -7.281 1 82.88 39 GLY B O 1
ATOM 2837 N N . ASP B 1 40 ? -17.641 -0.297 -7.07 1 91.62 40 ASP B N 1
ATOM 2838 C CA . ASP B 1 40 ? -16.734 -1.39 -7.434 1 91.62 40 ASP B CA 1
ATOM 2839 C C . ASP B 1 40 ? -16.656 -1.555 -8.953 1 91.62 40 ASP B C 1
ATOM 2841 O O . ASP B 1 40 ? -17.625 -1.989 -9.586 1 91.62 40 ASP B O 1
ATOM 2845 N N . VAL B 1 41 ? -15.492 -1.271 -9.5 1 90.06 41 VAL B N 1
ATOM 2846 C CA . VAL B 1 41 ? -15.359 -1.289 -10.953 1 90.06 41 VAL B CA 1
ATOM 2847 C C . VAL B 1 41 ? -14.539 -2.506 -11.383 1 90.06 41 VAL B C 1
ATOM 2849 O O . VAL B 1 41 ? -14.164 -2.627 -12.555 1 90.06 41 VAL B O 1
ATOM 2852 N N . ASN B 1 42 ? -14.281 -3.406 -10.469 1 93.75 42 ASN B N 1
ATOM 2853 C CA . ASN B 1 42 ? -13.461 -4.57 -10.773 1 93.75 42 ASN B CA 1
ATOM 2854 C C . ASN B 1 42 ? -14.234 -5.613 -11.57 1 93.75 42 ASN B C 1
ATOM 2856 O O . ASN B 1 42 ? -15.461 -5.684 -11.484 1 93.75 42 ASN B O 1
ATOM 2860 N N . HIS B 1 43 ? -13.461 -6.344 -12.375 1 92.88 43 HIS B N 1
ATOM 2861 C CA . HIS B 1 43 ? -14.016 -7.504 -13.062 1 92.88 43 HIS B CA 1
ATOM 2862 C C . HIS B 1 43 ? -13.883 -8.758 -12.211 1 92.88 43 HIS B C 1
ATOM 2864 O O . HIS B 1 43 ? -12.844 -8.977 -11.578 1 92.88 43 HIS B O 1
ATOM 2870 N N . TYR B 1 44 ? -15.023 -9.578 -12.234 1 97.12 44 TYR B N 1
ATOM 2871 C CA . TYR B 1 44 ? -15 -10.82 -11.461 1 97.12 44 TYR B CA 1
ATOM 2872 C C . TYR B 1 44 ? -15.391 -12.008 -12.336 1 97.12 44 TYR B C 1
ATOM 2874 O O . TYR B 1 44 ? -16.328 -11.93 -13.125 1 97.12 44 TYR B O 1
ATOM 2882 N N . THR B 1 45 ? -14.633 -13.047 -12.273 1 98 45 THR B N 1
ATOM 2883 C CA . THR B 1 45 ? -15 -14.352 -12.812 1 98 45 THR B CA 1
ATOM 2884 C C . THR B 1 45 ? -15.461 -15.281 -11.695 1 98 45 THR B C 1
ATOM 2886 O O . THR B 1 45 ? -14.742 -15.508 -10.727 1 98 45 THR B O 1
ATOM 2889 N N . LEU B 1 46 ? -16.656 -15.758 -11.852 1 98.31 46 LEU B N 1
ATOM 2890 C CA . LEU B 1 46 ? -17.219 -16.656 -10.852 1 98.31 46 LEU B CA 1
ATOM 2891 C C . LEU B 1 46 ? -17.172 -18.109 -11.32 1 98.31 46 LEU B C 1
ATOM 2893 O O . LEU B 1 46 ? -17.375 -18.375 -12.508 1 98.31 46 LEU B O 1
ATOM 2897 N N . GLY B 1 47 ? -16.875 -19 -10.383 1 98.19 47 GLY B N 1
ATOM 2898 C CA . GLY B 1 47 ? -16.844 -20.406 -10.734 1 98.19 47 GLY B CA 1
ATOM 2899 C C . GLY B 1 47 ? -16.766 -21.328 -9.523 1 98.19 47 GLY B C 1
ATOM 2900 O O . GLY B 1 47 ? -17.047 -20.906 -8.398 1 98.19 47 GLY B O 1
ATOM 2901 N N . ARG B 1 48 ? -16.531 -22.562 -9.883 1 97.75 48 ARG B N 1
ATOM 2902 C CA . ARG B 1 48 ? -16.469 -23.594 -8.844 1 97.75 48 ARG B CA 1
ATOM 2903 C C . ARG B 1 48 ? -15.203 -24.438 -8.992 1 97.75 48 ARG B C 1
ATOM 2905 O O . ARG B 1 48 ? -14.781 -24.75 -10.109 1 97.75 48 ARG B O 1
ATOM 2912 N N . ILE B 1 49 ? -14.594 -24.75 -7.91 1 97.88 49 ILE B N 1
ATOM 2913 C CA . ILE B 1 49 ? -13.523 -25.734 -7.801 1 97.88 49 ILE B CA 1
ATOM 2914 C C . ILE B 1 49 ? -13.867 -26.75 -6.723 1 97.88 49 ILE B C 1
ATOM 2916 O O . ILE B 1 49 ? -13.992 -26.406 -5.547 1 97.88 49 ILE B O 1
ATOM 2920 N N . GLY B 1 50 ? -13.969 -28 -7.133 1 95.69 50 GLY B N 1
ATOM 2921 C CA . GLY B 1 50 ? -14.516 -28.953 -6.184 1 95.69 50 GLY B CA 1
ATOM 2922 C C . GLY B 1 50 ? -15.883 -28.562 -5.66 1 95.69 50 GLY B C 1
ATOM 2923 O O . GLY B 1 50 ? -16.797 -28.312 -6.438 1 95.69 50 GLY B O 1
ATOM 2924 N N . ASP B 1 51 ? -15.945 -28.391 -4.359 1 94.38 51 ASP B N 1
ATOM 2925 C CA . ASP B 1 51 ? -17.219 -28.062 -3.732 1 94.38 51 ASP B CA 1
ATOM 2926 C C . ASP B 1 51 ? -17.281 -26.578 -3.334 1 94.38 51 ASP B C 1
ATOM 2928 O O . ASP B 1 51 ? -18.141 -26.172 -2.561 1 94.38 51 ASP B O 1
ATOM 2932 N N . HIS B 1 52 ? -16.406 -25.828 -3.854 1 96.31 52 HIS B N 1
ATOM 2933 C CA . HIS B 1 52 ? -16.281 -24.453 -3.377 1 96.31 52 HIS B CA 1
ATOM 2934 C C . HIS B 1 52 ? -16.609 -23.453 -4.484 1 96.31 52 HIS B C 1
ATOM 2936 O O . HIS B 1 52 ? -16.078 -23.562 -5.594 1 96.31 52 HIS B O 1
ATOM 2942 N N . ASN B 1 53 ? -17.516 -22.547 -4.195 1 97.19 53 ASN B N 1
ATOM 2943 C CA . ASN B 1 53 ? -17.719 -21.391 -5.066 1 97.19 53 ASN B CA 1
ATOM 2944 C C . ASN B 1 53 ? -16.625 -20.344 -4.879 1 97.19 53 ASN B C 1
ATOM 2946 O O . ASN B 1 53 ? -16.359 -19.922 -3.756 1 97.19 53 ASN B O 1
ATOM 2950 N N . VAL B 1 54 ? -16.016 -20 -6.004 1 97.88 54 VAL B N 1
ATOM 2951 C CA . VAL B 1 54 ? -14.852 -19.109 -5.945 1 97.88 54 VAL B CA 1
ATOM 2952 C C . VAL B 1 54 ? -15.094 -17.875 -6.793 1 97.88 54 VAL B C 1
ATOM 2954 O O . VAL B 1 54 ? -15.734 -17.953 -7.848 1 97.88 54 VAL B O 1
ATOM 2957 N N . VAL B 1 55 ? -14.625 -16.734 -6.27 1 98.31 55 VAL B N 1
ATOM 2958 C CA . VAL B 1 55 ? -14.602 -15.477 -7.004 1 98.31 55 VAL B CA 1
ATOM 2959 C C . VAL B 1 55 ? -13.172 -15.125 -7.402 1 98.31 55 VAL B C 1
ATOM 2961 O O . VAL B 1 55 ? -12.305 -14.977 -6.543 1 98.31 55 VAL B O 1
ATOM 2964 N N . ILE B 1 56 ? -12.938 -14.992 -8.695 1 98.69 56 ILE B N 1
ATOM 2965 C CA . ILE B 1 56 ? -11.609 -14.664 -9.195 1 98.69 56 ILE B CA 1
ATOM 2966 C C . ILE B 1 56 ? -11.586 -13.219 -9.695 1 98.69 56 ILE B C 1
ATOM 2968 O O . ILE B 1 56 ? -12.516 -12.773 -10.359 1 98.69 56 ILE B O 1
ATOM 2972 N N . THR B 1 57 ? -10.555 -12.469 -9.328 1 98.12 57 THR B N 1
ATOM 2973 C CA . THR B 1 57 ? -10.367 -11.125 -9.852 1 98.12 57 THR B CA 1
ATOM 2974 C C . THR B 1 57 ? -8.906 -10.859 -10.18 1 98.12 57 THR B C 1
ATOM 2976 O O . THR B 1 57 ? -8.047 -11.711 -9.922 1 98.12 57 THR B O 1
ATOM 2979 N N . VAL B 1 58 ? -8.664 -9.773 -10.875 1 98.12 58 VAL B N 1
ATOM 2980 C CA . VAL B 1 58 ? -7.324 -9.367 -11.297 1 98.12 58 VAL B CA 1
ATOM 2981 C C . VAL B 1 58 ? -7.137 -7.871 -11.047 1 98.12 58 VAL B C 1
ATOM 2983 O O . VAL B 1 58 ? -8.094 -7.098 -11.141 1 98.12 58 VAL B O 1
ATOM 2986 N N . LEU B 1 59 ? -5.91 -7.52 -10.648 1 97.19 59 LEU B N 1
ATOM 2987 C CA . LEU B 1 59 ? -5.625 -6.098 -10.477 1 97.19 59 LEU B CA 1
ATOM 2988 C C . LEU B 1 59 ? -5.777 -5.348 -11.797 1 97.19 59 LEU B C 1
ATOM 2990 O O . LEU B 1 59 ? -5.598 -5.93 -12.867 1 97.19 59 LEU B O 1
ATOM 2994 N N . PRO B 1 60 ? -6.07 -4.055 -11.75 1 93 60 PRO B N 1
ATOM 2995 C CA . PRO B 1 60 ? -6.199 -3.275 -12.984 1 93 60 PRO B CA 1
ATOM 2996 C C . PRO B 1 60 ? -4.914 -3.26 -13.805 1 93 60 PRO B C 1
ATOM 2998 O O . PRO B 1 60 ? -3.816 -3.322 -13.25 1 93 60 PRO B O 1
ATOM 3001 N N . THR B 1 61 ? -5.156 -3.125 -15.055 1 88.88 61 THR B N 1
ATOM 3002 C CA . THR B 1 61 ? -4.027 -3.174 -15.977 1 88.88 61 THR B CA 1
ATOM 3003 C C . THR B 1 61 ? -3 -2.102 -15.633 1 88.88 61 THR B C 1
ATOM 3005 O O . THR B 1 61 ? -3.352 -0.934 -15.445 1 88.88 61 THR B O 1
ATOM 3008 N N . GLY B 1 62 ? -1.804 -2.582 -15.539 1 84.56 62 GLY B N 1
ATOM 3009 C CA . GLY B 1 62 ? -0.716 -1.647 -15.297 1 84.56 62 GLY B CA 1
ATOM 3010 C C . GLY B 1 62 ? -0.643 -1.175 -13.859 1 84.56 62 GLY B C 1
ATOM 3011 O O . GLY B 1 62 ? 0.211 -0.355 -13.516 1 84.56 62 GLY B O 1
ATOM 3012 N N . GLN B 1 63 ? -1.531 -1.637 -13.016 1 87.06 63 GLN B N 1
ATOM 3013 C CA . GLN B 1 63 ? -1.567 -1.162 -11.633 1 87.06 63 GLN B CA 1
ATOM 3014 C C . GLN B 1 63 ? -1.281 -2.297 -10.656 1 87.06 63 GLN B C 1
ATOM 3016 O O . GLN B 1 63 ? -2.148 -2.674 -9.859 1 87.06 63 GLN B O 1
ATOM 3021 N N . TYR B 1 64 ? -0.128 -2.717 -10.602 1 89.19 64 TYR B N 1
ATOM 3022 C CA . TYR B 1 64 ? 0.281 -3.699 -9.609 1 89.19 64 TYR B CA 1
ATOM 3023 C C . TYR B 1 64 ? 0.755 -3.018 -8.328 1 89.19 64 TYR B C 1
ATOM 3025 O O . TYR B 1 64 ? 0.748 -1.788 -8.234 1 89.19 64 TYR B O 1
ATOM 3033 N N . GLY B 1 65 ? 1 -3.941 -7.273 1 95.31 65 GLY B N 1
ATOM 3034 C CA . GLY B 1 65 ? 1.542 -3.387 -6.043 1 95.31 65 GLY B CA 1
ATOM 3035 C C . GLY B 1 65 ? 0.61 -3.547 -4.855 1 95.31 65 GLY B C 1
ATOM 3036 O O . GLY B 1 65 ? -0.534 -3.979 -5.012 1 95.31 65 GLY B O 1
ATOM 3037 N N . LEU B 1 66 ? 1.138 -3.111 -3.717 1 97.62 66 LEU B N 1
ATOM 3038 C CA . LEU B 1 66 ? 0.457 -3.287 -2.439 1 97.62 66 LEU B CA 1
ATOM 3039 C C . LEU B 1 66 ? -0.85 -2.502 -2.406 1 97.62 66 LEU B C 1
ATOM 3041 O O . LEU B 1 66 ? -1.887 -3.031 -2.002 1 97.62 66 LEU B O 1
ATOM 3045 N N . THR B 1 67 ? -0.849 -1.273 -2.873 1 96.44 67 THR B N 1
ATOM 3046 C CA . THR B 1 67 ? -1.994 -0.375 -2.775 1 96.44 67 THR B CA 1
ATOM 3047 C C . THR B 1 67 ? -3.125 -0.84 -3.689 1 96.44 67 THR B C 1
ATOM 3049 O O . THR B 1 67 ? -4.285 -0.875 -3.279 1 96.44 67 THR B O 1
ATOM 3052 N N . SER B 1 68 ? -2.76 -1.213 -4.918 1 96.56 68 SER B N 1
ATOM 3053 C CA . SER B 1 68 ? -3.754 -1.732 -5.852 1 96.56 68 SER B CA 1
ATOM 3054 C C . SER B 1 68 ? -4.379 -3.021 -5.328 1 96.56 68 SER B C 1
ATOM 3056 O O . SER B 1 68 ? -5.598 -3.203 -5.41 1 96.56 68 SER B O 1
ATOM 3058 N N . ALA B 1 69 ? -3.545 -3.85 -4.812 1 98.12 69 ALA B N 1
ATOM 3059 C CA . ALA B 1 69 ? -4.035 -5.102 -4.242 1 98.12 69 ALA B CA 1
ATOM 3060 C C . ALA B 1 69 ? -4.992 -4.84 -3.082 1 98.12 69 ALA B C 1
ATOM 3062 O O . ALA B 1 69 ? -6.027 -5.496 -2.963 1 98.12 69 ALA B O 1
ATOM 3063 N N . ALA B 1 70 ? -4.629 -3.9 -2.215 1 97.69 70 ALA B N 1
ATOM 3064 C CA . ALA B 1 70 ? -5.473 -3.545 -1.077 1 97.69 70 ALA B CA 1
ATOM 3065 C C . ALA B 1 70 ? -6.836 -3.035 -1.543 1 97.69 70 ALA B C 1
ATOM 3067 O O . ALA B 1 70 ? -7.871 -3.439 -1.013 1 97.69 70 ALA B O 1
ATOM 3068 N N . MET B 1 71 ? -6.84 -2.158 -2.525 1 96.19 71 MET B N 1
ATOM 3069 C CA . MET B 1 71 ? -8.078 -1.577 -3.041 1 96.19 71 MET B CA 1
ATOM 3070 C C . MET B 1 71 ? -8.984 -2.656 -3.621 1 96.19 71 MET B C 1
ATOM 3072 O O . MET B 1 71 ? -10.172 -2.721 -3.293 1 96.19 71 MET B O 1
ATOM 3076 N N . VAL B 1 72 ? -8.422 -3.533 -4.441 1 97.25 72 VAL B N 1
ATOM 3077 C CA . VAL B 1 72 ? -9.188 -4.582 -5.105 1 97.25 72 VAL B CA 1
ATOM 3078 C C . VAL B 1 72 ? -9.742 -5.555 -4.062 1 97.25 72 VAL B C 1
ATOM 3080 O O . VAL B 1 72 ? -10.891 -5.996 -4.168 1 97.25 72 VAL B O 1
ATOM 3083 N N . THR B 1 73 ? -8.945 -5.836 -3.078 1 97.38 73 THR B N 1
ATOM 3084 C CA . THR B 1 73 ? -9.367 -6.75 -2.023 1 97.38 73 THR B CA 1
ATOM 3085 C C . THR B 1 73 ? -10.516 -6.145 -1.214 1 97.38 73 THR B C 1
ATOM 3087 O O . THR B 1 73 ? -11.5 -6.824 -0.919 1 97.38 73 THR B O 1
ATOM 3090 N N . ALA B 1 74 ? -10.359 -4.875 -0.852 1 96.06 74 ALA B N 1
ATOM 3091 C CA . ALA B 1 74 ? -11.43 -4.191 -0.127 1 96.06 74 ALA B CA 1
ATOM 3092 C C . ALA B 1 74 ? -12.727 -4.18 -0.94 1 96.06 74 ALA B C 1
ATOM 3094 O O . ALA B 1 74 ? -13.805 -4.43 -0.403 1 96.06 74 ALA B O 1
ATOM 3095 N N . ASP B 1 75 ? -12.609 -3.902 -2.234 1 96.12 75 ASP B N 1
ATOM 3096 C CA . ASP B 1 75 ? -13.781 -3.904 -3.113 1 96.12 75 ASP B CA 1
ATOM 3097 C C . ASP B 1 75 ? -14.438 -5.277 -3.148 1 96.12 75 ASP B C 1
ATOM 3099 O O . ASP B 1 75 ? -15.664 -5.387 -3.053 1 96.12 75 ASP B O 1
ATOM 3103 N N . MET B 1 76 ? -13.625 -6.297 -3.26 1 96.62 76 MET B N 1
ATOM 3104 C CA . MET B 1 76 ? -14.141 -7.664 -3.301 1 96.62 76 MET B CA 1
ATOM 3105 C C . MET B 1 76 ? -14.906 -7.996 -2.023 1 96.62 76 MET B C 1
ATOM 3107 O O . MET B 1 76 ? -15.969 -8.617 -2.076 1 96.62 76 MET B O 1
ATOM 3111 N N . ARG B 1 77 ? -14.398 -7.602 -0.904 1 95 77 ARG B N 1
ATOM 3112 C CA . ARG B 1 77 ? -15.031 -7.848 0.387 1 95 77 ARG B CA 1
ATOM 3113 C C . ARG B 1 77 ? -16.406 -7.207 0.45 1 95 77 ARG B C 1
ATOM 3115 O O . ARG B 1 77 ? -17.328 -7.766 1.054 1 95 77 ARG B O 1
ATOM 3122 N N . HIS B 1 78 ? -16.594 -6.086 -0.223 1 94.56 78 HIS B N 1
ATOM 3123 C CA . HIS B 1 78 ? -17.875 -5.395 -0.228 1 94.56 78 HIS B CA 1
ATOM 3124 C C . HIS B 1 78 ? -18.844 -6.043 -1.211 1 94.56 78 HIS B C 1
ATOM 3126 O O . HIS B 1 78 ? -20.047 -6.18 -0.917 1 94.56 78 HIS B O 1
ATOM 3132 N N . SER B 1 79 ? -18.375 -6.469 -2.318 1 95.31 79 SER B N 1
ATOM 3133 C CA . SER B 1 79 ? -19.219 -7.039 -3.359 1 95.31 79 SER B CA 1
ATOM 3134 C C . SER B 1 79 ? -19.625 -8.469 -3.021 1 95.31 79 SER B C 1
ATOM 3136 O O . SER B 1 79 ? -20.703 -8.922 -3.414 1 95.31 79 SER B O 1
ATOM 3138 N N . PHE B 1 80 ? -18.797 -9.188 -2.311 1 96.06 80 PHE B N 1
ATOM 3139 C CA . PHE B 1 80 ? -19.047 -10.555 -1.882 1 96.06 80 PHE B CA 1
ATOM 3140 C C . PHE B 1 80 ? -18.859 -10.695 -0.375 1 96.06 80 PHE B C 1
ATOM 3142 O O . PHE B 1 80 ? -17.844 -11.211 0.089 1 96.06 80 PHE B O 1
ATOM 3149 N N . PRO B 1 81 ? -19.859 -10.367 0.365 1 93.12 81 PRO B N 1
ATOM 3150 C CA . PRO B 1 81 ? -19.734 -10.172 1.81 1 93.12 81 PRO B CA 1
ATOM 3151 C C . PRO B 1 81 ? -19.469 -11.477 2.559 1 93.12 81 PRO B C 1
ATOM 3153 O O . PRO B 1 81 ? -19.016 -11.453 3.711 1 93.12 81 PRO B O 1
ATOM 3156 N N . ASN B 1 82 ? -19.703 -12.641 1.945 1 94.44 82 ASN B N 1
ATOM 3157 C CA . ASN B 1 82 ? -19.516 -13.906 2.652 1 94.44 82 ASN B CA 1
ATOM 3158 C C . ASN B 1 82 ? -18.125 -14.484 2.426 1 94.44 82 ASN B C 1
ATOM 3160 O O . ASN B 1 82 ? -17.781 -15.523 2.996 1 94.44 82 ASN B O 1
ATOM 3164 N N . ILE B 1 83 ? -17.312 -13.789 1.658 1 95.44 83 ILE B N 1
ATOM 3165 C CA . ILE B 1 83 ? -15.938 -14.242 1.51 1 95.44 83 ILE B CA 1
ATOM 3166 C C . ILE B 1 83 ? -15.227 -14.18 2.857 1 95.44 83 ILE B C 1
ATOM 3168 O O . ILE B 1 83 ? -15.18 -13.117 3.49 1 95.44 83 ILE B O 1
ATOM 3172 N N . ASN B 1 84 ? -14.68 -15.258 3.26 1 93.31 84 ASN B N 1
ATOM 3173 C CA . ASN B 1 84 ? -14 -15.289 4.547 1 93.31 84 ASN B CA 1
ATOM 3174 C C . ASN B 1 84 ? -12.578 -15.844 4.414 1 93.31 84 ASN B C 1
ATOM 3176 O O . ASN B 1 84 ? -11.828 -15.883 5.391 1 93.31 84 ASN B O 1
ATOM 3180 N N . SER B 1 85 ? -12.258 -16.281 3.26 1 95.31 85 SER B N 1
ATOM 3181 C CA . SER B 1 85 ? -10.914 -16.766 2.945 1 95.31 85 SER B CA 1
ATOM 3182 C C . SER B 1 85 ? -10.516 -16.391 1.522 1 95.31 85 SER B C 1
ATOM 3184 O O . SER B 1 85 ? -11.336 -16.438 0.606 1 95.31 85 SER B O 1
ATOM 3186 N N . CYS B 1 86 ? -9.219 -16.078 1.374 1 97.31 86 CYS B N 1
ATOM 3187 C CA . CYS B 1 86 ? -8.75 -15.648 0.062 1 97.31 86 CYS B CA 1
ATOM 3188 C C . CYS B 1 86 ? -7.434 -16.328 -0.299 1 97.31 86 CYS B C 1
ATOM 3190 O O . CYS B 1 86 ? -6.699 -16.781 0.583 1 97.31 86 CYS B O 1
ATOM 3192 N N . LEU B 1 87 ? -7.23 -16.547 -1.543 1 98.69 87 LEU B N 1
ATOM 3193 C CA . LEU B 1 87 ? -5.949 -16.922 -2.121 1 98.69 87 LEU B CA 1
ATOM 3194 C C . LEU B 1 87 ? -5.383 -15.797 -2.98 1 98.69 87 LEU B C 1
ATOM 3196 O O . LEU B 1 87 ? -6.117 -15.156 -3.732 1 98.69 87 LEU B O 1
ATOM 3200 N N . LEU B 1 88 ? -4.184 -15.484 -2.76 1 98.88 88 LEU B N 1
ATOM 3201 C CA . LEU B 1 88 ? -3.416 -14.719 -3.732 1 98.88 88 LEU B CA 1
ATOM 3202 C C . LEU B 1 88 ? -2.508 -15.633 -4.551 1 98.88 88 LEU B C 1
ATOM 3204 O O . LEU B 1 88 ? -1.516 -16.156 -4.035 1 98.88 88 LEU B O 1
ATOM 3208 N N . VAL B 1 89 ? -2.852 -15.828 -5.809 1 98.94 89 VAL B N 1
ATOM 3209 C CA . VAL B 1 89 ? -2.158 -16.797 -6.648 1 98.94 89 VAL B CA 1
ATOM 3210 C C . VAL B 1 89 ? -1.506 -16.078 -7.832 1 98.94 89 VAL B C 1
ATOM 3212 O O . VAL B 1 89 ? -2.17 -15.344 -8.562 1 98.94 89 VAL B O 1
ATOM 3215 N N . GLY B 1 90 ? -0.274 -16.281 -8.008 1 98.62 90 GLY B N 1
ATOM 3216 C CA . GLY B 1 90 ? 0.437 -15.648 -9.109 1 98.62 90 GLY B CA 1
ATOM 3217 C C . GLY B 1 90 ? 1.902 -16.031 -9.172 1 98.62 90 GLY B C 1
ATOM 3218 O O . GLY B 1 90 ? 2.287 -17.109 -8.695 1 98.62 90 GLY B O 1
ATOM 3219 N N . ILE B 1 91 ? 2.732 -15.211 -9.867 1 98.62 91 ILE B N 1
ATOM 3220 C CA . ILE B 1 91 ? 4.137 -15.539 -10.094 1 98.62 91 ILE B CA 1
ATOM 3221 C C . ILE B 1 91 ? 5.02 -14.672 -9.195 1 98.62 91 ILE B C 1
ATOM 3223 O O . ILE B 1 91 ? 4.559 -13.672 -8.641 1 98.62 91 ILE B O 1
ATOM 3227 N N . ALA B 1 92 ? 6.234 -15.078 -8.992 1 98.5 92 ALA B N 1
ATOM 3228 C CA . ALA B 1 92 ? 7.191 -14.359 -8.156 1 98.5 92 ALA B CA 1
ATOM 3229 C C . ALA B 1 92 ? 8.625 -14.68 -8.57 1 98.5 92 ALA B C 1
ATOM 3231 O O . ALA B 1 92 ? 8.859 -15.594 -9.359 1 98.5 92 ALA B O 1
ATOM 3232 N N . GLY B 1 93 ? 9.531 -13.867 -8.094 1 98.25 93 GLY B N 1
ATOM 3233 C CA . GLY B 1 93 ? 10.953 -14.148 -8.227 1 98.25 93 GLY B CA 1
ATOM 3234 C C . GLY B 1 93 ? 11.516 -14.961 -7.074 1 98.25 93 GLY B C 1
ATOM 3235 O O . GLY B 1 93 ? 11.414 -14.555 -5.918 1 98.25 93 GLY B O 1
ATOM 3236 N N . GLY B 1 94 ? 12.102 -16 -7.391 1 98.38 94 GLY B N 1
ATOM 3237 C CA . GLY B 1 94 ? 12.648 -16.906 -6.383 1 98.38 94 GLY B CA 1
ATOM 3238 C C . GLY B 1 94 ? 13.883 -16.344 -5.699 1 98.38 94 GLY B C 1
ATOM 3239 O O . GLY B 1 94 ? 14.586 -15.508 -6.266 1 98.38 94 GLY B O 1
ATOM 3240 N N . ALA B 1 95 ? 14.086 -16.828 -4.488 1 98.25 95 ALA B N 1
ATOM 3241 C CA . ALA B 1 95 ? 15.281 -16.484 -3.711 1 98.25 95 ALA B CA 1
ATOM 3242 C C . ALA B 1 95 ? 16 -17.734 -3.234 1 98.25 95 ALA B C 1
ATOM 3244 O O . ALA B 1 95 ? 16.062 -18.016 -2.033 1 98.25 95 ALA B O 1
ATOM 3245 N N . PRO B 1 96 ? 16.594 -18.391 -4.172 1 96.62 96 PRO B N 1
ATOM 3246 C CA . PRO B 1 96 ? 17.328 -19.578 -3.758 1 96.62 96 PRO B CA 1
ATOM 3247 C C . PRO B 1 96 ? 18.531 -19.25 -2.873 1 96.62 96 PRO B C 1
ATOM 3249 O O . PRO B 1 96 ? 19.094 -18.156 -2.967 1 96.62 96 PRO B O 1
ATOM 3252 N N . ASN B 1 97 ? 18.828 -20.109 -1.991 1 94.06 97 ASN B N 1
ATOM 3253 C CA . ASN B 1 97 ? 20.016 -20.047 -1.164 1 94.06 97 ASN B CA 1
ATOM 3254 C C . ASN B 1 97 ? 20.531 -21.453 -0.808 1 94.06 97 ASN B C 1
ATOM 3256 O O . ASN B 1 97 ? 20.109 -22.438 -1.412 1 94.06 97 ASN B O 1
ATOM 3260 N N . SER B 1 98 ? 21.516 -21.547 0.06 1 91.19 98 SER B N 1
ATOM 3261 C CA . SER B 1 98 ? 22.156 -22.828 0.377 1 91.19 98 SER B CA 1
ATOM 3262 C C . SER B 1 98 ? 21.156 -23.781 1.043 1 91.19 98 SER B C 1
ATOM 3264 O O . SER B 1 98 ? 21.297 -25 0.919 1 91.19 98 SER B O 1
ATOM 3266 N N . LYS B 1 99 ? 20.141 -23.328 1.603 1 92.38 99 LYS B N 1
ATOM 3267 C CA . LYS B 1 99 ? 19.172 -24.125 2.338 1 92.38 99 LYS B CA 1
ATOM 3268 C C . LYS B 1 99 ? 17.984 -24.484 1.457 1 92.38 99 LYS B C 1
ATOM 3270 O O . LYS B 1 99 ? 17.391 -25.562 1.613 1 92.38 99 LYS B O 1
ATOM 3275 N N . ASN B 1 100 ? 17.672 -23.594 0.583 1 95 100 ASN B N 1
ATOM 3276 C CA . ASN B 1 100 ? 16.469 -23.75 -0.229 1 95 100 ASN B CA 1
ATOM 3277 C C . ASN B 1 100 ? 16.797 -23.797 -1.718 1 95 100 ASN B C 1
ATOM 3279 O O . ASN B 1 100 ? 17.125 -22.781 -2.324 1 95 100 ASN B O 1
ATOM 3283 N N . ASP B 1 101 ? 16.578 -24.922 -2.309 1 94.5 101 ASP B N 1
ATOM 3284 C CA . ASP B 1 101 ? 16.828 -25.094 -3.734 1 94.5 101 ASP B CA 1
ATOM 3285 C C . ASP B 1 101 ? 15.586 -24.781 -4.559 1 94.5 101 ASP B C 1
ATOM 3287 O O . ASP B 1 101 ? 14.992 -25.672 -5.172 1 94.5 101 ASP B O 1
ATOM 3291 N N . ILE B 1 102 ? 15.32 -23.547 -4.672 1 96.44 102 ILE B N 1
ATOM 3292 C CA . ILE B 1 102 ? 14.18 -23.078 -5.445 1 96.44 102 ILE B CA 1
ATOM 3293 C C . ILE B 1 102 ? 14.539 -23.031 -6.93 1 96.44 102 ILE B C 1
ATOM 3295 O O . ILE B 1 102 ? 15.594 -22.5 -7.301 1 96.44 102 ILE B O 1
ATOM 3299 N N . ARG B 1 103 ? 13.68 -23.531 -7.738 1 95.56 103 ARG B N 1
ATOM 3300 C CA . ARG B 1 103 ? 13.914 -23.578 -9.18 1 95.56 103 ARG B CA 1
ATOM 3301 C C . ARG B 1 103 ? 12.766 -22.922 -9.938 1 95.56 103 ARG B C 1
ATOM 3303 O O . ARG B 1 103 ? 11.688 -22.719 -9.391 1 95.56 103 ARG B O 1
ATOM 3310 N N . LEU B 1 104 ? 13.094 -22.594 -11.203 1 95.88 104 LEU B N 1
ATOM 3311 C CA . LEU B 1 104 ? 12.031 -22.078 -12.055 1 95.88 104 LEU B CA 1
ATOM 3312 C C . LEU B 1 104 ? 10.93 -23.125 -12.234 1 95.88 104 LEU B C 1
ATOM 3314 O O . LEU B 1 104 ? 11.211 -24.312 -12.414 1 95.88 104 LEU B O 1
ATOM 3318 N N . GLY B 1 105 ? 9.664 -22.656 -12.062 1 96 105 GLY B N 1
ATOM 3319 C CA . GLY B 1 105 ? 8.539 -23.562 -12.188 1 96 105 GLY B CA 1
ATOM 3320 C C . GLY B 1 105 ? 8.07 -24.125 -10.859 1 96 105 GLY B C 1
ATOM 3321 O O . GLY B 1 105 ? 6.977 -24.688 -10.758 1 96 105 GLY B O 1
ATOM 3322 N N . ASP B 1 106 ? 8.906 -24.016 -9.828 1 97.06 106 ASP B N 1
ATOM 3323 C CA . ASP B 1 106 ? 8.484 -24.438 -8.492 1 97.06 106 ASP B CA 1
ATOM 3324 C C . ASP B 1 106 ? 7.371 -23.531 -7.965 1 97.06 106 ASP B C 1
ATOM 3326 O O . ASP B 1 106 ? 7.035 -22.516 -8.586 1 97.06 106 ASP B O 1
ATOM 3330 N N . VAL B 1 107 ? 6.785 -23.984 -6.848 1 98.25 107 VAL B N 1
ATOM 3331 C CA . VAL B 1 107 ? 5.715 -23.234 -6.203 1 98.25 107 VAL B CA 1
ATOM 3332 C C . VAL B 1 107 ? 6.105 -22.906 -4.762 1 98.25 107 VAL B C 1
ATOM 3334 O O . VAL B 1 107 ? 6.676 -23.75 -4.062 1 98.25 107 VAL B O 1
ATOM 3337 N N . VAL B 1 108 ? 5.867 -21.672 -4.375 1 98.69 108 VAL B N 1
ATOM 3338 C CA . VAL B 1 108 ? 6.055 -21.266 -2.988 1 98.69 108 VAL B CA 1
ATOM 3339 C C . VAL B 1 108 ? 4.699 -20.969 -2.35 1 98.69 108 VAL B C 1
ATOM 3341 O O . VAL B 1 108 ? 3.869 -20.266 -2.936 1 98.69 108 VAL B O 1
ATOM 3344 N N . VAL B 1 109 ? 4.441 -21.516 -1.19 1 98.69 109 VAL B N 1
ATOM 3345 C CA . VAL B 1 109 ? 3.209 -21.328 -0.436 1 98.69 109 VAL B CA 1
ATOM 3346 C C . VAL B 1 109 ? 3.518 -20.625 0.889 1 98.69 109 VAL B C 1
ATOM 3348 O O . VAL B 1 109 ? 4.371 -21.094 1.651 1 98.69 109 VAL B O 1
ATOM 3351 N N . SER B 1 110 ? 2.826 -19.516 1.146 1 98.62 110 SER B N 1
ATOM 3352 C CA . SER B 1 110 ? 3.062 -18.766 2.375 1 98.62 110 SER B CA 1
ATOM 3353 C C . SER B 1 110 ? 2.691 -19.594 3.605 1 98.62 110 SER B C 1
ATOM 3355 O O . SER B 1 110 ? 1.544 -20.016 3.748 1 98.62 110 SER B O 1
ATOM 3357 N N . THR B 1 111 ? 3.611 -19.75 4.457 1 97.06 111 THR B N 1
ATOM 3358 C CA . THR B 1 111 ? 3.441 -20.516 5.688 1 97.06 111 THR B CA 1
ATOM 3359 C C . THR B 1 111 ? 4.098 -19.812 6.867 1 97.06 111 THR B C 1
ATOM 3361 O O . THR B 1 111 ? 5.191 -19.266 6.734 1 97.06 111 THR B O 1
ATOM 3364 N N . PRO B 1 112 ? 3.348 -19.812 8.008 1 95 112 PRO B N 1
ATOM 3365 C CA . PRO B 1 112 ? 3.92 -19.125 9.172 1 95 112 PRO B CA 1
ATOM 3366 C C . PRO B 1 112 ? 5.258 -19.719 9.602 1 95 112 PRO B C 1
ATOM 3368 O O . PRO B 1 112 ? 5.457 -20.938 9.508 1 95 112 PRO B O 1
ATOM 3371 N N . GLY B 1 113 ? 6.141 -18.812 10.008 1 89.31 113 GLY B N 1
ATOM 3372 C CA . GLY B 1 113 ? 7.461 -19.188 10.492 1 89.31 113 GLY B CA 1
ATOM 3373 C C . GLY B 1 113 ? 8.336 -18 10.844 1 89.31 113 GLY B C 1
ATOM 3374 O O . GLY B 1 113 ? 8.07 -16.875 10.406 1 89.31 113 GLY B O 1
ATOM 3375 N N . ASN B 1 114 ? 9.281 -18.234 11.711 1 85.12 114 ASN B N 1
ATOM 3376 C CA . ASN B 1 114 ? 10.266 -17.219 12.078 1 85.12 114 ASN B CA 1
ATOM 3377 C C . ASN B 1 114 ? 9.586 -15.93 12.562 1 85.12 114 ASN B C 1
ATOM 3379 O O . ASN B 1 114 ? 9.914 -14.844 12.094 1 85.12 114 ASN B O 1
ATOM 3383 N N . ASP B 1 115 ? 8.484 -15.938 13.281 1 88.06 115 ASP B N 1
ATOM 3384 C CA . ASP B 1 115 ? 7.762 -14.852 13.938 1 88.06 115 ASP B CA 1
ATOM 3385 C C . ASP B 1 115 ? 6.973 -14.031 12.914 1 88.06 115 ASP B C 1
ATOM 3387 O O . ASP B 1 115 ? 6.734 -12.836 13.125 1 88.06 115 ASP B O 1
ATOM 3391 N N . HIS B 1 116 ? 6.73 -14.625 11.797 1 92.06 116 HIS B N 1
ATOM 3392 C CA . HIS B 1 116 ? 5.887 -13.992 10.789 1 92.06 116 HIS B CA 1
ATOM 3393 C C . HIS B 1 116 ? 4.734 -14.906 10.383 1 92.06 116 HIS B C 1
ATOM 3395 O O . HIS B 1 116 ? 4.812 -16.125 10.547 1 92.06 116 HIS B O 1
ATOM 3401 N N . GLY B 1 117 ? 3.715 -14.336 9.836 1 94 117 GLY B N 1
ATOM 3402 C CA . GLY B 1 117 ? 2.521 -15.07 9.445 1 94 117 GLY B CA 1
ATOM 3403 C C . GLY B 1 117 ? 2.635 -15.695 8.07 1 94 117 GLY B C 1
ATOM 3404 O O . GLY B 1 117 ? 1.673 -16.281 7.566 1 94 117 GLY B O 1
ATOM 3405 N N . GLY B 1 118 ? 3.744 -15.656 7.457 1 97.19 118 GLY B N 1
ATOM 3406 C CA . GLY B 1 118 ? 3.945 -16.234 6.141 1 97.19 118 GLY B CA 1
ATOM 3407 C C . GLY B 1 118 ? 4.375 -15.227 5.098 1 97.19 118 GLY B C 1
ATOM 3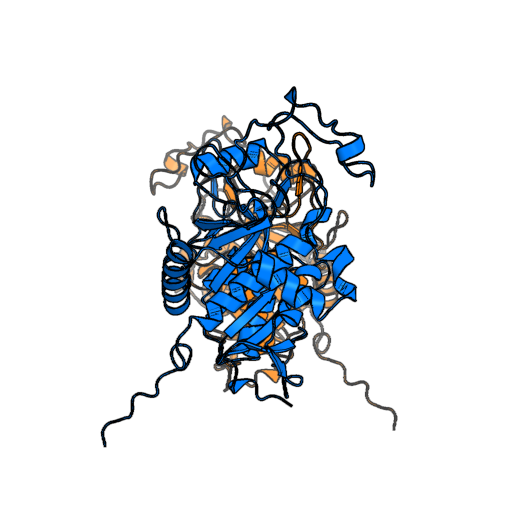408 O O . GLY B 1 118 ? 4.855 -15.602 4.023 1 97.19 118 GLY B O 1
ATOM 3409 N N . VAL B 1 119 ? 4.109 -14 5.395 1 98.25 119 VAL B N 1
ATOM 3410 C CA . VAL B 1 119 ? 4.508 -12.906 4.516 1 98.25 119 VAL B CA 1
ATOM 3411 C C . VAL B 1 119 ? 5.336 -11.891 5.297 1 98.25 119 VAL B C 1
ATOM 3413 O O . VAL B 1 119 ? 5.004 -11.555 6.438 1 98.25 119 VAL B O 1
ATOM 3416 N N . PHE B 1 120 ? 6.414 -11.5 4.746 1 97.25 120 PHE B N 1
ATOM 3417 C CA . PHE B 1 120 ? 7.312 -10.516 5.336 1 97.25 120 PHE B CA 1
ATOM 3418 C C . PHE B 1 120 ? 7.391 -9.266 4.469 1 97.25 120 PHE B C 1
ATOM 3420 O O . PHE B 1 120 ? 7.957 -9.297 3.373 1 97.25 120 PHE B O 1
ATOM 3427 N N . GLN B 1 121 ? 6.816 -8.18 4.887 1 97.25 121 GLN B N 1
ATOM 3428 C CA . GLN B 1 121 ? 6.965 -6.922 4.16 1 97.25 121 GLN B CA 1
ATOM 3429 C C . GLN B 1 121 ? 8.305 -6.258 4.484 1 97.25 121 GLN B C 1
ATOM 3431 O O . GLN B 1 121 ? 8.445 -5.609 5.52 1 97.25 121 GLN B O 1
ATOM 3436 N N . TYR B 1 122 ? 9.172 -6.258 3.611 1 95.62 122 TYR B N 1
ATOM 3437 C CA . TYR B 1 122 ? 10.562 -5.957 3.914 1 95.62 122 TYR B CA 1
ATOM 3438 C C . TYR B 1 122 ? 10.836 -4.461 3.832 1 95.62 122 TYR B C 1
ATOM 3440 O O . TYR B 1 122 ? 11.883 -3.986 4.262 1 95.62 122 TYR B O 1
ATOM 3448 N N . ASP B 1 123 ? 9.875 -3.66 3.291 1 95.88 123 ASP B N 1
ATOM 3449 C CA . ASP B 1 123 ? 10.117 -2.232 3.105 1 95.88 123 ASP B CA 1
ATOM 3450 C C . ASP B 1 123 ? 9.234 -1.4 4.035 1 95.88 123 ASP B C 1
ATOM 3452 O O . ASP B 1 123 ? 9.07 -0.196 3.828 1 95.88 123 ASP B O 1
ATOM 3456 N N . PHE B 1 124 ? 8.648 -2.002 5.031 1 96.81 124 PHE B N 1
ATOM 3457 C CA . PHE B 1 124 ? 7.793 -1.277 5.961 1 96.81 124 PHE B CA 1
ATOM 3458 C C . PHE B 1 124 ? 8.477 -1.128 7.316 1 96.81 124 PHE B C 1
ATOM 3460 O O . PHE B 1 124 ? 8.844 -2.121 7.945 1 96.81 124 PHE B O 1
ATOM 3467 N N . GLY B 1 125 ? 8.594 0.137 7.742 1 95.44 125 GLY B N 1
ATOM 3468 C CA . GLY B 1 125 ? 9.195 0.371 9.047 1 95.44 125 GLY B CA 1
ATOM 3469 C C . GLY B 1 125 ? 9.828 1.746 9.172 1 95.44 125 GLY B C 1
ATOM 3470 O O . GLY B 1 125 ? 9.258 2.738 8.719 1 95.44 125 GLY B O 1
ATOM 3471 N N . ARG B 1 126 ? 10.938 1.842 9.898 1 93.81 126 ARG B N 1
ATOM 3472 C CA . ARG B 1 126 ? 11.602 3.107 10.188 1 93.81 126 ARG B CA 1
ATOM 3473 C C . ARG B 1 126 ? 13.039 3.102 9.672 1 93.81 126 ARG B C 1
ATOM 3475 O O . ARG B 1 126 ? 13.742 2.1 9.805 1 93.81 126 ARG B O 1
ATOM 3482 N N . SER B 1 127 ? 13.344 4.094 9.008 1 93.19 127 SER B N 1
ATOM 3483 C CA . SER B 1 127 ? 14.75 4.367 8.703 1 93.19 127 SER B CA 1
ATOM 3484 C C . SER B 1 127 ? 15.352 5.348 9.703 1 93.19 127 SER B C 1
ATOM 3486 O O . SER B 1 127 ? 14.969 6.52 9.734 1 93.19 127 SER B O 1
ATOM 3488 N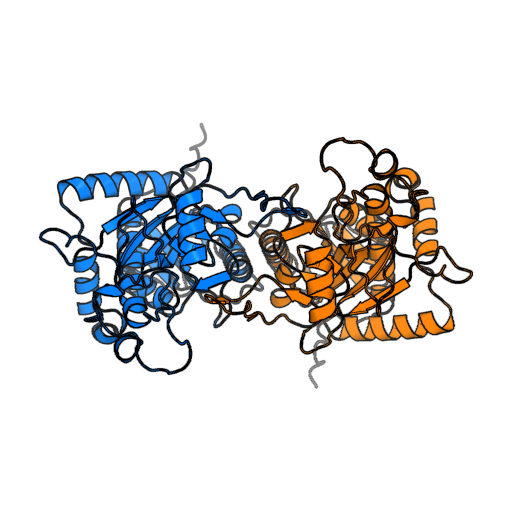 N . ILE B 1 128 ? 16.156 4.922 10.508 1 90.19 128 ILE B N 1
ATOM 3489 C CA . ILE B 1 128 ? 16.844 5.746 11.492 1 90.19 128 ILE B CA 1
ATOM 3490 C C . ILE B 1 128 ? 18.312 5.902 11.086 1 90.19 128 ILE B C 1
ATOM 3492 O O . ILE B 1 128 ? 18.984 4.918 10.781 1 90.19 128 ILE B O 1
ATOM 3496 N N . GLN B 1 129 ? 18.75 7.082 11.125 1 89.81 129 GLN B N 1
ATOM 3497 C CA . GLN B 1 129 ? 20.094 7.402 10.617 1 89.81 129 GLN B CA 1
ATOM 3498 C C . GLN B 1 129 ? 21.156 6.566 11.312 1 89.81 129 GLN B C 1
ATOM 3500 O O . GLN B 1 129 ? 21.172 6.461 12.539 1 89.81 129 GLN B O 1
ATOM 3505 N N . GLN B 1 130 ? 22 5.898 10.547 1 86.25 130 GLN B N 1
ATOM 3506 C CA . GLN B 1 130 ? 23.141 5.094 10.961 1 86.25 130 GLN B CA 1
ATOM 3507 C C . GLN B 1 130 ? 22.688 3.83 11.688 1 86.25 130 GLN B C 1
ATOM 3509 O O . GLN B 1 130 ? 23.406 3.309 12.539 1 86.25 130 GLN B O 1
ATOM 3514 N N . GLN B 1 131 ? 21.5 3.441 11.508 1 89.06 131 GLN B N 1
ATOM 3515 C CA . GLN B 1 131 ? 20.969 2.18 12.023 1 89.06 131 GLN B CA 1
ATOM 3516 C C . GLN B 1 131 ? 20.406 1.314 10.898 1 89.06 131 GLN B C 1
ATOM 3518 O O . GLN B 1 131 ? 20.141 1.812 9.805 1 89.06 131 GLN B O 1
ATOM 3523 N N . ASP B 1 132 ? 20.359 0.011 11.25 1 89.44 132 ASP B N 1
ATOM 3524 C CA . ASP B 1 132 ? 19.688 -0.884 10.312 1 89.44 132 ASP B CA 1
ATOM 3525 C C . ASP B 1 132 ? 18.203 -0.573 10.242 1 89.44 132 ASP B C 1
ATOM 3527 O O . ASP B 1 132 ? 17.609 -0.088 11.211 1 89.44 132 ASP B O 1
ATOM 3531 N N . PHE B 1 133 ? 17.688 -0.826 9.094 1 91.94 133 PHE B N 1
ATOM 3532 C CA . PHE B 1 133 ? 16.266 -0.643 8.906 1 91.94 133 PHE B CA 1
ATOM 3533 C C . PHE B 1 133 ? 15.477 -1.436 9.938 1 91.94 133 PHE B C 1
ATOM 3535 O O . PHE B 1 133 ? 15.758 -2.611 10.18 1 91.94 133 PHE B O 1
ATOM 3542 N N . GLN B 1 134 ? 14.508 -0.746 10.594 1 93.19 134 GLN B N 1
ATOM 3543 C CA . GLN B 1 134 ? 13.68 -1.389 11.609 1 93.19 134 GLN B CA 1
ATOM 3544 C C . GLN B 1 134 ? 12.305 -1.757 11.047 1 93.19 134 GLN B C 1
ATOM 3546 O O . GLN B 1 134 ? 11.461 -0.885 10.828 1 93.19 134 GLN B O 1
ATOM 3551 N N . HIS B 1 135 ? 12.156 -3.029 10.914 1 93.25 135 HIS B N 1
ATOM 3552 C CA . HIS B 1 135 ? 10.867 -3.508 10.414 1 93.25 135 HIS B CA 1
ATOM 3553 C C . HIS B 1 135 ? 9.805 -3.467 11.508 1 93.25 135 HIS B C 1
ATOM 3555 O O . HIS B 1 135 ? 10.047 -3.916 12.633 1 93.25 135 HIS B O 1
ATOM 3561 N N . THR B 1 136 ? 8.578 -2.92 11.188 1 90.81 136 THR B N 1
ATOM 3562 C CA . THR B 1 136 ? 7.582 -2.736 12.242 1 90.81 136 THR B CA 1
ATOM 3563 C C . THR B 1 136 ? 6.242 -3.342 11.828 1 90.81 136 THR B C 1
ATOM 3565 O O . THR B 1 136 ? 5.289 -3.348 12.617 1 90.81 136 THR B O 1
ATOM 3568 N N . GLN B 1 137 ? 6.117 -3.898 10.68 1 88.75 137 GLN B N 1
ATOM 3569 C CA . GLN B 1 137 ? 4.824 -4.363 10.188 1 88.75 137 GLN B CA 1
ATOM 3570 C C . GLN B 1 137 ? 4.48 -5.738 10.758 1 88.75 137 GLN B C 1
ATOM 3572 O O . GLN B 1 137 ? 5.355 -6.594 10.898 1 88.75 137 GLN B O 1
ATOM 3577 N N . HIS B 1 138 ? 3.219 -5.898 11.125 1 89 138 HIS B N 1
ATOM 3578 C CA . HIS B 1 138 ? 2.654 -7.195 11.484 1 89 138 HIS B CA 1
ATOM 3579 C C . HIS B 1 138 ? 1.559 -7.605 10.5 1 89 138 HIS B C 1
ATOM 3581 O O . HIS B 1 138 ? 0.588 -6.871 10.305 1 89 138 HIS B O 1
ATOM 3587 N N . LEU B 1 139 ? 1.775 -8.719 9.906 1 95.25 139 LEU B N 1
ATOM 3588 C CA . LEU B 1 139 ? 0.814 -9.234 8.938 1 95.25 139 LEU B CA 1
ATOM 3589 C C . LEU B 1 139 ? 0.172 -10.516 9.445 1 95.25 139 LEU B C 1
ATOM 3591 O O . LEU B 1 139 ? 0.831 -11.336 10.094 1 95.25 139 LEU B O 1
ATOM 3595 N N . ASN B 1 140 ? -1.054 -10.734 9.078 1 95.19 140 ASN B N 1
ATOM 3596 C CA . ASN B 1 140 ? -1.807 -11.898 9.523 1 95.19 140 ASN B CA 1
ATOM 3597 C C . ASN B 1 140 ? -1.268 -13.188 8.898 1 95.19 140 ASN B C 1
ATOM 3599 O O . ASN B 1 140 ? -0.545 -13.141 7.898 1 95.19 140 ASN B O 1
ATOM 3603 N N . GLN B 1 141 ? -1.596 -14.305 9.539 1 95.81 141 GLN B N 1
ATOM 3604 C CA . GLN B 1 141 ? -1.284 -15.617 9 1 95.81 141 GLN B CA 1
ATOM 3605 C C . GLN B 1 141 ? -2.408 -16.125 8.094 1 95.81 141 GLN B C 1
ATOM 3607 O O . GLN B 1 141 ? -3.533 -15.625 8.164 1 95.81 141 GLN B O 1
ATOM 3612 N N . PRO B 1 142 ? -2.1 -17.078 7.223 1 96.38 142 PRO B N 1
ATOM 3613 C CA . PRO B 1 142 ? -3.166 -17.688 6.414 1 96.38 142 PRO B CA 1
ATOM 3614 C C . PRO B 1 142 ? -4.258 -18.328 7.262 1 96.38 142 PRO B C 1
ATOM 3616 O O . PRO B 1 142 ? -4.012 -18.719 8.406 1 96.38 142 PRO B O 1
ATOM 3619 N N . PRO B 1 143 ? -5.492 -18.406 6.707 1 95.62 143 PRO B N 1
ATOM 3620 C CA . PRO B 1 143 ? -6.57 -19.062 7.465 1 95.62 143 PRO B CA 1
ATOM 3621 C C . PRO B 1 143 ? -6.266 -20.516 7.793 1 95.62 143 PRO B C 1
ATOM 3623 O O . PRO B 1 143 ? -5.664 -21.219 6.98 1 95.62 143 PRO B O 1
ATOM 3626 N N . MET B 1 144 ? -6.754 -20.938 8.922 1 94.06 144 MET B N 1
ATOM 3627 C CA . MET B 1 144 ? -6.457 -22.281 9.43 1 94.06 144 MET B CA 1
ATOM 3628 C C . MET B 1 144 ? -6.918 -23.344 8.445 1 94.06 144 MET B C 1
ATOM 3630 O O . MET B 1 144 ? -6.25 -24.359 8.266 1 94.06 144 MET B O 1
ATOM 3634 N N . VAL B 1 145 ? -8.016 -23.094 7.852 1 94.25 145 VAL B N 1
ATOM 3635 C CA . VAL B 1 145 ? -8.57 -24.078 6.922 1 94.25 145 VAL B CA 1
ATOM 3636 C C . VAL B 1 145 ? -7.598 -24.312 5.77 1 94.25 145 VAL B C 1
ATOM 3638 O O . VAL B 1 145 ? -7.426 -25.438 5.312 1 94.25 145 VAL B O 1
ATOM 3641 N N . PHE B 1 146 ? -6.918 -23.234 5.324 1 97.12 146 PHE B N 1
ATOM 3642 C CA . PHE B 1 146 ? -5.953 -23.359 4.238 1 97.12 146 PHE B CA 1
ATOM 3643 C C . PHE B 1 146 ? -4.656 -23.984 4.738 1 97.12 146 PHE B C 1
ATOM 3645 O O . PHE B 1 146 ? -4.023 -24.766 4.027 1 97.12 146 PHE B O 1
ATOM 3652 N N . GLN B 1 147 ? -4.285 -23.672 5.926 1 96.62 147 GLN B N 1
ATOM 3653 C CA . GLN B 1 147 ? -3.082 -24.266 6.508 1 96.62 147 GLN B CA 1
ATOM 3654 C C . GLN B 1 147 ? -3.223 -25.766 6.672 1 96.62 147 GLN B C 1
ATOM 3656 O O . GLN B 1 147 ? -2.301 -26.531 6.352 1 96.62 147 GLN B O 1
ATOM 3661 N N . GLU B 1 148 ? -4.383 -26.203 7.113 1 95.81 148 GLU B N 1
ATOM 3662 C CA . GLU B 1 148 ? -4.637 -27.625 7.285 1 95.81 148 GLU B CA 1
ATOM 3663 C C . GLU B 1 148 ? -4.684 -28.344 5.941 1 95.81 148 GLU B C 1
ATOM 3665 O O . GLU B 1 148 ? -4.168 -29.453 5.805 1 95.81 148 GLU B O 1
ATOM 3670 N N . ALA B 1 149 ? -5.312 -27.703 5.039 1 96.62 149 ALA B N 1
ATOM 3671 C CA . ALA B 1 149 ? -5.352 -28.281 3.697 1 96.62 149 ALA B CA 1
ATOM 3672 C C . ALA B 1 149 ? -3.947 -28.422 3.121 1 96.62 149 ALA B C 1
ATOM 3674 O O . ALA B 1 149 ? -3.627 -29.438 2.49 1 96.62 149 ALA B O 1
ATOM 3675 N N . ALA B 1 150 ? -3.125 -27.406 3.299 1 96.88 150 ALA B N 1
ATOM 3676 C CA . ALA B 1 150 ? -1.743 -27.453 2.826 1 96.88 150 ALA B CA 1
ATOM 3677 C C . ALA B 1 150 ? -0.97 -28.594 3.496 1 96.88 150 ALA B C 1
ATOM 3679 O O . ALA B 1 150 ? -0.181 -29.281 2.848 1 96.88 150 ALA B O 1
ATOM 3680 N N . LYS B 1 151 ? -1.189 -28.766 4.77 1 95.38 151 LYS B N 1
ATOM 3681 C CA . LYS B 1 151 ? -0.549 -29.859 5.512 1 95.38 151 LYS B CA 1
ATOM 3682 C C . LYS B 1 151 ? -0.96 -31.219 4.957 1 95.38 151 LYS B C 1
ATOM 3684 O O . LYS B 1 151 ? -0.117 -32.094 4.762 1 95.38 151 LYS B O 1
ATOM 3689 N N . ARG B 1 152 ? -2.227 -31.359 4.699 1 94.06 152 ARG B N 1
ATOM 3690 C CA . ARG B 1 152 ? -2.732 -32.594 4.121 1 94.06 152 ARG B CA 1
ATOM 3691 C C . ARG B 1 152 ? -2.119 -32.875 2.75 1 94.06 152 ARG B C 1
ATOM 3693 O O . ARG B 1 152 ? -1.7 -33.969 2.453 1 94.06 152 ARG B O 1
ATOM 3700 N N . LEU B 1 153 ? -2.09 -31.828 2.004 1 94.06 153 LEU B N 1
ATOM 3701 C CA . LEU B 1 153 ? -1.521 -31.953 0.665 1 94.06 153 LEU B CA 1
ATOM 3702 C C . LEU B 1 153 ? -0.049 -32.344 0.733 1 94.06 153 LEU B C 1
ATOM 3704 O O . LEU B 1 153 ? 0.419 -33.156 -0.069 1 94.06 153 LEU B O 1
ATOM 3708 N N . ARG B 1 154 ? 0.637 -31.75 1.605 1 92.56 154 ARG B N 1
ATOM 3709 C CA . ARG B 1 154 ? 2.053 -32.062 1.787 1 92.56 154 ARG B CA 1
ATOM 3710 C C . ARG B 1 154 ? 2.256 -33.531 2.137 1 92.56 154 ARG B C 1
ATOM 3712 O O . ARG B 1 154 ? 3.172 -34.188 1.622 1 92.56 154 ARG B O 1
ATOM 3719 N N . THR B 1 155 ? 1.42 -34.031 2.953 1 92.31 155 THR B N 1
ATOM 3720 C CA . THR B 1 155 ? 1.488 -35.406 3.373 1 92.31 155 THR B CA 1
ATOM 3721 C C . THR B 1 155 ? 1.177 -36.344 2.205 1 92.31 155 THR B C 1
ATOM 3723 O O . THR B 1 155 ? 1.859 -37.344 2.008 1 92.31 155 THR B O 1
ATOM 3726 N N . GLN B 1 156 ? 0.213 -36 1.467 1 90.75 156 GLN B N 1
ATOM 3727 C CA . GLN B 1 156 ? -0.167 -36.812 0.307 1 90.75 156 GLN B CA 1
ATOM 3728 C C . GLN B 1 156 ? 0.956 -36.844 -0.726 1 90.75 156 GLN B C 1
ATOM 3730 O O . GLN B 1 156 ? 1.234 -37.906 -1.31 1 90.75 156 GLN B O 1
ATOM 3735 N N . ARG B 1 157 ? 1.567 -35.75 -0.879 1 87.75 157 ARG B N 1
ATOM 3736 C CA . ARG B 1 157 ? 2.619 -35.625 -1.884 1 87.75 157 ARG B CA 1
ATOM 3737 C C . ARG B 1 157 ? 3.873 -36.375 -1.457 1 87.75 157 ARG B C 1
ATOM 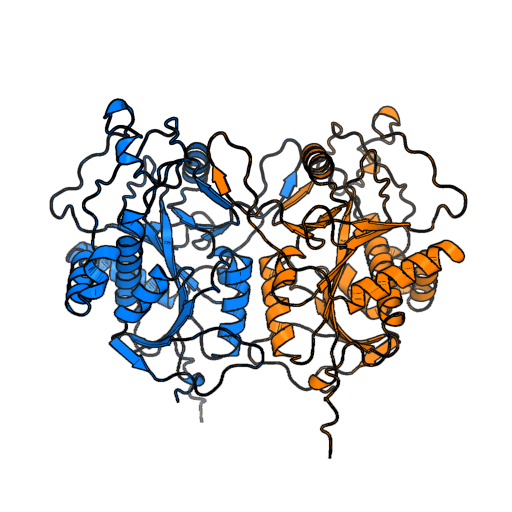3739 O O . ARG B 1 157 ? 4.605 -36.906 -2.299 1 87.75 157 ARG B O 1
ATOM 3746 N N . ASN B 1 158 ? 4.102 -36.469 -0.243 1 85.06 158 ASN B N 1
ATOM 3747 C CA . ASN B 1 158 ? 5.219 -37.25 0.26 1 85.06 158 ASN B CA 1
ATOM 3748 C C . ASN B 1 158 ? 5.039 -38.719 -0.042 1 85.06 158 ASN B C 1
ATOM 3750 O O . ASN B 1 158 ? 6.016 -39.438 -0.311 1 85.06 158 ASN B O 1
ATOM 3754 N N . ALA B 1 159 ? 3.834 -39.125 -0.116 1 84.31 159 ALA B N 1
ATOM 3755 C CA . ALA B 1 159 ? 3.539 -40.562 -0.329 1 84.31 159 ALA B CA 1
ATOM 3756 C C . ALA B 1 159 ? 3.439 -40.875 -1.818 1 84.31 159 ALA B C 1
ATOM 3758 O O . ALA B 1 159 ? 3.986 -41.875 -2.281 1 84.31 159 ALA B O 1
ATOM 3759 N N . LYS B 1 160 ? 2.758 -40.031 -2.533 1 82.5 160 LYS B N 1
ATOM 3760 C CA . LYS B 1 160 ? 2.396 -40.406 -3.902 1 82.5 160 LYS B CA 1
ATOM 3761 C C . LYS B 1 160 ? 3.158 -39.531 -4.914 1 82.5 160 LYS B C 1
ATOM 3763 O O . LYS B 1 160 ? 3.1 -39.812 -6.117 1 82.5 160 LYS B O 1
ATOM 3768 N N . GLY B 1 161 ? 3.902 -38.625 -4.43 1 80.44 161 GLY B N 1
ATOM 3769 C CA . GLY B 1 161 ? 4.516 -37.656 -5.336 1 80.44 161 GLY B CA 1
ATOM 3770 C C . GLY B 1 161 ? 3.574 -36.562 -5.75 1 80.44 161 GLY B C 1
ATOM 3771 O O . GLY B 1 161 ? 2.416 -36.531 -5.328 1 80.44 161 GLY B O 1
ATOM 3772 N N . ASN B 1 162 ? 4.148 -35.531 -6.395 1 79.69 162 ASN B N 1
ATOM 3773 C CA . ASN B 1 162 ? 3.295 -34.438 -6.852 1 79.69 162 ASN B CA 1
ATOM 3774 C C . ASN B 1 162 ? 2.941 -34.594 -8.328 1 79.69 162 ASN B C 1
ATOM 3776 O O . ASN B 1 162 ? 3.639 -35.281 -9.07 1 79.69 162 ASN B O 1
ATOM 3780 N N . GLN B 1 163 ? 1.76 -34.062 -8.727 1 87.31 163 GLN B N 1
ATOM 3781 C CA . GLN B 1 163 ? 1.252 -34.188 -10.086 1 87.31 163 GLN B CA 1
ATOM 3782 C C . GLN B 1 163 ? 0.908 -32.812 -10.672 1 87.31 163 GLN B C 1
ATOM 3784 O O . GLN B 1 163 ? -0.082 -32.656 -11.391 1 87.31 163 GLN B O 1
ATOM 3789 N N . LEU B 1 164 ? 1.71 -31.828 -10.227 1 94.38 164 LEU B N 1
ATOM 3790 C CA . LEU B 1 164 ? 1.397 -30.469 -10.672 1 94.38 164 LEU B CA 1
ATOM 3791 C C . LEU B 1 164 ? 1.658 -30.312 -12.164 1 94.38 164 LEU B C 1
ATOM 3793 O O . LEU B 1 164 ? 0.85 -29.719 -12.883 1 94.38 164 LEU B O 1
ATOM 3797 N N . HIS B 1 165 ? 2.777 -30.875 -12.578 1 94 165 HIS B N 1
ATOM 3798 C CA . HIS B 1 165 ? 3.09 -30.812 -14 1 94 165 HIS B CA 1
ATOM 3799 C C . HIS B 1 165 ? 2.023 -31.516 -14.828 1 94 165 HIS B C 1
ATOM 3801 O O . HIS B 1 165 ? 1.596 -30.984 -15.867 1 94 165 HIS B O 1
ATOM 3807 N N . ASN B 1 166 ? 1.595 -32.656 -14.398 1 93.62 166 ASN B N 1
ATOM 3808 C CA . ASN B 1 166 ? 0.551 -33.375 -15.102 1 93.62 166 ASN B CA 1
ATOM 3809 C C . ASN B 1 166 ? -0.763 -32.625 -15.133 1 93.62 166 ASN B C 1
ATOM 3811 O O . ASN B 1 166 ? -1.483 -32.656 -16.125 1 93.62 166 ASN B O 1
ATOM 3815 N N . ALA B 1 167 ? -1.035 -32.031 -14.031 1 95.75 167 ALA B N 1
ATOM 3816 C CA . ALA B 1 167 ? -2.244 -31.203 -13.977 1 95.75 167 ALA B CA 1
ATOM 3817 C C . ALA B 1 167 ? -2.193 -30.078 -15.016 1 95.75 167 ALA B C 1
ATOM 3819 O O . ALA B 1 167 ? -3.197 -29.781 -15.672 1 95.75 167 ALA B O 1
ATOM 3820 N N . VAL B 1 168 ? -1.054 -29.484 -15.18 1 97.31 168 VAL B N 1
ATOM 3821 C CA . VAL B 1 168 ? -0.876 -28.406 -16.156 1 97.31 168 VAL B CA 1
ATOM 3822 C C . VAL B 1 168 ? -1.055 -28.969 -17.578 1 97.31 168 VAL B C 1
ATOM 3824 O O . VAL B 1 168 ? -1.777 -28.391 -18.391 1 97.31 168 VAL B O 1
ATOM 3827 N N . LEU B 1 169 ? -0.454 -30.109 -17.828 1 96.19 169 LEU B N 1
ATOM 3828 C CA . LEU B 1 169 ? -0.559 -30.734 -19.141 1 96.19 169 LEU B CA 1
ATOM 3829 C C . LEU B 1 169 ? -2.012 -31.062 -19.469 1 96.19 169 LEU B C 1
ATOM 3831 O O . LEU B 1 169 ? -2.475 -30.781 -20.578 1 96.19 169 LEU B O 1
ATOM 3835 N N . THR B 1 170 ? -2.676 -31.625 -18.547 1 97.44 170 THR B N 1
ATOM 3836 C CA . THR B 1 170 ? -4.074 -32 -18.734 1 97.44 170 THR B CA 1
ATOM 3837 C C . THR B 1 170 ? -4.918 -30.766 -19.062 1 97.44 170 THR B C 1
ATOM 3839 O O . THR B 1 170 ? -5.777 -30.812 -19.938 1 97.44 170 THR B O 1
ATOM 3842 N N . THR B 1 171 ? -4.672 -29.719 -18.328 1 97.75 171 THR B N 1
ATOM 3843 C CA . THR B 1 171 ? -5.418 -28.484 -18.547 1 97.75 171 THR B CA 1
ATOM 3844 C C . THR B 1 171 ? -5.098 -27.891 -19.922 1 97.75 171 THR B C 1
ATOM 3846 O O . THR B 1 171 ? -5.992 -27.438 -20.625 1 97.75 171 THR B O 1
ATOM 3849 N N . LEU B 1 172 ? -3.865 -27.922 -20.281 1 97.69 172 LEU B N 1
ATOM 3850 C CA . LEU B 1 172 ? -3.453 -27.359 -21.562 1 97.69 172 LEU B CA 1
ATOM 3851 C C . LEU B 1 172 ? -4 -28.172 -22.734 1 97.69 172 LEU B C 1
ATOM 3853 O O . LEU B 1 172 ? -4.207 -27.641 -23.828 1 97.69 172 LEU B O 1
ATOM 3857 N N . ASP B 1 173 ? -4.223 -29.453 -22.531 1 97.81 173 ASP B N 1
ATOM 3858 C CA . ASP B 1 173 ? -4.867 -30.281 -23.547 1 97.81 173 ASP B CA 1
ATOM 3859 C C . ASP B 1 173 ? -6.281 -29.781 -23.844 1 97.81 173 ASP B C 1
ATOM 3861 O O . ASP B 1 173 ? -6.742 -29.859 -24.984 1 97.81 173 ASP B O 1
ATOM 3865 N N . LYS B 1 174 ? -6.938 -29.328 -22.844 1 97.25 174 LYS B N 1
ATOM 3866 C CA . LYS B 1 174 ? -8.289 -28.797 -22.984 1 97.25 174 LYS B CA 1
ATOM 3867 C C . LYS B 1 174 ? -8.273 -27.422 -23.625 1 97.25 174 LYS B C 1
ATOM 3869 O O . LYS B 1 174 ? -9.258 -27 -24.234 1 97.25 174 LYS B O 1
ATOM 3874 N N . TYR B 1 175 ? -7.137 -26.75 -23.406 1 97.25 175 TYR B N 1
ATOM 3875 C CA . TYR B 1 175 ? -6.988 -25.406 -23.938 1 97.25 175 TYR B CA 1
ATOM 3876 C C . TYR B 1 175 ? -5.738 -25.297 -24.812 1 97.25 175 TYR B C 1
ATOM 3878 O O . TYR B 1 175 ? -4.805 -24.562 -24.469 1 97.25 175 TYR B O 1
ATOM 3886 N N . PRO B 1 176 ? -5.742 -25.797 -25.984 1 96.25 176 PRO B N 1
ATOM 3887 C CA . PRO B 1 176 ? -4.535 -25.906 -26.812 1 96.25 176 PRO B CA 1
ATOM 3888 C C . PRO B 1 176 ? -3.955 -24.562 -27.203 1 96.25 176 PRO B C 1
ATOM 3890 O O . PRO B 1 176 ? -2.746 -24.438 -27.422 1 96.25 176 PRO B O 1
ATOM 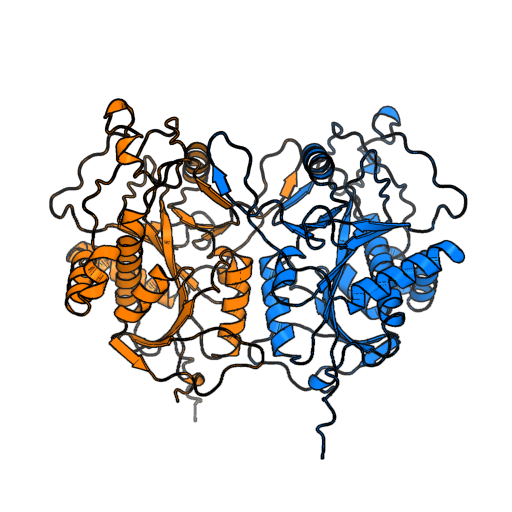3893 N N . LYS B 1 177 ? -4.773 -23.516 -27.266 1 97.12 177 LYS B N 1
ATOM 3894 C CA . LYS B 1 177 ? -4.309 -22.188 -27.672 1 97.12 177 LYS B CA 1
ATOM 3895 C C . LYS B 1 177 ? -3.35 -21.609 -26.641 1 97.12 177 LYS B C 1
ATOM 3897 O O . LYS B 1 177 ? -2.598 -20.672 -26.938 1 97.12 177 LYS B O 1
ATOM 3902 N N . LEU B 1 178 ? -3.365 -22.156 -25.422 1 97.75 178 LEU B N 1
ATOM 3903 C CA . LEU B 1 178 ? -2.537 -21.641 -24.328 1 97.75 178 LEU B CA 1
ATOM 3904 C C . LEU B 1 178 ? -1.188 -22.359 -24.297 1 97.75 178 LEU B C 1
ATOM 3906 O O . LEU B 1 178 ? -0.285 -21.938 -23.562 1 97.75 178 LEU B O 1
ATOM 3910 N N . GLN B 1 179 ? -0.972 -23.344 -25.062 1 96.38 179 GLN B N 1
ATOM 3911 C CA . GLN B 1 179 ? 0.202 -24.203 -24.984 1 96.38 179 GLN B CA 1
ATOM 3912 C C . GLN B 1 179 ? 1.488 -23.406 -25.172 1 96.38 179 GLN B C 1
ATOM 3914 O O . GLN B 1 179 ? 2.449 -23.578 -24.406 1 96.38 179 GLN B O 1
ATOM 3919 N N . LYS B 1 180 ? 1.532 -22.562 -26.078 1 94.88 180 LYS B N 1
ATOM 3920 C CA . LYS B 1 180 ? 2.748 -21.828 -26.438 1 94.88 180 LYS B CA 1
ATOM 3921 C C . LYS B 1 180 ? 3.188 -20.906 -25.297 1 94.88 180 LYS B C 1
ATOM 3923 O O . LYS B 1 180 ? 4.359 -20.906 -24.906 1 94.88 180 LYS B O 1
ATOM 3928 N N . LYS B 1 181 ? 2.266 -20.266 -24.672 1 96.12 181 LYS B N 1
ATOM 3929 C CA . LYS B 1 181 ? 2.598 -19.234 -23.703 1 96.12 181 LYS B CA 1
ATOM 3930 C C . LYS B 1 181 ? 2.602 -19.797 -22.281 1 96.12 181 LYS B C 1
ATOM 3932 O O . LYS B 1 181 ? 3.277 -19.266 -21.406 1 96.12 181 LYS B O 1
ATOM 3937 N N . TYR B 1 182 ? 1.892 -20.906 -22.047 1 98 182 TYR B N 1
ATOM 3938 C CA . TYR B 1 182 ? 1.666 -21.344 -20.672 1 98 182 TYR B CA 1
ATOM 3939 C C . TYR B 1 182 ? 2.27 -22.734 -20.422 1 98 182 TYR B C 1
ATOM 3941 O O . TYR B 1 182 ? 2.254 -23.234 -19.297 1 98 182 TYR B O 1
ATOM 3949 N N . GLY B 1 183 ? 2.773 -23.328 -21.5 1 96.75 183 GLY B N 1
ATOM 3950 C CA . GLY B 1 183 ? 3.477 -24.594 -21.344 1 96.75 183 GLY B CA 1
ATOM 3951 C C . GLY B 1 183 ? 4.875 -24.438 -20.781 1 96.75 183 GLY B C 1
ATOM 3952 O O . GLY B 1 183 ? 5.395 -23.328 -20.719 1 96.75 183 GLY B O 1
ATOM 3953 N N . ARG B 1 184 ? 5.441 -25.547 -20.328 1 94.88 184 ARG B N 1
ATOM 3954 C CA . ARG B 1 184 ? 6.809 -25.5 -19.828 1 94.88 184 ARG B CA 1
ATOM 3955 C C . ARG B 1 184 ? 7.785 -25.109 -20.938 1 94.88 184 ARG B C 1
ATOM 3957 O O . ARG B 1 184 ? 7.824 -25.734 -21.984 1 94.88 184 ARG B O 1
ATOM 3964 N N . PRO B 1 185 ? 8.523 -24.078 -20.641 1 93.06 185 PRO B N 1
ATOM 3965 C CA . PRO B 1 185 ? 9.453 -23.656 -21.688 1 93.06 185 PRO B CA 1
ATOM 3966 C C . PRO B 1 185 ? 10.656 -24.594 -21.828 1 93.06 185 PRO B C 1
ATOM 3968 O O . PRO B 1 185 ? 10.945 -25.359 -20.906 1 93.06 185 PRO B O 1
ATOM 3971 N N . SER B 1 186 ? 11.336 -24.469 -22.984 1 89.19 186 SER B N 1
ATOM 3972 C CA . SER B 1 186 ? 12.547 -25.25 -23.234 1 89.19 186 SER B CA 1
ATOM 3973 C C . SER B 1 186 ? 13.781 -24.562 -22.672 1 89.19 186 SER B C 1
ATOM 3975 O O . SER B 1 186 ? 14.844 -25.172 -22.547 1 89.19 186 SER B O 1
ATOM 3977 N N . THR B 1 187 ? 13.562 -23.328 -22.359 1 86.31 187 THR B N 1
ATOM 3978 C CA . THR B 1 187 ? 14.68 -22.594 -21.781 1 86.31 187 THR B CA 1
ATOM 3979 C C . THR B 1 187 ? 15.125 -23.234 -20.469 1 86.31 187 THR B C 1
ATOM 3981 O O . THR B 1 187 ? 14.297 -23.5 -19.594 1 86.31 187 THR B O 1
ATOM 3984 N N . PRO B 1 188 ? 16.406 -23.453 -20.344 1 85.69 188 PRO B N 1
ATOM 3985 C CA . PRO B 1 188 ? 16.891 -24.141 -19.141 1 85.69 188 PRO B CA 1
ATOM 3986 C C . PRO B 1 188 ? 16.797 -23.266 -17.891 1 85.69 188 PRO B C 1
ATOM 3988 O O . PRO B 1 188 ? 16.828 -22.031 -17.984 1 85.69 188 PRO B O 1
ATOM 3991 N N . ASP B 1 189 ? 16.656 -23.875 -16.781 1 91.06 189 ASP B N 1
ATOM 3992 C CA . ASP B 1 189 ? 16.703 -23.234 -15.469 1 91.06 189 ASP B CA 1
ATOM 3993 C C . ASP B 1 189 ? 18.141 -22.875 -15.102 1 91.06 189 ASP B C 1
ATOM 3995 O O . ASP B 1 189 ? 18.922 -23.75 -14.719 1 91.06 189 ASP B O 1
ATOM 3999 N N . GLN B 1 190 ? 18.484 -21.625 -15.203 1 89.75 190 GLN B N 1
ATOM 4000 C CA . GLN B 1 190 ? 19.844 -21.172 -14.93 1 89.75 190 GLN B CA 1
ATOM 4001 C C . GLN B 1 190 ? 19.859 -20.125 -13.82 1 89.75 190 GLN B C 1
ATOM 4003 O O . GLN B 1 190 ? 19.156 -19.125 -13.898 1 89.75 190 GLN B O 1
ATOM 4008 N N . LEU B 1 191 ? 20.625 -20.391 -12.82 1 93.94 191 LEU B N 1
ATOM 4009 C CA . LEU B 1 191 ? 20.875 -19.438 -11.75 1 93.94 191 LEU B CA 1
ATOM 4010 C C . LEU B 1 191 ? 22.281 -18.828 -11.875 1 93.94 191 LEU B C 1
ATOM 4012 O O . LEU B 1 191 ? 23.266 -19.562 -11.789 1 93.94 191 LEU B O 1
ATOM 4016 N N . TYR B 1 192 ? 22.344 -17.578 -12.055 1 92.75 192 TYR B N 1
ATOM 4017 C CA . TYR B 1 192 ? 23.625 -16.922 -12.227 1 92.75 192 TYR B CA 1
ATOM 4018 C C . TYR B 1 192 ? 24.203 -16.5 -10.883 1 92.75 192 TYR B C 1
ATOM 4020 O O . TYR B 1 192 ? 23.469 -16.266 -9.922 1 92.75 192 TYR B O 1
ATOM 4028 N N . LEU B 1 193 ? 25.516 -16.391 -10.914 1 93.94 193 LEU B N 1
ATOM 4029 C CA . LEU B 1 193 ? 26.203 -15.836 -9.75 1 93.94 193 LEU B CA 1
ATOM 4030 C C . LEU B 1 193 ? 25.766 -14.398 -9.508 1 93.94 193 LEU B C 1
ATOM 4032 O O . LEU B 1 193 ? 25.469 -13.664 -10.453 1 93.94 193 LEU B O 1
ATOM 4036 N N . PRO B 1 194 ? 25.75 -13.992 -8.258 1 93.31 194 PRO B N 1
ATOM 4037 C CA . PRO B 1 194 ? 25.188 -12.688 -7.902 1 93.31 194 PRO B CA 1
ATOM 4038 C C . PRO B 1 194 ? 25.938 -11.531 -8.555 1 93.31 194 PRO B C 1
ATOM 4040 O O . PRO B 1 194 ? 25.344 -10.461 -8.781 1 93.31 194 PRO B O 1
ATOM 4043 N N . ASP B 1 195 ? 27.141 -11.711 -8.898 1 90.69 195 ASP B N 1
ATOM 4044 C CA . ASP B 1 195 ? 27.938 -10.617 -9.422 1 90.69 195 ASP B CA 1
ATOM 4045 C C . ASP B 1 195 ? 27.781 -10.492 -10.938 1 90.69 195 ASP B C 1
ATOM 4047 O O . ASP B 1 195 ? 28.266 -9.539 -11.547 1 90.69 195 ASP B O 1
ATOM 4051 N N . VAL B 1 196 ? 27.078 -11.461 -11.539 1 89.5 196 VAL B N 1
ATOM 4052 C CA . VAL B 1 196 ? 26.812 -11.406 -12.977 1 89.5 196 VAL B CA 1
ATOM 4053 C C . VAL B 1 196 ? 25.625 -10.484 -13.258 1 89.5 196 VAL B C 1
ATOM 4055 O O . VAL B 1 196 ? 24.516 -10.727 -12.781 1 89.5 196 VAL B O 1
ATOM 4058 N N . ILE B 1 197 ? 25.875 -9.414 -13.961 1 88.12 197 ILE B N 1
ATOM 4059 C CA . ILE B 1 197 ? 24.844 -8.422 -14.273 1 88.12 197 ILE B CA 1
ATOM 4060 C C . ILE B 1 197 ? 24.484 -8.5 -15.758 1 88.12 197 ILE B C 1
ATOM 4062 O O . ILE B 1 197 ? 25.359 -8.516 -16.609 1 88.12 197 ILE B O 1
ATOM 4066 N N . HIS B 1 198 ? 23.203 -8.602 -15.977 1 83.38 198 HIS B N 1
ATOM 4067 C CA . HIS B 1 198 ? 22.734 -8.688 -17.359 1 83.38 198 HIS B CA 1
ATOM 4068 C C . HIS B 1 198 ? 22.219 -7.344 -17.844 1 83.38 198 HIS B C 1
ATOM 4070 O O . HIS B 1 198 ? 21.672 -6.562 -17.078 1 83.38 198 HIS B O 1
ATOM 4076 N N . SER B 1 199 ? 22.625 -6.824 -19.047 1 70.19 199 SER B N 1
ATOM 4077 C CA . SER B 1 199 ? 22.203 -5.543 -19.594 1 70.19 199 SER B CA 1
ATOM 4078 C C . SER B 1 199 ? 20.703 -5.531 -19.875 1 70.19 199 SER B C 1
ATOM 4080 O O . SER B 1 199 ? 20.125 -6.551 -20.266 1 70.19 199 SER B O 1
ATOM 4082 N N . GLU B 1 200 ? 20.016 -4.602 -19.281 1 62.44 200 GLU B N 1
ATOM 4083 C CA . GLU B 1 200 ? 18.562 -4.43 -19.406 1 62.44 200 GLU B CA 1
ATOM 4084 C C . GLU B 1 200 ? 18.156 -4.172 -20.859 1 62.44 200 GLU B C 1
ATOM 4086 O O . GLU B 1 200 ? 16.969 -4.152 -21.188 1 62.44 200 GLU B O 1
ATOM 4091 N N . THR B 1 201 ? 19.141 -3.658 -21.672 1 53.12 201 THR B N 1
ATOM 4092 C CA . THR B 1 201 ? 18.703 -3.057 -22.922 1 53.12 201 THR B CA 1
ATOM 4093 C C . THR B 1 201 ? 17.734 -3.982 -23.656 1 53.12 201 THR B C 1
ATOM 4095 O O . THR B 1 201 ? 16.734 -3.531 -24.203 1 53.12 201 THR B O 1
ATOM 4098 N N . ASP B 1 202 ? 18.312 -4.969 -24.578 1 45.03 202 ASP B N 1
ATOM 4099 C CA . ASP B 1 202 ? 17.734 -5.473 -25.828 1 45.03 202 ASP B CA 1
ATOM 4100 C C . ASP B 1 202 ? 16.688 -6.559 -25.547 1 45.03 202 ASP B C 1
ATOM 4102 O O . ASP B 1 202 ? 16.812 -7.293 -24.562 1 45.03 202 ASP B O 1
ATOM 4106 N N . ASP B 1 203 ? 15.484 -6.32 -26.062 1 46.91 203 ASP B N 1
ATOM 4107 C CA . ASP B 1 203 ? 14.477 -7.355 -26.281 1 46.91 203 ASP B CA 1
ATOM 4108 C C . ASP B 1 203 ? 15.117 -8.742 -26.359 1 46.91 203 ASP B C 1
ATOM 4110 O O . ASP B 1 203 ? 14.438 -9.727 -26.672 1 46.91 203 ASP B O 1
ATOM 4114 N N . SER B 1 204 ? 16.406 -8.773 -26.469 1 46.28 204 SER B N 1
ATOM 4115 C CA . SER B 1 204 ? 17.016 -10.055 -26.812 1 46.28 204 SER B CA 1
ATOM 4116 C C . SER B 1 204 ? 17.062 -10.984 -25.609 1 46.28 204 SER B C 1
ATOM 4118 O O . SER B 1 204 ? 17.219 -10.531 -24.469 1 46.28 204 SER B O 1
ATOM 4120 N N . THR B 1 205 ? 16.5 -12.117 -25.688 1 52.28 205 THR B N 1
ATOM 4121 C CA . THR B 1 205 ? 16.609 -13.25 -24.781 1 52.28 205 THR B CA 1
ATOM 4122 C C . THR B 1 205 ? 18.031 -13.328 -24.203 1 52.28 205 THR B C 1
ATOM 4124 O O . THR B 1 205 ? 19 -13.305 -24.938 1 52.28 205 THR B O 1
ATOM 4127 N N . CYS B 1 206 ? 18.219 -12.727 -22.969 1 56.25 206 CYS B N 1
ATOM 4128 C CA . CYS B 1 206 ? 19.469 -12.789 -22.219 1 56.25 206 CYS B CA 1
ATOM 4129 C C . CYS B 1 206 ? 20.328 -13.969 -22.672 1 56.25 206 CYS B C 1
ATOM 4131 O O . CYS B 1 206 ? 21.547 -13.953 -22.531 1 56.25 206 CYS B O 1
ATOM 4133 N N . PHE B 1 207 ? 19.703 -15.031 -23.094 1 52.75 207 PHE B N 1
ATOM 4134 C CA . PHE B 1 207 ? 20.484 -16.219 -23.406 1 52.75 207 PHE B CA 1
ATOM 4135 C C . PHE B 1 207 ? 21.578 -15.906 -24.406 1 52.75 207 PHE B C 1
ATOM 4137 O O . PHE B 1 207 ? 22.688 -16.422 -24.312 1 52.75 207 PHE B O 1
ATOM 4144 N N . GLN B 1 208 ? 21.109 -15.117 -25.297 1 51.19 208 GLN B N 1
ATOM 4145 C CA . GLN B 1 208 ? 22.125 -14.93 -26.344 1 51.19 208 GLN B CA 1
ATOM 4146 C C . GLN B 1 208 ? 23.281 -14.078 -25.828 1 51.19 208 GLN B C 1
ATOM 4148 O O . GLN B 1 208 ? 24.438 -14.32 -26.188 1 51.19 208 GLN B O 1
ATOM 4153 N N . ASP B 1 209 ? 22.938 -13.195 -24.953 1 53.5 209 ASP B N 1
ATOM 4154 C CA . ASP B 1 209 ? 23.984 -12.25 -24.578 1 53.5 209 ASP B CA 1
ATOM 4155 C C . ASP B 1 209 ? 24.641 -12.656 -23.266 1 53.5 209 ASP B C 1
ATOM 4157 O O . ASP B 1 209 ? 25.828 -12.414 -23.047 1 53.5 209 ASP B O 1
ATOM 4161 N N . CYS B 1 210 ? 23.891 -13.094 -22.359 1 59 210 CYS B N 1
ATOM 4162 C CA . CYS B 1 210 ? 24.469 -13.289 -21.047 1 59 210 CYS B CA 1
ATOM 4163 C C . CYS B 1 210 ? 25.234 -14.602 -20.969 1 59 210 CYS B C 1
ATOM 4165 O O . CYS B 1 210 ? 25.969 -14.852 -20.016 1 59 210 CYS B O 1
ATOM 4167 N N . GLY B 1 211 ? 25.516 -15.195 -22.094 1 58.16 211 GLY B N 1
ATOM 4168 C CA . GLY B 1 211 ? 26.406 -16.328 -22.281 1 58.16 211 GLY B CA 1
ATOM 4169 C C . GLY B 1 211 ? 26.109 -17.484 -21.344 1 58.16 211 GLY B C 1
ATOM 4170 O O . GLY B 1 211 ? 25.453 -17.312 -20.312 1 58.16 211 GLY B O 1
ATOM 4171 N N . SER B 1 212 ? 25.984 -18.75 -21.688 1 66.88 212 SER B N 1
ATOM 4172 C CA . SER B 1 212 ? 25.891 -20.047 -21.016 1 66.88 212 SER B CA 1
ATOM 4173 C C . SER B 1 212 ? 27.25 -20.469 -20.469 1 66.88 212 SER B C 1
ATOM 4175 O O . SER B 1 212 ? 27.547 -21.672 -20.391 1 66.88 212 SER B O 1
ATOM 4177 N N . ASP B 1 213 ? 27.984 -19.344 -20.188 1 78.06 213 ASP B N 1
ATOM 4178 C CA . ASP B 1 213 ? 29.266 -19.719 -19.594 1 78.06 213 ASP B CA 1
ATOM 4179 C C . ASP B 1 213 ? 29.047 -20.359 -18.219 1 78.06 213 ASP B C 1
ATOM 4181 O O . ASP B 1 213 ? 28.531 -19.719 -17.297 1 78.06 213 ASP B O 1
ATOM 4185 N N . PRO B 1 214 ? 29.406 -21.562 -18.109 1 85.31 214 PRO B N 1
ATOM 4186 C CA . PRO B 1 214 ? 29.219 -22.297 -16.844 1 85.31 214 PRO B CA 1
ATOM 4187 C C . PRO B 1 214 ? 29.859 -21.609 -15.656 1 85.31 214 PRO B C 1
ATOM 4189 O O . PRO B 1 214 ? 29.422 -21.781 -14.516 1 85.31 214 PRO B O 1
ATOM 4192 N N . SER B 1 215 ? 30.906 -20.812 -15.914 1 88.69 215 SER B N 1
ATOM 4193 C CA . SER B 1 215 ? 31.594 -20.141 -14.82 1 88.69 215 SER B CA 1
ATOM 4194 C C . SER B 1 215 ? 30.734 -19.031 -14.219 1 88.69 215 SER B C 1
ATOM 4196 O O . SER B 1 215 ? 31 -18.562 -13.109 1 88.69 215 SER B O 1
ATOM 4198 N N . SER B 1 216 ? 29.703 -18.656 -14.953 1 91.12 216 SER B N 1
ATOM 4199 C CA . SER B 1 216 ? 28.828 -17.578 -14.484 1 91.12 216 SER B CA 1
ATOM 4200 C C . SER B 1 216 ? 27.609 -18.141 -13.766 1 91.12 216 SER B C 1
ATOM 4202 O O . SER B 1 216 ? 26.812 -17.391 -13.211 1 91.12 216 SER B O 1
ATOM 4204 N N . LEU B 1 217 ? 27.594 -19.438 -13.734 1 92.69 217 LEU B N 1
ATOM 4205 C CA . LEU B 1 217 ? 26.406 -20.078 -13.195 1 92.69 217 LEU B CA 1
ATOM 4206 C C . LEU B 1 217 ? 26.703 -20.719 -11.844 1 92.69 217 LEU B C 1
ATOM 4208 O O . LEU B 1 217 ? 27.828 -21.156 -11.586 1 92.69 217 LEU B O 1
ATOM 4212 N N . VAL B 1 218 ? 25.719 -20.703 -11 1 93.56 218 VAL B N 1
ATOM 4213 C CA . VAL B 1 218 ? 25.797 -21.469 -9.758 1 93.56 218 VAL B CA 1
ATOM 4214 C C . VAL B 1 218 ? 25.656 -22.953 -10.055 1 93.56 218 VAL B C 1
ATOM 4216 O O . VAL B 1 218 ? 24.734 -23.375 -10.758 1 93.56 218 VAL B O 1
ATOM 4219 N N . ASP B 1 219 ? 26.594 -23.75 -9.523 1 90.25 219 ASP B N 1
ATOM 4220 C CA . ASP B 1 219 ? 26.516 -25.203 -9.711 1 90.25 219 ASP B CA 1
ATOM 4221 C C . ASP B 1 219 ? 25.469 -25.812 -8.797 1 90.25 219 ASP B C 1
ATOM 4223 O O . ASP B 1 219 ? 25.562 -25.734 -7.57 1 90.25 219 ASP B O 1
ATOM 4227 N N . ARG B 1 220 ? 24.469 -26.359 -9.438 1 90.38 220 ARG B N 1
ATOM 4228 C CA . ARG B 1 220 ? 23.391 -26.984 -8.68 1 90.38 220 ARG B CA 1
ATOM 4229 C C . ARG B 1 220 ? 23.188 -28.438 -9.117 1 90.38 220 ARG B C 1
ATOM 4231 O O . ARG B 1 220 ? 23.188 -28.734 -10.312 1 90.38 220 ARG B O 1
ATOM 4238 N N . ALA B 1 221 ? 23.016 -29.312 -8.156 1 86.12 221 ALA B N 1
ATOM 4239 C CA . ALA B 1 221 ? 22.781 -30.719 -8.461 1 86.12 221 ALA B CA 1
ATOM 4240 C C . ALA B 1 221 ? 21.469 -30.922 -9.211 1 86.12 221 ALA B C 1
ATOM 4242 O O . ALA B 1 221 ? 20.484 -30.25 -8.93 1 86.12 221 ALA B O 1
ATOM 4243 N N . GLN B 1 222 ? 21.594 -31.812 -10.172 1 82.19 222 GLN B N 1
ATOM 4244 C CA . GLN B 1 222 ? 20.359 -32.125 -10.891 1 82.19 222 GLN B CA 1
ATOM 4245 C C . GLN B 1 222 ? 19.359 -32.844 -9.977 1 82.19 222 GLN B C 1
ATOM 4247 O O . GLN B 1 222 ? 19.75 -33.688 -9.164 1 82.19 222 GLN B O 1
ATOM 4252 N N . ARG B 1 223 ? 18.156 -32.344 -9.992 1 82.38 223 ARG B N 1
ATOM 4253 C CA . ARG B 1 223 ? 17.109 -33.031 -9.25 1 82.38 223 ARG B CA 1
ATOM 4254 C C . ARG B 1 223 ? 16.844 -34.406 -9.844 1 82.38 223 ARG B C 1
ATOM 4256 O O . ARG B 1 223 ? 17.062 -34.625 -11.039 1 82.38 223 ARG B O 1
ATOM 4263 N N . SER B 1 224 ? 16.797 -35.5 -8.891 1 61.38 224 SER B N 1
ATOM 4264 C CA . SER B 1 224 ? 16.562 -36.875 -9.367 1 61.38 224 SER B CA 1
ATOM 4265 C C . SER B 1 224 ? 15.508 -36.906 -10.469 1 61.38 224 SER B C 1
ATOM 4267 O O . SER B 1 224 ? 14.898 -35.875 -10.773 1 61.38 224 SER B O 1
ATOM 4269 N N . ARG B 1 225 ? 15.062 -38.125 -10.875 1 56.41 225 ARG B N 1
ATOM 4270 C CA . ARG B 1 225 ? 14.32 -38.625 -12.023 1 56.41 225 ARG B CA 1
ATOM 4271 C C . ARG B 1 225 ? 13.156 -37.719 -12.359 1 56.41 225 ARG B C 1
ATOM 4273 O O . ARG B 1 225 ? 12.867 -37.469 -13.539 1 56.41 225 ARG B O 1
ATOM 4280 N N . CYS B 1 226 ? 12.141 -37.562 -11.516 1 58.09 226 CYS B N 1
ATOM 4281 C CA . CYS B 1 226 ? 10.984 -36.906 -12.125 1 58.09 226 CYS B CA 1
ATOM 4282 C C . CYS B 1 226 ? 11.219 -35.406 -12.289 1 58.09 226 CYS B C 1
ATOM 4284 O O . CYS B 1 226 ? 10.617 -34.594 -11.594 1 58.09 226 CYS B O 1
ATOM 4286 N N . GLU B 1 227 ? 12.375 -35.062 -13.07 1 60.62 227 GLU B N 1
ATOM 4287 C CA . GLU B 1 227 ? 13.086 -33.812 -13.227 1 60.62 227 GLU B CA 1
ATOM 4288 C C . GLU B 1 227 ? 12.125 -32.656 -13.539 1 60.62 227 GLU B C 1
ATOM 4290 O O . GLU B 1 227 ? 12.352 -31.516 -13.148 1 60.62 227 GLU B O 1
ATOM 4295 N N . PHE B 1 228 ? 10.992 -33.031 -14.039 1 71.62 228 PHE B N 1
ATOM 4296 C CA . PHE B 1 228 ? 10.164 -31.953 -14.555 1 71.62 228 PHE B CA 1
ATOM 4297 C C . PHE B 1 228 ? 9.07 -31.594 -13.555 1 71.62 228 PHE B C 1
ATOM 4299 O O . PHE B 1 228 ? 8.359 -30.609 -13.75 1 71.62 228 PHE B O 1
ATOM 4306 N N . GLU B 1 229 ? 9.125 -32.312 -12.453 1 86.19 229 GLU B N 1
ATOM 4307 C CA . GLU B 1 229 ? 8.039 -32 -11.523 1 86.19 229 GLU B CA 1
ATOM 4308 C C . GLU B 1 229 ? 8.391 -30.844 -10.609 1 86.19 229 GLU B C 1
ATOM 4310 O O . GLU B 1 229 ? 9.414 -30.875 -9.922 1 86.19 229 GLU B O 1
ATOM 4315 N N . PRO B 1 230 ? 7.504 -29.875 -10.602 1 93.56 230 PRO B N 1
ATOM 4316 C CA . PRO B 1 230 ? 7.746 -28.734 -9.703 1 93.56 230 PRO B CA 1
ATOM 4317 C C . PRO B 1 230 ? 7.762 -29.141 -8.234 1 93.56 230 PRO B C 1
ATOM 4319 O O . PRO B 1 230 ? 6.996 -30.016 -7.82 1 93.56 230 PRO B O 1
ATOM 4322 N N . THR B 1 231 ? 8.648 -28.594 -7.496 1 93.94 231 THR B N 1
ATOM 4323 C CA . THR B 1 231 ? 8.672 -28.766 -6.047 1 93.94 231 THR B CA 1
ATOM 4324 C C . THR B 1 231 ? 7.844 -27.672 -5.363 1 93.94 231 THR B C 1
ATOM 4326 O O . THR B 1 231 ? 7.832 -26.531 -5.805 1 93.94 231 THR B O 1
ATOM 4329 N N . VAL B 1 232 ? 7.141 -28.062 -4.285 1 96.75 232 VAL B N 1
ATOM 4330 C CA . VAL B 1 232 ? 6.395 -27.094 -3.494 1 96.75 232 VAL B CA 1
ATOM 4331 C C . VAL B 1 232 ? 7.195 -26.719 -2.248 1 96.75 232 VAL B C 1
ATOM 4333 O O . VAL B 1 232 ? 7.59 -27.594 -1.471 1 96.75 232 VAL B O 1
ATOM 4336 N N . HIS B 1 233 ? 7.5 -25.5 -2.121 1 96.88 233 HIS B N 1
ATOM 4337 C CA . HIS B 1 233 ? 8.203 -24.953 -0.962 1 96.88 233 HIS B CA 1
ATOM 4338 C C . HIS B 1 233 ? 7.242 -24.219 -0.039 1 96.88 233 HIS B C 1
ATOM 4340 O O . HIS B 1 233 ? 6.352 -23.5 -0.506 1 96.88 233 HIS B O 1
ATOM 4346 N N . TYR B 1 234 ? 7.398 -24.422 1.253 1 97.19 234 TYR B N 1
ATOM 4347 C CA . TYR B 1 234 ? 6.559 -23.766 2.252 1 97.19 234 TYR B CA 1
ATOM 4348 C C . TYR B 1 234 ? 7.391 -22.844 3.139 1 97.19 234 TYR B C 1
ATOM 4350 O O . TYR B 1 234 ? 8.391 -23.281 3.719 1 97.19 234 TYR B O 1
ATOM 4358 N N . GLY B 1 235 ? 7.02 -21.562 3.168 1 97.38 235 GLY B N 1
ATOM 4359 C CA . GLY B 1 235 ? 7.781 -20.656 4.008 1 97.38 235 GLY B CA 1
ATOM 4360 C C . GLY B 1 235 ? 7.418 -19.188 3.785 1 97.38 235 GLY B C 1
ATOM 4361 O O . GLY B 1 235 ? 6.289 -18.891 3.396 1 97.38 235 GLY B O 1
ATOM 4362 N N . LEU B 1 236 ? 8.367 -18.297 4.074 1 97.69 236 LEU B N 1
ATOM 4363 C CA . LEU B 1 236 ? 8.117 -16.859 4.082 1 97.69 236 LEU B CA 1
ATOM 4364 C C . LEU B 1 236 ? 8.25 -16.266 2.678 1 97.69 236 LEU B C 1
ATOM 4366 O O . LEU B 1 236 ? 9.18 -16.625 1.942 1 97.69 236 LEU B O 1
ATOM 4370 N N . ILE B 1 237 ? 7.359 -15.445 2.357 1 98.38 237 ILE B N 1
ATOM 4371 C CA . ILE B 1 237 ? 7.355 -14.703 1.102 1 98.38 237 ILE B CA 1
ATOM 4372 C C . ILE B 1 237 ? 7.625 -13.227 1.375 1 98.38 237 ILE B C 1
ATOM 4374 O O . ILE B 1 237 ? 6.949 -12.609 2.201 1 98.38 237 ILE B O 1
ATOM 4378 N N . ALA B 1 238 ? 8.633 -12.648 0.759 1 98.12 238 ALA B N 1
ATOM 4379 C CA . ALA B 1 238 ? 8.922 -11.219 0.886 1 98.12 238 ALA B CA 1
ATOM 4380 C C . ALA B 1 238 ? 8.023 -10.391 -0.03 1 98.12 238 ALA B C 1
ATOM 4382 O O . ALA B 1 238 ? 7.902 -10.688 -1.221 1 98.12 238 ALA B O 1
ATOM 4383 N N . SER B 1 239 ? 7.41 -9.445 0.501 1 98.38 239 SER B N 1
ATOM 4384 C CA . SER B 1 239 ? 6.5 -8.57 -0.227 1 98.38 239 SER B CA 1
ATOM 4385 C C . SER B 1 239 ? 6.867 -7.102 -0.034 1 98.38 239 SER B C 1
ATOM 4387 O O . SER B 1 239 ? 7.293 -6.703 1.051 1 98.38 239 SER B O 1
ATOM 4389 N N . GLY B 1 240 ? 6.766 -6.254 -1.085 1 97.5 240 GLY B N 1
ATOM 4390 C CA . GLY B 1 240 ? 7.07 -4.836 -1 1 97.5 240 GLY B CA 1
ATOM 4391 C C . GLY B 1 240 ? 6.734 -4.074 -2.27 1 97.5 240 GLY B C 1
ATOM 4392 O O . GLY B 1 240 ? 6.141 -4.633 -3.193 1 97.5 240 GLY B O 1
ATOM 4393 N N . ASN B 1 241 ? 7.145 -2.826 -2.309 1 96.88 241 ASN B N 1
ATOM 4394 C CA . ASN B 1 241 ? 6.82 -1.938 -3.42 1 96.88 241 ASN B CA 1
ATOM 4395 C C . ASN B 1 241 ? 7.863 -2.023 -4.531 1 96.88 241 ASN B C 1
ATOM 4397 O O . ASN B 1 241 ? 7.691 -1.433 -5.598 1 96.88 241 ASN B O 1
ATOM 4401 N N . THR B 1 242 ? 8.828 -2.793 -4.336 1 94.88 242 THR B N 1
ATOM 4402 C CA . THR B 1 242 ? 9.961 -2.793 -5.254 1 94.88 242 THR B CA 1
ATOM 4403 C C . THR B 1 242 ? 10.047 -4.117 -6.008 1 94.88 242 THR B C 1
ATOM 4405 O O . THR B 1 242 ? 10.047 -5.188 -5.395 1 94.88 242 THR B O 1
ATOM 4408 N N . LEU B 1 243 ? 10.016 -4.066 -7.277 1 94.75 243 LEU B N 1
ATOM 4409 C CA . LEU B 1 243 ? 10.398 -5.223 -8.078 1 94.75 243 LEU B CA 1
ATOM 4410 C C . LEU B 1 243 ? 11.891 -5.504 -7.953 1 94.75 243 LEU B C 1
ATOM 4412 O O . LEU B 1 243 ? 12.719 -4.703 -8.398 1 94.75 243 LEU B O 1
ATOM 4416 N N . CYS B 1 244 ? 12.211 -6.566 -7.379 1 94.88 244 CYS B N 1
ATOM 4417 C CA . CYS B 1 244 ? 13.602 -6.895 -7.082 1 94.88 244 CYS B CA 1
ATOM 4418 C C . CYS B 1 244 ? 14.273 -7.562 -8.273 1 94.88 244 CYS B C 1
ATOM 4420 O O . CYS B 1 244 ? 13.914 -8.688 -8.641 1 94.88 244 CYS B O 1
ATOM 4422 N N . ARG B 1 245 ? 15.164 -6.902 -8.875 1 94.88 245 ARG B N 1
ATOM 4423 C CA . ARG B 1 245 ? 16.062 -7.422 -9.898 1 94.88 245 ARG B CA 1
ATOM 4424 C C . ARG B 1 245 ? 17.531 -7.195 -9.5 1 94.88 245 ARG B C 1
ATOM 4426 O O . ARG B 1 245 ? 18.312 -6.684 -10.297 1 94.88 245 ARG B O 1
ATOM 4433 N N . ASP B 1 246 ? 17.797 -7.59 -8.305 1 95.31 246 ASP B N 1
ATOM 4434 C CA . ASP B 1 246 ? 19.078 -7.371 -7.641 1 95.31 246 ASP B CA 1
ATOM 4435 C C . ASP B 1 246 ? 19.484 -8.586 -6.805 1 95.31 246 ASP B C 1
ATOM 4437 O O . ASP B 1 246 ? 19.016 -8.75 -5.676 1 95.31 246 ASP B O 1
ATOM 4441 N N . ALA B 1 247 ? 20.469 -9.32 -7.398 1 95.75 247 ALA B N 1
ATOM 4442 C CA . ALA B 1 247 ? 20.859 -10.586 -6.777 1 95.75 247 ALA B CA 1
ATOM 4443 C C . ALA B 1 247 ? 21.484 -10.352 -5.406 1 95.75 247 ALA B C 1
ATOM 4445 O O . ALA B 1 247 ? 21.328 -11.164 -4.496 1 95.75 247 ALA B O 1
ATOM 4446 N N . LEU B 1 248 ? 22.188 -9.25 -5.238 1 95.31 248 LEU B N 1
ATOM 4447 C CA . LEU B 1 248 ? 22.812 -8.961 -3.953 1 95.31 248 LEU B CA 1
ATOM 4448 C C . LEU B 1 248 ? 21.766 -8.664 -2.885 1 95.31 248 LEU B C 1
ATOM 4450 O O . LEU B 1 248 ? 21.875 -9.148 -1.756 1 95.31 248 LEU B O 1
ATOM 4454 N N . LEU B 1 249 ? 20.828 -7.859 -3.285 1 93.75 249 LEU B N 1
ATOM 4455 C CA . LEU B 1 249 ? 19.719 -7.586 -2.377 1 93.75 249 LEU B CA 1
ATOM 4456 C C . LEU B 1 249 ? 18.953 -8.859 -2.057 1 93.75 249 LEU B C 1
ATOM 4458 O O . LEU B 1 249 ? 18.625 -9.125 -0.895 1 93.75 249 LEU B O 1
ATOM 4462 N N . ARG B 1 250 ? 18.688 -9.633 -3.061 1 96.62 250 ARG B N 1
ATOM 4463 C CA . ARG B 1 250 ? 17.984 -10.914 -2.904 1 96.62 250 ARG B CA 1
ATOM 4464 C C . ARG B 1 250 ? 18.703 -11.805 -1.895 1 96.62 250 ARG B C 1
ATOM 4466 O O . ARG B 1 250 ? 18.094 -12.281 -0.937 1 96.62 250 ARG B O 1
ATOM 4473 N N . ASP B 1 251 ? 20 -11.984 -2.115 1 96.94 251 ASP B N 1
ATOM 4474 C CA . ASP B 1 251 ? 20.766 -12.891 -1.267 1 96.94 251 ASP B CA 1
ATOM 4475 C C . ASP B 1 251 ? 20.812 -12.383 0.173 1 96.94 251 ASP B C 1
ATOM 4477 O O . ASP B 1 251 ? 20.719 -13.172 1.117 1 96.94 251 ASP B O 1
ATOM 4481 N N . ARG B 1 252 ? 20.922 -11.094 0.308 1 95.12 252 ARG B N 1
ATOM 4482 C CA . ARG B 1 252 ? 20.984 -10.508 1.646 1 95.12 252 ARG B CA 1
ATOM 4483 C C . ARG B 1 252 ? 19.703 -10.789 2.42 1 95.12 252 ARG B C 1
ATOM 4485 O O . ARG B 1 252 ? 19.734 -11.312 3.535 1 95.12 252 ARG B O 1
ATOM 4492 N N . ILE B 1 253 ? 18.547 -10.477 1.838 1 94.69 253 ILE B N 1
ATOM 4493 C CA . ILE B 1 253 ? 17.281 -10.648 2.529 1 94.69 253 ILE B CA 1
ATOM 4494 C C . ILE B 1 253 ? 16.984 -12.133 2.729 1 94.69 253 ILE B C 1
ATOM 4496 O O . ILE B 1 253 ? 16.469 -12.539 3.773 1 94.69 253 ILE B O 1
ATOM 4500 N N . SER B 1 254 ? 17.281 -12.938 1.73 1 96 254 SER B N 1
ATOM 4501 C CA . SER B 1 254 ? 17.078 -14.375 1.816 1 96 254 SER B CA 1
ATOM 4502 C C . SER B 1 254 ? 17.859 -14.977 2.977 1 96 254 SER B C 1
ATOM 4504 O O . SER B 1 254 ? 17.344 -15.805 3.725 1 96 254 SER B O 1
ATOM 4506 N N . GLU B 1 255 ? 19.094 -14.594 3.113 1 93.75 255 GLU B N 1
ATOM 4507 C CA . GLU B 1 255 ? 19.938 -15.117 4.18 1 93.75 255 GLU B CA 1
ATOM 4508 C C . GLU B 1 255 ? 19.484 -14.609 5.547 1 93.75 255 GLU B C 1
ATOM 4510 O O . GLU B 1 255 ? 19.469 -15.359 6.52 1 93.75 255 GLU B O 1
ATOM 4515 N N . GLU B 1 256 ? 19.094 -13.367 5.605 1 92.81 256 GLU B N 1
ATOM 4516 C CA . GLU B 1 256 ? 18.734 -12.742 6.875 1 92.81 256 GLU B CA 1
ATOM 4517 C C . GLU B 1 256 ? 17.375 -13.227 7.363 1 92.81 256 GLU B C 1
ATOM 4519 O O . GLU B 1 256 ? 17.172 -13.406 8.57 1 92.81 256 GLU B O 1
ATOM 4524 N N . ARG B 1 257 ? 16.484 -13.469 6.449 1 94.25 257 ARG B N 1
ATOM 4525 C CA . ARG B 1 257 ? 15.102 -13.672 6.879 1 94.25 257 ARG B CA 1
ATOM 4526 C C . ARG B 1 257 ? 14.57 -15.016 6.395 1 94.25 257 ARG B C 1
ATOM 4528 O O . ARG B 1 257 ? 13.43 -15.383 6.695 1 94.25 257 ARG B O 1
ATOM 4535 N N . ASP B 1 258 ? 15.336 -15.727 5.602 1 96 258 ASP B N 1
ATOM 4536 C CA . ASP B 1 258 ? 14.977 -17.047 5.09 1 96 258 ASP B CA 1
ATOM 4537 C C . ASP B 1 258 ? 13.727 -16.969 4.219 1 96 258 ASP B C 1
ATOM 4539 O O . ASP B 1 258 ? 12.805 -17.781 4.367 1 96 258 ASP B O 1
ATOM 4543 N N . ILE B 1 259 ? 13.664 -15.953 3.43 1 97.44 259 ILE B N 1
ATOM 4544 C CA . ILE B 1 259 ? 12.539 -15.805 2.51 1 97.44 259 ILE B CA 1
ATOM 4545 C C . ILE B 1 259 ? 12.742 -16.719 1.304 1 97.44 259 ILE B C 1
ATOM 4547 O O . ILE B 1 259 ? 13.875 -17.031 0.933 1 97.44 259 ILE B O 1
ATOM 4551 N N . LEU B 1 260 ? 11.641 -17.062 0.654 1 98.38 260 LEU B N 1
ATOM 4552 C CA . LEU B 1 260 ? 11.695 -18.031 -0.446 1 98.38 260 LEU B CA 1
ATOM 4553 C C . LEU B 1 260 ? 11.523 -17.312 -1.787 1 98.38 260 LEU B C 1
ATOM 4555 O O . LEU B 1 260 ? 11.984 -17.812 -2.818 1 98.38 260 LEU B O 1
ATOM 4559 N N . CYS B 1 261 ? 10.867 -16.172 -1.786 1 98.5 261 CYS B N 1
ATOM 4560 C CA . CYS B 1 261 ? 10.68 -15.422 -3.025 1 98.5 261 CYS B CA 1
ATOM 4561 C C . CYS B 1 261 ? 10.266 -13.984 -2.738 1 98.5 261 CYS B C 1
ATOM 4563 O O . CYS B 1 261 ? 10.016 -13.617 -1.587 1 98.5 261 CYS B O 1
ATOM 4565 N N . PHE B 1 262 ? 10.297 -13.141 -3.777 1 98.19 262 PHE B N 1
ATOM 4566 C CA . PHE B 1 262 ? 9.883 -11.742 -3.752 1 98.19 262 PHE B CA 1
ATOM 4567 C C . PHE B 1 262 ? 8.641 -11.531 -4.602 1 98.19 262 PHE B C 1
ATOM 4569 O O . PHE B 1 262 ? 8.516 -12.094 -5.691 1 98.19 262 PHE B O 1
ATOM 4576 N N . GLU B 1 263 ? 7.734 -10.773 -4.113 1 98.19 263 GLU B N 1
ATOM 4577 C CA . GLU B 1 263 ? 6.594 -10.352 -4.922 1 98.19 263 GLU B CA 1
ATOM 4578 C C . GLU B 1 263 ? 6.055 -9.008 -4.449 1 98.19 263 GLU B C 1
ATOM 4580 O O . GLU B 1 263 ? 6.66 -8.352 -3.6 1 98.19 263 GLU B O 1
ATOM 4585 N N . MET B 1 264 ? 4.938 -8.5 -5.07 1 98.06 264 MET B N 1
ATOM 4586 C CA . MET B 1 264 ? 4.645 -7.082 -4.863 1 98.06 264 MET B CA 1
ATOM 4587 C C . MET B 1 264 ? 3.199 -6.883 -4.418 1 98.06 264 MET B C 1
ATOM 4589 O O . MET B 1 264 ? 2.705 -5.758 -4.391 1 98.06 264 MET B O 1
ATOM 4593 N N . GLU B 1 265 ? 2.441 -7.953 -4.043 1 98.5 265 GLU B N 1
ATOM 4594 C CA . GLU B 1 265 ? 1.026 -7.727 -3.764 1 98.5 265 GLU B CA 1
ATOM 4595 C C . GLU B 1 265 ? 0.651 -8.234 -2.375 1 98.5 265 GLU B C 1
ATOM 4597 O O . GLU B 1 265 ? -0.26 -7.699 -1.738 1 98.5 265 GLU B O 1
ATOM 4602 N N . ALA B 1 266 ? 1.223 -9.203 -1.796 1 98.69 266 ALA B N 1
ATOM 4603 C CA . ALA B 1 266 ? 0.733 -10 -0.673 1 98.69 266 ALA B CA 1
ATOM 4604 C C . ALA B 1 266 ? 0.54 -9.133 0.569 1 98.69 266 ALA B C 1
ATOM 4606 O O . ALA B 1 266 ? -0.49 -9.227 1.242 1 98.69 266 ALA B O 1
ATOM 4607 N N . ALA B 1 267 ? 1.489 -8.297 0.889 1 98.31 267 ALA B N 1
ATOM 4608 C CA . ALA B 1 267 ? 1.416 -7.477 2.098 1 98.31 267 ALA B CA 1
ATOM 4609 C C . ALA B 1 267 ? 0.22 -6.531 2.047 1 98.31 267 ALA B C 1
ATOM 4611 O O . ALA B 1 267 ? -0.235 -6.043 3.084 1 98.31 267 ALA B O 1
ATOM 4612 N N . GLY B 1 268 ? -0.262 -6.246 0.914 1 97.88 268 GLY B N 1
ATOM 4613 C CA . GLY B 1 268 ? -1.422 -5.383 0.759 1 97.88 268 GLY B CA 1
ATOM 4614 C C . GLY B 1 268 ? -2.73 -6.078 1.087 1 97.88 268 GLY B C 1
ATOM 4615 O O . GLY B 1 268 ? -3.756 -5.418 1.275 1 97.88 268 GLY B O 1
ATOM 4616 N N . ILE B 1 269 ? -2.758 -7.379 1.228 1 98 269 ILE B N 1
ATOM 4617 C CA . ILE B 1 269 ? -3.998 -8.148 1.297 1 98 269 ILE B CA 1
ATOM 4618 C C . ILE B 1 269 ? -4.133 -8.781 2.676 1 98 269 ILE B C 1
ATOM 4620 O O . ILE B 1 269 ? -5.242 -8.93 3.193 1 98 269 ILE B O 1
ATOM 4624 N N . MET B 1 270 ? -3.051 -9.07 3.34 1 97.56 270 MET B N 1
ATOM 4625 C CA . MET B 1 270 ? -2.988 -10 4.465 1 97.56 270 MET B CA 1
ATOM 4626 C C . MET B 1 270 ? -3.818 -9.492 5.637 1 97.56 270 MET B C 1
ATOM 4628 O O . MET B 1 270 ? -4.359 -10.281 6.414 1 97.56 270 MET B O 1
ATOM 4632 N N . ASN B 1 271 ? -3.922 -8.188 5.773 1 95.19 271 ASN B N 1
ATOM 4633 C CA . ASN B 1 271 ? -4.641 -7.637 6.914 1 95.19 271 ASN B CA 1
ATOM 4634 C C . ASN B 1 271 ? -6.051 -7.199 6.535 1 95.19 271 ASN B C 1
ATOM 4636 O O . ASN B 1 271 ? -6.762 -6.602 7.344 1 95.19 271 ASN B O 1
ATOM 4640 N N . ILE B 1 272 ? -6.457 -7.434 5.348 1 95.31 272 ILE B N 1
ATOM 4641 C CA . ILE B 1 272 ? -7.781 -7.047 4.879 1 95.31 272 ILE B CA 1
ATOM 4642 C C . ILE B 1 272 ? -8.695 -8.273 4.84 1 95.31 272 ILE B C 1
ATOM 4644 O O . ILE B 1 272 ? -9.828 -8.227 5.332 1 95.31 272 ILE B O 1
ATOM 4648 N N . LEU B 1 273 ? -8.188 -9.375 4.293 1 95.56 273 LEU B N 1
ATOM 4649 C CA . LEU B 1 273 ? -8.859 -10.672 4.262 1 95.56 273 LEU B CA 1
ATOM 4650 C C . LEU B 1 273 ? -7.895 -11.789 4.656 1 95.56 273 LEU B C 1
ATOM 4652 O O . LEU B 1 273 ? -6.711 -11.742 4.312 1 95.56 273 LEU B O 1
ATOM 4656 N N . PRO B 1 274 ? -8.406 -12.773 5.41 1 96 274 PRO B N 1
ATOM 4657 C CA . PRO B 1 274 ? -7.543 -13.945 5.598 1 96 274 PRO B CA 1
ATOM 4658 C C . PRO B 1 274 ? -7.086 -14.555 4.273 1 96 274 PRO B C 1
ATOM 4660 O O . PRO B 1 274 ? -7.918 -14.938 3.449 1 96 274 PRO B O 1
ATOM 4663 N N . CYS B 1 275 ? -5.754 -14.656 4.141 1 98.25 275 CYS B N 1
ATOM 4664 C CA . CYS B 1 275 ? -5.281 -14.984 2.803 1 98.25 275 CYS B CA 1
ATOM 4665 C C . CYS B 1 275 ? -4.066 -15.906 2.865 1 98.25 275 CYS B C 1
ATOM 4667 O O . CYS B 1 275 ? -3.223 -15.766 3.752 1 98.25 275 CYS B O 1
ATOM 4669 N N . MET B 1 276 ? -4.043 -16.859 2.035 1 98.69 276 MET B N 1
ATOM 4670 C CA . MET B 1 276 ? -2.848 -17.641 1.755 1 98.69 276 MET B CA 1
ATOM 4671 C C . MET B 1 276 ? -2.264 -17.281 0.393 1 98.69 276 MET B C 1
ATOM 4673 O O . MET B 1 276 ? -2.996 -17.156 -0.59 1 98.69 276 MET B O 1
ATOM 4677 N N . VAL B 1 277 ? -0.96 -17.125 0.328 1 98.88 277 VAL B N 1
ATOM 4678 C CA . VAL B 1 277 ? -0.286 -16.688 -0.894 1 98.88 277 VAL B CA 1
ATOM 4679 C C . VAL B 1 277 ? 0.373 -17.891 -1.567 1 98.88 277 VAL B C 1
ATOM 4681 O O . VAL B 1 277 ? 1.078 -18.672 -0.916 1 98.88 277 VAL B O 1
ATOM 4684 N N . VAL B 1 278 ? 0.122 -18.109 -2.854 1 98.94 278 VAL B N 1
ATOM 4685 C CA . VAL B 1 278 ? 0.711 -19.156 -3.688 1 98.94 278 VAL B CA 1
ATOM 4686 C C . VAL B 1 278 ? 1.424 -18.516 -4.879 1 98.94 278 VAL B C 1
ATOM 4688 O O . VAL B 1 278 ? 0.796 -17.844 -5.699 1 98.94 278 VAL B O 1
ATOM 4691 N N . ARG B 1 279 ? 2.719 -18.781 -5 1 98.88 279 ARG B N 1
ATOM 4692 C CA . ARG B 1 279 ? 3.492 -18.125 -6.043 1 98.88 279 ARG B CA 1
ATOM 4693 C C . ARG B 1 279 ? 4.277 -19.141 -6.871 1 98.88 279 ARG B C 1
ATOM 4695 O O . ARG B 1 279 ? 5.039 -19.938 -6.32 1 98.88 279 ARG B O 1
ATOM 4702 N N . GLY B 1 280 ? 4.062 -19.141 -8.188 1 98.81 280 GLY B N 1
ATOM 4703 C CA . GLY B 1 280 ? 4.945 -19.859 -9.102 1 98.81 280 GLY B CA 1
ATOM 4704 C C . GLY B 1 280 ? 6.219 -19.094 -9.414 1 98.81 280 GLY B C 1
ATOM 4705 O O . GLY B 1 280 ? 6.172 -17.906 -9.734 1 98.81 280 GLY B O 1
ATOM 4706 N N . ILE B 1 281 ? 7.344 -19.734 -9.375 1 98.56 281 ILE B N 1
ATOM 4707 C CA . ILE B 1 281 ? 8.633 -19.062 -9.547 1 98.56 281 ILE B CA 1
ATOM 4708 C C . ILE B 1 281 ? 8.953 -18.953 -11.031 1 98.56 281 ILE B C 1
ATOM 4710 O O . ILE B 1 281 ? 9.031 -19.969 -11.734 1 98.56 281 ILE B O 1
ATOM 4714 N N . CYS B 1 282 ? 9.172 -17.719 -11.508 1 97.94 282 CYS B N 1
ATOM 4715 C CA . CYS B 1 282 ? 9.383 -17.516 -12.938 1 97.94 282 CYS B CA 1
ATOM 4716 C C . CYS B 1 282 ? 10.742 -16.875 -13.203 1 97.94 282 CYS B C 1
ATOM 4718 O O . CYS B 1 282 ? 11.195 -16.812 -14.344 1 97.94 282 CYS B O 1
ATOM 4720 N N . ASP B 1 283 ? 11.398 -16.406 -12.195 1 96.5 283 ASP B N 1
ATOM 4721 C CA . ASP B 1 283 ? 12.734 -15.82 -12.266 1 96.5 283 ASP B CA 1
ATOM 4722 C C . ASP B 1 283 ? 13.438 -15.883 -10.914 1 96.5 283 ASP B C 1
ATOM 4724 O O . ASP B 1 283 ? 12.906 -16.453 -9.961 1 96.5 283 ASP B O 1
ATOM 4728 N N . TYR B 1 284 ? 14.672 -15.336 -10.836 1 96.88 284 TYR B N 1
ATOM 4729 C CA . TYR B 1 284 ? 15.445 -15.445 -9.602 1 96.88 284 TYR B CA 1
ATOM 4730 C C . TYR B 1 284 ? 15.734 -14.07 -9.016 1 96.88 284 TYR B C 1
ATOM 4732 O O . TYR B 1 284 ? 16.781 -13.852 -8.406 1 96.88 284 TYR B O 1
ATOM 4740 N N . SER B 1 285 ? 14.82 -13.141 -9.266 1 96.31 285 SER B N 1
ATOM 4741 C CA . SER B 1 285 ? 14.961 -11.797 -8.719 1 96.31 285 SER B CA 1
ATOM 4742 C C . SER B 1 285 ? 16.375 -11.25 -8.953 1 96.31 285 SER B C 1
ATOM 4744 O O . SER B 1 285 ? 17 -10.742 -8.023 1 96.31 285 SER B O 1
ATOM 4746 N N . ASP B 1 286 ? 16.922 -11.5 -10.055 1 94.44 286 ASP B N 1
ATOM 4747 C CA . ASP B 1 286 ? 18.219 -10.969 -10.508 1 94.44 286 ASP B CA 1
ATOM 4748 C C . ASP B 1 286 ? 18.078 -10.234 -11.836 1 94.44 286 ASP B C 1
ATOM 4750 O O . ASP B 1 286 ? 16.953 -9.984 -12.297 1 94.44 286 ASP B O 1
ATOM 4754 N N . SER B 1 287 ? 19.125 -9.789 -12.352 1 90.19 287 SER B N 1
ATOM 4755 C CA . SER B 1 287 ? 19.078 -8.945 -13.539 1 90.19 287 SER B CA 1
ATOM 4756 C C . SER B 1 287 ? 18.766 -9.758 -14.789 1 90.19 287 SER B C 1
ATOM 4758 O O . SER B 1 287 ? 18.547 -9.203 -15.867 1 90.19 287 SER B O 1
ATOM 4760 N N . HIS B 1 288 ? 18.672 -11.117 -14.594 1 86.62 288 HIS B N 1
ATOM 4761 C CA . HIS B 1 288 ? 18.406 -11.984 -15.734 1 86.62 288 HIS B CA 1
ATOM 4762 C C . HIS B 1 288 ? 16.922 -11.961 -16.109 1 86.62 288 HIS B C 1
ATOM 4764 O O . HIS B 1 288 ? 16.062 -12.133 -15.258 1 86.62 288 HIS B O 1
ATOM 4770 N N . LYS B 1 289 ? 16.719 -11.672 -17.391 1 74.31 289 LYS B N 1
ATOM 4771 C CA . LYS B 1 289 ? 15.336 -11.656 -17.859 1 74.31 289 LYS B CA 1
ATOM 4772 C C . LYS B 1 289 ? 14.836 -13.07 -18.141 1 74.31 289 LYS B C 1
ATOM 4774 O O . LYS B 1 289 ? 15.531 -13.867 -18.766 1 74.31 289 LYS B O 1
ATOM 4779 N N . ASN B 1 290 ? 13.734 -13.477 -17.656 1 78.62 290 ASN B N 1
ATOM 4780 C CA . ASN B 1 290 ? 13.18 -14.82 -17.797 1 78.62 290 ASN B CA 1
ATOM 4781 C C . ASN B 1 290 ? 11.672 -14.781 -18.016 1 78.62 290 ASN B C 1
ATOM 4783 O O . ASN B 1 290 ? 10.922 -15.492 -17.359 1 78.62 290 ASN B O 1
ATOM 4787 N N . LYS B 1 291 ? 11.25 -14.094 -19.078 1 87.62 291 LYS B N 1
ATOM 4788 C CA . LYS B 1 291 ? 9.812 -13.938 -19.297 1 87.62 291 LYS B CA 1
ATOM 4789 C C . LYS B 1 291 ? 9.188 -15.234 -19.797 1 87.62 291 LYS B C 1
ATOM 4791 O O . LYS B 1 291 ? 7.977 -15.43 -19.688 1 87.62 291 LYS B O 1
ATOM 4796 N N . ASP B 1 292 ? 10.016 -16.203 -20.25 1 92.25 292 ASP B N 1
ATOM 4797 C CA . ASP B 1 292 ? 9.547 -17.453 -20.844 1 92.25 292 ASP B CA 1
ATOM 4798 C C . ASP B 1 292 ? 8.836 -18.328 -19.812 1 92.25 292 ASP B C 1
ATOM 4800 O O . ASP B 1 292 ? 7.941 -19.109 -20.156 1 92.25 292 ASP B O 1
ATOM 4804 N N . TRP B 1 293 ? 9.234 -18.156 -18.609 1 95.81 293 TRP B N 1
ATOM 4805 C CA . TRP B 1 293 ? 8.742 -19.062 -17.578 1 95.81 293 TRP B CA 1
ATOM 4806 C C . TRP B 1 293 ? 7.449 -18.531 -16.969 1 95.81 293 TRP B C 1
ATOM 4808 O O . TRP B 1 293 ? 6.797 -19.234 -16.188 1 95.81 293 TRP B O 1
ATOM 4818 N N . GLN B 1 294 ? 6.98 -17.344 -17.266 1 97.62 294 GLN B N 1
ATOM 4819 C CA . GLN B 1 294 ? 5.879 -16.688 -16.562 1 97.62 294 GLN B CA 1
ATOM 4820 C C . GLN B 1 294 ? 4.582 -17.484 -16.719 1 97.62 294 GLN B C 1
ATOM 4822 O O . GLN B 1 294 ? 3.885 -17.734 -15.742 1 97.62 294 GLN B O 1
ATOM 4827 N N . GLY B 1 295 ? 4.305 -17.859 -17.969 1 98.19 295 GLY B N 1
ATOM 4828 C CA . GLY B 1 295 ? 3.084 -18.609 -18.219 1 98.19 295 GLY B CA 1
ATOM 4829 C C . GLY B 1 295 ? 3.039 -19.938 -17.469 1 98.19 295 GLY B C 1
ATOM 4830 O O . GLY B 1 295 ? 2.049 -20.25 -16.812 1 98.19 295 GLY B O 1
ATOM 4831 N N . TYR B 1 296 ? 4.09 -20.703 -17.578 1 97.81 296 TYR B N 1
ATOM 4832 C CA . TYR B 1 296 ? 4.156 -22 -16.922 1 97.81 296 TYR B CA 1
ATOM 4833 C C . TYR B 1 296 ? 4.074 -21.844 -15.398 1 97.81 296 TYR B C 1
ATOM 4835 O O . TYR B 1 296 ? 3.357 -22.594 -14.734 1 97.81 296 TYR B O 1
ATOM 4843 N N . ALA B 1 297 ? 4.809 -20.891 -14.836 1 98.5 297 ALA B N 1
ATOM 4844 C CA . ALA B 1 297 ? 4.789 -20.625 -13.398 1 98.5 297 ALA B CA 1
ATOM 4845 C C . ALA B 1 297 ? 3.379 -20.297 -12.922 1 98.5 297 ALA B C 1
ATOM 4847 O O . ALA B 1 297 ? 2.945 -20.75 -11.867 1 98.5 297 ALA B O 1
ATOM 4848 N N . ALA B 1 298 ? 2.691 -19.469 -13.68 1 98.81 298 ALA B N 1
ATOM 4849 C CA . ALA B 1 298 ? 1.312 -19.109 -13.344 1 98.81 298 ALA B CA 1
ATOM 4850 C C . ALA B 1 298 ? 0.422 -20.359 -13.328 1 98.81 298 ALA B C 1
ATOM 4852 O O . ALA B 1 298 ? -0.401 -20.516 -12.422 1 98.81 298 ALA B O 1
ATOM 4853 N N . MET B 1 299 ? 0.619 -21.25 -14.281 1 98.75 299 MET B N 1
ATOM 4854 C CA . MET B 1 299 ? -0.176 -22.484 -14.383 1 98.75 299 MET B CA 1
ATOM 4855 C C . MET B 1 299 ? 0.081 -23.391 -13.195 1 98.75 299 MET B C 1
ATOM 4857 O O . MET B 1 299 ? -0.857 -23.953 -12.625 1 98.75 299 MET B O 1
ATOM 4861 N N . VAL B 1 300 ? 1.311 -23.516 -12.883 1 98.38 300 VAL B N 1
ATOM 4862 C CA . VAL B 1 300 ? 1.663 -24.422 -11.797 1 98.38 300 VAL B CA 1
ATOM 4863 C C . VAL B 1 300 ? 1.097 -23.891 -10.477 1 98.38 300 VAL B C 1
ATOM 4865 O O . VAL B 1 300 ? 0.583 -24.656 -9.664 1 98.38 300 VAL B O 1
ATOM 4868 N N . ALA B 1 301 ? 1.206 -22.594 -10.242 1 98.81 301 ALA B N 1
ATOM 4869 C CA . ALA B 1 301 ? 0.618 -22 -9.047 1 98.81 301 ALA B CA 1
ATOM 4870 C C . ALA B 1 301 ? -0.89 -22.234 -9 1 98.81 301 ALA B C 1
ATOM 4872 O O . ALA B 1 301 ? -1.441 -22.578 -7.953 1 98.81 301 ALA B O 1
ATOM 4873 N N . ALA B 1 302 ? -1.538 -22.031 -10.102 1 98.88 302 ALA B N 1
ATOM 4874 C CA . ALA B 1 302 ? -2.982 -22.234 -10.18 1 98.88 302 ALA B CA 1
ATOM 4875 C C . ALA B 1 302 ? -3.342 -23.703 -9.93 1 98.88 302 ALA B C 1
ATOM 4877 O O . ALA B 1 302 ? -4.34 -23.984 -9.273 1 98.88 302 ALA B O 1
ATOM 4878 N N . ALA B 1 303 ? -2.531 -24.594 -10.469 1 98.5 303 ALA B N 1
ATOM 4879 C CA . ALA B 1 303 ? -2.75 -26.016 -10.258 1 98.5 303 ALA B CA 1
ATOM 4880 C C . ALA B 1 303 ? -2.688 -26.359 -8.773 1 98.5 303 ALA B C 1
ATOM 4882 O O . ALA B 1 303 ? -3.533 -27.109 -8.266 1 98.5 303 ALA B O 1
ATOM 4883 N N . TYR B 1 304 ? -1.719 -25.859 -8.148 1 98.38 304 TYR B N 1
ATOM 4884 C CA . TYR B 1 304 ? -1.611 -26.094 -6.715 1 98.38 304 TYR B CA 1
ATOM 4885 C C . TYR B 1 304 ? -2.83 -25.562 -5.98 1 98.38 304 TYR B C 1
ATOM 4887 O O . TYR B 1 304 ? -3.365 -26.219 -5.082 1 98.38 304 TYR B O 1
ATOM 4895 N N . ALA B 1 305 ? -3.201 -24.328 -6.285 1 98.69 305 ALA B N 1
ATOM 4896 C CA . ALA B 1 305 ? -4.352 -23.703 -5.637 1 98.69 305 ALA B CA 1
ATOM 4897 C C . ALA B 1 305 ? -5.602 -24.562 -5.789 1 98.69 305 ALA B C 1
ATOM 4899 O O . ALA B 1 305 ? -6.371 -24.719 -4.84 1 98.69 305 ALA B O 1
ATOM 4900 N N . LYS B 1 306 ? -5.805 -25.078 -6.949 1 98.19 306 LYS B N 1
ATOM 4901 C CA . LYS B 1 306 ? -6.941 -25.953 -7.16 1 98.19 306 LYS B CA 1
ATOM 4902 C C . LYS B 1 306 ? -6.859 -27.188 -6.258 1 98.19 306 LYS B C 1
ATOM 4904 O O . LYS B 1 306 ? -7.848 -27.562 -5.621 1 98.19 306 LYS B O 1
ATOM 4909 N N . GLU B 1 307 ? -5.688 -27.781 -6.254 1 97.06 307 GLU B N 1
ATOM 4910 C CA . GLU B 1 307 ? -5.516 -28.953 -5.402 1 97.06 307 GLU B CA 1
ATOM 4911 C C . GLU B 1 307 ? -5.773 -28.609 -3.938 1 97.06 307 GLU B C 1
ATOM 4913 O O . GLU B 1 307 ? -6.371 -29.406 -3.205 1 97.06 307 GLU B O 1
ATOM 4918 N N . LEU B 1 308 ? -5.289 -27.484 -3.512 1 97.56 308 LEU B N 1
ATOM 4919 C CA . LEU B 1 308 ? -5.504 -27.031 -2.145 1 97.56 308 LEU B CA 1
ATOM 4920 C C . LEU B 1 308 ? -6.996 -26.953 -1.826 1 97.56 308 LEU B C 1
ATOM 4922 O O . LEU B 1 308 ? -7.445 -27.469 -0.804 1 97.56 308 LEU B O 1
ATOM 4926 N N . LEU B 1 309 ? -7.742 -26.312 -2.691 1 97.31 309 LEU B N 1
ATOM 4927 C CA . LEU B 1 309 ? -9.172 -26.109 -2.475 1 97.31 309 LEU B CA 1
ATOM 4928 C C . LEU B 1 309 ? -9.906 -27.438 -2.436 1 97.31 309 LEU B C 1
ATOM 4930 O O . LEU B 1 309 ? -10.852 -27.609 -1.661 1 97.31 309 LEU B O 1
ATOM 4934 N N . LYS B 1 310 ? -9.469 -28.391 -3.223 1 95.56 310 LYS B N 1
ATOM 4935 C CA . LYS B 1 310 ? -10.102 -29.703 -3.258 1 95.56 310 LYS B CA 1
ATOM 4936 C C . LYS B 1 310 ? -9.852 -30.469 -1.96 1 95.56 310 LYS B C 1
ATOM 4938 O O . LYS B 1 310 ? -10.547 -31.438 -1.663 1 95.56 310 LYS B O 1
ATOM 4943 N N . ASN B 1 311 ? -8.867 -30.016 -1.247 1 94.31 311 ASN B N 1
ATOM 4944 C CA . ASN B 1 311 ? -8.531 -30.672 0.011 1 94.31 311 ASN B CA 1
ATOM 4945 C C . ASN B 1 311 ? -9.172 -29.969 1.202 1 94.31 311 ASN B C 1
ATOM 4947 O O . ASN B 1 311 ? -8.859 -30.281 2.354 1 94.31 311 ASN B O 1
ATOM 4951 N N . ILE B 1 312 ? -9.953 -28.969 0.944 1 93.5 312 ILE B N 1
ATOM 4952 C CA . ILE B 1 312 ? -10.734 -28.297 1.985 1 93.5 312 ILE B CA 1
ATOM 4953 C C . ILE B 1 312 ? -12.094 -28.984 2.131 1 93.5 312 ILE B C 1
ATOM 4955 O O . ILE B 1 312 ? -12.82 -29.141 1.149 1 93.5 312 ILE B O 1
ATOM 4959 N N . PRO B 1 313 ? -12.391 -29.469 3.404 1 85.12 313 PRO B N 1
ATOM 4960 C CA . PRO B 1 313 ? -13.695 -30.109 3.59 1 85.12 313 PRO B CA 1
ATOM 4961 C C . PRO B 1 313 ? -14.867 -29.188 3.283 1 85.12 313 PRO B C 1
ATOM 4963 O O . PRO B 1 313 ? -14.766 -27.969 3.508 1 85.12 313 PRO B O 1
ATOM 4966 N N . GLN B 1 314 ? -15.906 -29.844 2.939 1 73.5 314 GLN B N 1
ATOM 4967 C CA . GLN B 1 314 ? -17.141 -29.109 2.635 1 73.5 314 GLN B CA 1
ATOM 4968 C C . GLN B 1 314 ? -17.719 -28.453 3.887 1 73.5 314 GLN B C 1
ATOM 4970 O O . GLN B 1 314 ? -17.625 -29.016 4.984 1 73.5 314 GLN B O 1
ATOM 4975 N N . GLY B 1 315 ? -18.047 -27.156 4.008 1 65.56 315 GLY B N 1
ATOM 4976 C CA . GLY B 1 315 ? -18.672 -26.484 5.145 1 65.56 315 GLY B CA 1
ATOM 4977 C C . GLY B 1 315 ? -17.688 -25.656 5.949 1 65.56 315 GLY B C 1
ATOM 4978 O O . GLY B 1 315 ? -18.078 -24.891 6.824 1 65.56 315 GLY B O 1
ATOM 4979 N N . SER B 1 316 ? -16.469 -26 5.801 1 55.84 316 SER B N 1
ATOM 4980 C CA . SER B 1 316 ? -15.461 -25.359 6.648 1 55.84 316 SER B CA 1
ATOM 4981 C C . SER B 1 316 ? -15.297 -23.891 6.293 1 55.84 316 SER B C 1
ATOM 4983 O O . SER B 1 316 ? -14.711 -23.125 7.059 1 55.84 316 SER B O 1
ATOM 4985 N N . THR B 1 317 ? -15.648 -23.5 5.129 1 57.81 317 THR B N 1
ATOM 4986 C CA . THR B 1 317 ? -15.508 -22.094 4.773 1 57.81 317 THR B CA 1
ATOM 4987 C C . THR B 1 317 ? -16.781 -21.328 5.09 1 57.81 317 THR B C 1
ATOM 4989 O O . THR B 1 317 ? -16.812 -20.094 5.031 1 57.81 317 THR B O 1
ATOM 4992 N N . GLY B 1 318 ? -17.984 -22.031 5.457 1 51.56 318 GLY B N 1
ATOM 4993 C CA . GLY B 1 318 ? -19.266 -21.422 5.758 1 51.56 318 GLY B CA 1
ATOM 4994 C C . GLY B 1 318 ? -19.5 -21.234 7.242 1 51.56 318 GLY B C 1
ATOM 4995 O O . GLY B 1 318 ? -18.859 -21.891 8.07 1 51.56 318 GLY B O 1
ATOM 4996 N N . TYR B 1 319 ? -20.062 -20.047 7.727 1 44.84 319 TYR B N 1
ATOM 4997 C CA . TYR B 1 319 ? -20.547 -19.906 9.094 1 44.84 319 TYR B CA 1
ATOM 4998 C C . TYR B 1 319 ? -21.453 -21.078 9.469 1 44.84 319 TYR B C 1
ATOM 5000 O O . TYR B 1 319 ? -22.484 -21.312 8.812 1 44.84 319 TYR B O 1
ATOM 5008 N N . SER B 1 320 ? -20.922 -22.141 10.008 1 33.72 320 SER B N 1
ATOM 5009 C CA . SER B 1 320 ? -21.859 -23 10.727 1 33.72 320 SER B CA 1
ATOM 5010 C C . SER B 1 320 ? -22.844 -22.188 11.547 1 33.72 320 SER B C 1
ATOM 5012 O O . SER B 1 320 ? -22.453 -21.406 12.406 1 33.72 320 SER B O 1
ATOM 5014 N N . ARG B 1 321 ? -24.078 -21.859 11.102 1 34.72 321 ARG B N 1
ATOM 5015 C CA . ARG B 1 321 ? -25.172 -21.484 12.008 1 34.72 321 ARG B CA 1
ATOM 5016 C C . ARG B 1 321 ? -25.25 -22.438 13.195 1 34.72 321 ARG B C 1
ATOM 5018 O O . ARG B 1 321 ? -25.344 -23.656 13.008 1 34.72 321 ARG B O 1
ATOM 5025 N N . VAL B 1 322 ? -24.75 -22.062 14.328 1 32.16 322 VAL B N 1
ATOM 5026 C CA . VAL B 1 322 ? -25.125 -22.734 15.57 1 32.16 322 VAL B CA 1
ATOM 5027 C C . VAL B 1 322 ? -26.594 -23.156 15.492 1 32.16 322 VAL B C 1
ATOM 5029 O O . VAL B 1 322 ? -27.484 -22.328 15.32 1 32.16 322 VAL B O 1
ATOM 5032 N N . MET B 1 323 ? -26.969 -24.297 15.023 1 31.77 323 MET B N 1
ATOM 5033 C CA . MET B 1 323 ? -28.266 -24.859 15.344 1 31.77 323 MET B CA 1
ATOM 5034 C C . MET B 1 323 ? -28.672 -24.531 16.781 1 31.77 323 MET B C 1
ATOM 5036 O O . MET B 1 323 ? -27.969 -24.891 17.719 1 31.77 323 MET B O 1
ATOM 5040 N N . GLY B 1 324 ? -29.219 -23.344 17 1 24.11 324 GLY B N 1
ATOM 5041 C CA . GLY B 1 324 ? -29.922 -23.078 18.25 1 24.11 324 GLY B CA 1
ATOM 5042 C C . GLY B 1 324 ? -30.75 -24.266 18.719 1 24.11 324 GLY B C 1
ATOM 5043 O O . GLY B 1 324 ? -31.359 -24.969 17.922 1 24.11 324 GLY B O 1
ATOM 5044 N N . ARG B 1 325 ? -30.438 -24.875 19.922 1 29.2 325 ARG B N 1
ATOM 5045 C CA . ARG B 1 325 ? -31.25 -25.656 20.859 1 29.2 325 ARG B CA 1
ATOM 5046 C C . ARG B 1 325 ? -32.688 -25.141 20.938 1 29.2 325 ARG B C 1
ATOM 5048 O O . ARG B 1 325 ? -32.906 -23.984 21.25 1 29.2 325 ARG B O 1
ATOM 5055 N N . ASP B 1 326 ? -33.594 -25.656 20.062 1 22.52 326 ASP B N 1
ATOM 5056 C CA . ASP B 1 326 ? -34.844 -25.875 20.75 1 22.52 326 ASP B CA 1
ATOM 5057 C C . ASP B 1 326 ? -34.688 -26.781 21.953 1 22.52 326 ASP B C 1
ATOM 5059 O O . ASP B 1 326 ? -33.969 -27.797 21.875 1 22.52 326 ASP B O 1
#